Protein AF-A0A7W0ZJQ7-F1 (afdb_monomer)

Foldseek 3Di:
DVVVVVVCVVVCVVVVVVVVCVVVVVPPPPPPFDPQFPPDLPDFAAAQFAEAFADAFDDDVVLRVVRNVSHGPRDDPVVVVVNVLSVCVVVVRNCPPDDPDDDPCQQDCDVVNLQWNKDKDKDKDKHKAKDQQVVQCVRVNVVHRTYIYIYIWMAIQIQTQNCNVVNDPVVVPPDSGHHPVVRPPVVCVQFVKDWDWDAFPQQGIKIKIKGKGFPVVVVDPDDPDPDQWTWIWIWMKIHHPVDRWIKIKIKTKTKGACPDPFWGMKIWMWMWIFTWDDAAQKTKTKIKIKTWMKIWTADPDQAWGIKIKMKIKMWMWIWIAHNPRPDIDTWTKIKMKIKIKIWHADPNKIKIKMWIKMKIQTPPPFGIKIKIKIKIKIWDFPDPAFQWTKIKIKMKMKMAMDGRQDQVQFEAEEAAPDDCRFDDCPDPSNRPPPRYAYDHFFTPNNHAFADPVRDGTGFRMKIKMKMKIWGFDPVQWAAPQDQDPDPDDDRPLVVLLVCLVVVLVVVLLVVLLVPDDPVLNVLCVDDLVNLVPPPVDDPVRSVVSVVSPVVSVVSSVVSSVVCNVVSVVSSVLVNVLSCCSSGHFTQKTKIKMKMKMWMFGHHPPDDDPPLRGDIKIKIKIWIWMDHRFKTWTWIKIATPRGRVPGDRIDIDTDIGGDSSD

Nearest PDB structures (foldseek):
  5fp2-assembly2_B  TM=4.505E-01  e=9.041E-04  Pseudomonas aeruginosa PAO1
  3rgn-assembly1_A  TM=3.815E-01  e=1.163E-04  Escherichia coli K-12
  6ehd-assembly1_A  TM=3.969E-01  e=5.463E-02  Vibrio cholerae O395
  6ehf-assembly1_A  TM=3.218E-01  e=3.781E-02  Vibrio cholerae O395
  5oyk-assembly1_A  TM=4.226E-01  e=1.336E-01  Vibrio cholerae

Structure (mmCIF, N/CA/C/O backbone):
data_AF-A0A7W0ZJQ7-F1
#
_entry.id   AF-A0A7W0ZJQ7-F1
#
loop_
_atom_site.group_PDB
_atom_site.id
_atom_site.type_symbol
_atom_site.label_atom_id
_atom_site.label_alt_id
_atom_site.label_comp_id
_atom_site.label_asym_id
_atom_site.label_entity_id
_atom_site.label_seq_id
_atom_site.pdbx_PDB_ins_code
_atom_site.Cartn_x
_atom_site.Cartn_y
_atom_site.Cartn_z
_atom_site.occupancy
_atom_site.B_iso_or_equiv
_atom_site.auth_seq_id
_atom_site.auth_comp_id
_atom_site.auth_asym_id
_atom_site.auth_atom_id
_atom_site.pdbx_PDB_model_num
ATOM 1 N N . MET A 1 1 ? 26.200 -29.375 -12.774 1.00 41.59 1 MET A N 1
ATOM 2 C CA . MET A 1 1 ? 25.135 -29.880 -11.873 1.00 41.59 1 MET A CA 1
ATOM 3 C C . MET A 1 1 ? 25.585 -29.987 -10.413 1.00 41.59 1 MET A C 1
ATOM 5 O O . MET A 1 1 ? 24.810 -29.586 -9.556 1.00 41.59 1 MET A O 1
ATOM 9 N N . ALA A 1 2 ? 26.819 -30.418 -10.106 1.00 32.12 2 ALA A N 1
ATOM 10 C CA . ALA A 1 2 ? 27.332 -30.488 -8.725 1.00 32.12 2 ALA A CA 1
ATOM 11 C C . ALA A 1 2 ? 27.343 -29.132 -7.978 1.00 32.12 2 ALA A C 1
ATOM 13 O O . ALA A 1 2 ? 26.859 -29.054 -6.855 1.00 32.12 2 ALA A O 1
ATOM 14 N N . ALA A 1 3 ? 27.750 -28.036 -8.631 1.00 34.66 3 ALA A N 1
ATOM 15 C CA . ALA A 1 3 ? 27.723 -26.694 -8.028 1.00 34.66 3 ALA A CA 1
ATOM 16 C C . ALA A 1 3 ? 26.300 -26.174 -7.716 1.00 34.66 3 ALA A C 1
ATOM 18 O O . ALA A 1 3 ? 26.103 -25.422 -6.769 1.00 34.66 3 ALA A O 1
ATOM 19 N N . CYS A 1 4 ? 25.286 -26.618 -8.470 1.00 31.28 4 CYS A N 1
ATOM 20 C CA . CYS A 1 4 ? 23.889 -26.239 -8.235 1.00 31.28 4 CYS A CA 1
ATOM 21 C C . CYS A 1 4 ? 23.280 -27.017 -7.053 1.00 31.28 4 CYS A C 1
ATOM 23 O O . CYS A 1 4 ? 22.475 -26.466 -6.310 1.00 31.28 4 CYS A O 1
ATOM 25 N N . ARG A 1 5 ? 23.733 -28.261 -6.816 1.00 36.06 5 ARG A N 1
ATOM 26 C CA . ARG A 1 5 ? 23.388 -29.031 -5.606 1.00 36.06 5 ARG A CA 1
ATOM 27 C C . ARG A 1 5 ? 24.014 -28.436 -4.344 1.00 36.06 5 ARG A C 1
ATOM 29 O O . ARG A 1 5 ? 23.330 -28.355 -3.332 1.00 36.06 5 ARG A O 1
ATOM 36 N N . ILE A 1 6 ? 25.265 -27.973 -4.418 1.00 45.53 6 ILE A N 1
ATOM 37 C CA . ILE A 1 6 ? 25.941 -27.323 -3.283 1.00 45.53 6 ILE A CA 1
ATOM 38 C C . ILE A 1 6 ? 25.235 -26.008 -2.922 1.00 45.53 6 ILE A C 1
ATOM 40 O O . ILE A 1 6 ? 24.971 -25.777 -1.750 1.00 45.53 6 ILE A O 1
ATOM 44 N N . PHE A 1 7 ? 24.827 -25.210 -3.917 1.00 39.47 7 PHE A N 1
ATOM 45 C CA . PHE A 1 7 ? 24.111 -23.948 -3.687 1.00 39.47 7 PHE A CA 1
ATOM 46 C C . PHE A 1 7 ? 22.699 -24.142 -3.103 1.00 39.47 7 PHE A C 1
ATOM 48 O O . PHE A 1 7 ? 22.273 -23.379 -2.241 1.00 39.47 7 PHE A O 1
ATOM 55 N N . PHE A 1 8 ? 21.974 -25.189 -3.523 1.00 39.12 8 PHE A N 1
ATOM 56 C CA . PHE A 1 8 ? 20.671 -25.521 -2.932 1.00 39.12 8 PHE A CA 1
ATOM 57 C C . PHE A 1 8 ? 20.796 -25.999 -1.479 1.00 39.12 8 PHE A C 1
ATOM 59 O O . PHE A 1 8 ? 19.959 -25.637 -0.659 1.00 39.12 8 PHE A O 1
ATOM 66 N N . LEU A 1 9 ? 21.847 -26.752 -1.134 1.00 39.78 9 LEU A N 1
ATOM 67 C CA . LEU A 1 9 ? 22.111 -27.186 0.245 1.00 39.78 9 LEU A CA 1
ATOM 68 C C . LEU A 1 9 ? 22.561 -26.029 1.152 1.00 39.78 9 LEU A C 1
ATOM 70 O O . LEU A 1 9 ? 22.128 -25.965 2.301 1.00 39.78 9 LEU A O 1
ATOM 74 N N . THR A 1 10 ? 23.353 -25.077 0.646 1.00 45.59 10 THR A N 1
ATOM 75 C CA . THR A 1 10 ? 23.828 -23.927 1.436 1.00 45.59 10 THR A CA 1
ATOM 76 C C . THR A 1 10 ? 22.804 -22.805 1.602 1.00 45.59 10 THR A C 1
ATOM 78 O O . THR A 1 10 ? 22.942 -22.038 2.547 1.00 45.59 10 THR A O 1
ATOM 81 N N . LEU A 1 11 ? 21.767 -22.711 0.758 1.00 39.78 11 LEU A N 1
ATOM 82 C CA . LEU A 1 11 ? 20.621 -21.802 0.957 1.00 39.78 11 LEU A CA 1
ATOM 83 C C . LEU A 1 11 ? 19.451 -22.465 1.690 1.00 39.78 11 LEU A C 1
ATOM 85 O O . LEU A 1 11 ? 18.776 -21.805 2.481 1.00 39.78 11 LEU A O 1
ATOM 89 N N . ALA A 1 12 ? 19.226 -23.767 1.485 1.00 42.47 12 ALA A N 1
ATOM 90 C CA . ALA A 1 12 ? 18.217 -24.498 2.242 1.00 42.47 12 ALA A CA 1
ATOM 91 C C . ALA A 1 12 ? 18.603 -24.609 3.720 1.00 42.47 12 ALA A C 1
ATOM 93 O O . ALA A 1 12 ? 17.723 -24.483 4.555 1.00 42.47 12 ALA A O 1
ATOM 94 N N . ALA A 1 13 ? 19.886 -24.770 4.065 1.00 44.47 13 ALA A N 1
ATOM 95 C CA . ALA A 1 13 ? 20.328 -24.846 5.458 1.00 44.47 13 ALA A CA 1
ATOM 96 C C . ALA A 1 13 ? 19.999 -23.588 6.293 1.00 44.47 13 ALA A C 1
ATOM 98 O O . ALA A 1 13 ? 19.365 -23.753 7.324 1.00 44.47 13 ALA A O 1
ATOM 99 N N . PRO A 1 14 ? 20.322 -22.341 5.896 1.00 42.97 14 PRO A N 1
ATOM 100 C CA . PRO A 1 14 ? 19.961 -21.153 6.666 1.00 42.97 14 PRO A CA 1
ATOM 101 C C . PRO A 1 14 ? 18.462 -20.864 6.631 1.00 42.97 14 PRO A C 1
ATOM 103 O O . PRO A 1 14 ? 17.953 -20.371 7.623 1.00 42.97 14 PRO A O 1
ATOM 106 N N . VAL A 1 15 ? 17.729 -21.198 5.561 1.00 42.91 15 VAL A N 1
ATOM 107 C CA . VAL A 1 15 ? 16.260 -21.049 5.529 1.00 42.91 15 VAL A CA 1
ATOM 108 C C . VAL A 1 15 ? 15.576 -22.102 6.400 1.00 42.91 15 VAL A C 1
ATOM 110 O O . VAL A 1 15 ? 14.618 -21.780 7.091 1.00 42.91 15 VAL A O 1
ATOM 113 N N . LEU A 1 16 ? 16.083 -23.336 6.425 1.00 44.38 16 LEU A N 1
ATOM 114 C CA . LEU A 1 16 ? 15.618 -24.407 7.302 1.00 44.38 16 LEU A CA 1
ATOM 115 C C . LEU A 1 16 ? 16.034 -24.143 8.750 1.00 44.38 16 LEU A C 1
ATOM 117 O O . LEU A 1 16 ? 15.224 -24.397 9.616 1.00 44.38 16 LEU A O 1
ATOM 121 N N . ILE A 1 17 ? 17.219 -23.580 9.017 1.00 50.44 17 ILE A N 1
ATOM 122 C CA . ILE A 1 17 ? 17.649 -23.110 10.345 1.00 50.44 17 ILE A CA 1
ATOM 123 C C . ILE A 1 17 ? 16.812 -21.906 10.766 1.00 50.44 17 ILE A C 1
ATOM 125 O O . ILE A 1 17 ? 16.394 -21.849 11.910 1.00 50.44 17 ILE A O 1
ATOM 129 N N . LEU A 1 18 ? 16.485 -20.975 9.865 1.00 38.69 18 LEU A N 1
ATOM 130 C CA . LEU A 1 18 ? 15.571 -19.869 10.153 1.00 38.69 18 LEU A CA 1
ATOM 131 C C . LEU A 1 18 ? 14.163 -20.409 10.430 1.00 38.69 18 LEU A C 1
ATOM 133 O O . LEU A 1 18 ? 13.535 -19.966 11.372 1.00 38.69 18 LEU A O 1
ATOM 137 N N . LEU A 1 19 ? 13.676 -21.403 9.680 1.00 38.50 19 LEU A N 1
ATOM 138 C CA . LEU A 1 19 ? 12.373 -22.044 9.892 1.00 38.50 19 LEU A CA 1
ATOM 139 C C . LEU A 1 19 ? 12.345 -22.914 11.156 1.00 38.50 19 LEU A C 1
ATOM 141 O O . LEU A 1 19 ? 11.358 -22.868 11.879 1.00 38.50 19 LEU A O 1
ATOM 145 N N . THR A 1 20 ? 13.409 -23.657 11.471 1.00 43.03 20 THR A N 1
ATOM 146 C CA . THR A 1 20 ? 13.495 -24.478 12.686 1.00 43.03 20 THR A CA 1
ATOM 147 C C . THR A 1 20 ? 13.706 -23.612 13.916 1.00 43.03 20 THR A C 1
ATOM 149 O O . THR A 1 20 ? 13.034 -23.838 14.917 1.00 43.03 20 THR A O 1
ATOM 152 N N . THR A 1 21 ? 14.519 -22.554 13.828 1.00 43.16 21 THR A N 1
ATOM 153 C CA . THR A 1 21 ? 14.587 -21.501 14.854 1.00 43.16 21 THR A CA 1
ATOM 154 C C . THR A 1 21 ? 13.303 -20.685 14.914 1.00 43.16 21 THR A C 1
ATOM 156 O O . THR A 1 21 ? 12.972 -20.247 15.996 1.00 43.16 21 THR A O 1
ATOM 159 N N . LEU A 1 22 ? 12.506 -20.548 13.851 1.00 34.06 22 LEU A N 1
ATOM 160 C CA . LEU A 1 22 ? 11.156 -19.963 13.913 1.00 34.06 22 LEU A CA 1
ATOM 161 C C . LEU A 1 22 ? 10.134 -20.915 14.543 1.00 34.06 22 LEU A C 1
ATOM 163 O O . LEU A 1 22 ? 9.198 -20.446 15.178 1.00 34.06 22 LEU A O 1
ATOM 167 N N . THR A 1 23 ? 10.304 -22.234 14.419 1.00 38.88 23 THR A N 1
ATOM 168 C CA . THR A 1 23 ? 9.473 -23.218 15.135 1.00 38.88 23 THR A CA 1
ATOM 169 C C . THR A 1 23 ? 9.918 -23.436 16.583 1.00 38.88 23 THR A C 1
ATOM 171 O O . THR A 1 23 ? 9.083 -23.768 17.413 1.00 38.88 23 THR A O 1
ATOM 174 N N . TRP A 1 24 ? 11.196 -23.209 16.909 1.00 34.88 24 TRP A N 1
ATOM 175 C CA . TRP A 1 24 ? 11.737 -23.259 18.278 1.00 34.88 24 TRP A CA 1
ATOM 176 C C . TRP A 1 24 ? 11.630 -21.911 19.009 1.00 34.88 24 TRP A C 1
ATOM 178 O O . TRP A 1 24 ? 11.441 -21.879 20.218 1.00 34.88 24 TRP A O 1
ATOM 188 N N . ALA A 1 25 ? 11.697 -20.796 18.279 1.00 28.97 25 ALA A N 1
ATOM 189 C CA . ALA A 1 25 ? 11.405 -19.438 18.745 1.00 28.97 25 ALA A CA 1
ATOM 190 C C . ALA A 1 25 ? 9.963 -19.013 18.439 1.00 28.97 25 ALA A C 1
ATOM 192 O O . ALA A 1 25 ? 9.587 -17.872 18.719 1.00 28.97 25 ALA A O 1
ATOM 193 N N . ALA A 1 26 ? 9.103 -19.955 18.032 1.00 32.69 26 ALA A N 1
ATOM 194 C CA . ALA A 1 26 ? 7.749 -19.998 18.561 1.00 32.69 26 ALA A CA 1
ATOM 195 C C . ALA A 1 26 ? 7.874 -20.308 20.059 1.00 32.69 26 ALA A C 1
ATOM 197 O O . ALA A 1 26 ? 7.516 -21.380 20.541 1.00 32.69 26 ALA A O 1
ATOM 198 N N . VAL A 1 27 ? 8.448 -19.339 20.780 1.00 31.58 27 VAL A N 1
ATOM 199 C CA . VAL A 1 27 ? 8.333 -19.186 22.215 1.00 31.58 27 VAL A CA 1
ATOM 200 C C . VAL A 1 27 ? 6.864 -19.468 22.480 1.00 31.58 27 VAL A C 1
ATOM 202 O O . VAL A 1 27 ? 6.026 -18.805 21.850 1.00 31.58 27 VAL A O 1
ATOM 205 N N . PRO A 1 28 ? 6.504 -20.463 23.310 1.00 36.59 28 PRO A N 1
ATOM 206 C CA . PRO A 1 28 ? 5.128 -20.541 23.743 1.00 36.59 28 PRO A CA 1
ATOM 207 C C . PRO A 1 28 ? 4.802 -19.137 24.236 1.00 36.59 28 PRO A C 1
ATOM 209 O O . PRO A 1 28 ? 5.475 -18.624 25.128 1.00 36.59 28 PRO A O 1
ATOM 212 N N . GLY A 1 29 ? 3.799 -18.490 23.639 1.00 35.75 29 GLY A N 1
ATOM 213 C CA . GLY A 1 29 ? 3.250 -17.204 24.080 1.00 35.75 29 GLY A CA 1
ATOM 214 C C . GLY A 1 29 ? 2.647 -17.270 25.489 1.00 35.75 29 GLY A C 1
ATOM 215 O O . GLY A 1 29 ? 1.733 -16.528 25.809 1.00 35.75 29 GLY A O 1
ATOM 216 N N . ARG A 1 30 ? 3.153 -18.181 26.319 1.00 36.44 30 ARG A N 1
ATOM 217 C CA . ARG A 1 30 ? 3.094 -18.269 27.759 1.00 36.44 30 ARG A CA 1
ATOM 218 C C . ARG A 1 30 ? 4.437 -17.782 28.314 1.00 36.44 30 ARG A C 1
ATOM 220 O O . ARG A 1 30 ? 5.170 -18.524 28.948 1.00 36.44 30 ARG A O 1
ATOM 227 N N . ALA A 1 31 ? 4.700 -16.489 28.168 1.00 38.34 31 ALA A N 1
ATOM 228 C CA . ALA A 1 31 ? 5.127 -15.747 29.350 1.00 38.34 31 ALA A CA 1
ATOM 229 C C . ALA A 1 31 ? 3.856 -15.380 30.140 1.00 38.34 31 ALA A C 1
ATOM 231 O O . ALA A 1 31 ? 3.618 -14.209 30.440 1.00 38.34 31 ALA A O 1
ATOM 232 N N . GLN A 1 32 ? 3.017 -16.398 30.410 1.00 49.84 32 GLN A N 1
ATOM 233 C CA . GLN A 1 32 ? 2.148 -16.409 31.576 1.00 49.84 32 GLN A CA 1
ATOM 234 C C . GLN A 1 32 ? 3.078 -16.042 32.721 1.00 49.84 32 GLN A C 1
ATOM 236 O O . GLN A 1 32 ? 4.222 -16.508 32.760 1.00 49.84 32 GLN A O 1
ATOM 241 N N . CYS A 1 33 ? 2.644 -15.092 33.534 1.00 60.84 33 CYS A N 1
ATOM 242 C CA . CYS A 1 33 ? 3.327 -14.695 34.747 1.00 60.84 33 CYS A CA 1
ATOM 243 C C . CYS A 1 33 ? 3.973 -15.931 35.400 1.00 60.84 33 CYS A C 1
ATOM 245 O O . CYS A 1 33 ? 3.370 -17.006 35.381 1.00 60.84 33 CYS A O 1
ATOM 247 N N . SER A 1 34 ? 5.243 -15.805 35.821 1.00 54.38 34 SER A N 1
ATOM 248 C CA . SER A 1 34 ? 5.996 -16.874 36.507 1.00 54.38 34 SER A CA 1
ATOM 249 C C . SER A 1 34 ? 5.037 -17.651 37.400 1.00 54.38 34 SER A C 1
ATOM 251 O O . SER A 1 34 ? 4.253 -16.992 38.073 1.00 54.38 34 SER A O 1
ATOM 253 N N . GLY A 1 35 ? 5.051 -18.989 37.368 1.00 56.38 35 GLY A N 1
ATOM 254 C CA . GLY A 1 35 ? 4.031 -19.882 37.955 1.00 56.38 35 GLY A CA 1
ATOM 255 C C . GLY A 1 35 ? 3.752 -19.747 39.464 1.00 56.38 35 GLY A C 1
ATOM 256 O O . GLY A 1 35 ? 3.097 -20.612 40.030 1.00 56.38 35 GLY A O 1
ATOM 257 N N . ASP A 1 36 ? 4.220 -18.669 40.082 1.00 61.78 36 ASP A N 1
ATOM 258 C CA . ASP A 1 36 ? 3.991 -18.204 41.445 1.00 61.78 36 ASP A CA 1
ATOM 259 C C . ASP A 1 36 ? 2.866 -17.148 41.534 1.00 61.78 36 ASP A C 1
ATOM 261 O O . ASP A 1 36 ? 2.721 -16.486 42.563 1.00 61.78 36 ASP A O 1
ATOM 265 N N . ASP A 1 37 ? 2.090 -16.943 40.463 1.00 67.62 37 ASP A N 1
ATOM 266 C CA . ASP A 1 37 ? 0.968 -15.999 40.448 1.00 67.62 37 ASP A CA 1
ATOM 267 C C . ASP A 1 37 ? -0.107 -16.439 41.458 1.00 67.62 37 ASP A C 1
ATOM 269 O O . ASP A 1 37 ? -0.726 -17.502 41.347 1.00 67.62 37 ASP A O 1
ATOM 273 N N . ILE A 1 38 ? -0.347 -15.602 42.469 1.00 74.25 38 ILE A N 1
ATOM 274 C CA . ILE A 1 38 ? -1.395 -15.846 43.460 1.00 74.25 38 ILE A CA 1
ATOM 275 C C . ILE A 1 38 ? -2.752 -15.546 42.819 1.00 74.25 38 ILE A C 1
ATOM 277 O O . ILE A 1 38 ? -3.173 -14.391 42.727 1.00 74.25 38 ILE A O 1
ATOM 281 N N . HIS A 1 39 ? -3.466 -16.597 42.419 1.00 64.88 39 HIS A N 1
ATOM 282 C CA . HIS A 1 39 ? -4.849 -16.487 41.947 1.00 64.88 39 HIS A CA 1
ATOM 283 C C . HIS A 1 39 ? -5.889 -16.441 43.083 1.00 64.88 39 HIS A C 1
ATOM 285 O O . HIS A 1 39 ? -7.027 -16.051 42.828 1.00 64.88 39 HIS A O 1
ATOM 291 N N . ASP A 1 40 ? -5.521 -16.791 44.326 1.00 67.25 40 ASP A N 1
ATOM 292 C CA . ASP A 1 40 ? -6.443 -16.792 45.473 1.00 67.25 40 ASP A CA 1
ATOM 293 C C . ASP A 1 40 ? -6.113 -15.669 46.491 1.00 67.25 40 ASP A C 1
ATOM 295 O O . ASP A 1 40 ? -5.141 -15.774 47.243 1.00 67.25 40 ASP A O 1
ATOM 299 N N . PRO A 1 41 ? -6.898 -14.574 46.544 1.00 59.47 41 PRO A N 1
ATOM 300 C CA . PRO A 1 41 ? -6.625 -13.379 47.355 1.00 59.47 41 PRO A CA 1
ATOM 301 C C . PRO A 1 41 ? -6.788 -13.553 48.880 1.00 59.47 41 PRO A C 1
ATOM 303 O O . PRO A 1 41 ? -6.712 -12.580 49.625 1.00 59.47 41 PRO A O 1
ATOM 306 N N . LYS A 1 42 ? -6.996 -14.768 49.398 1.00 59.03 42 LYS A N 1
ATOM 307 C CA . LYS A 1 42 ? -7.334 -15.000 50.819 1.00 59.03 42 LYS A CA 1
ATOM 308 C C . LYS A 1 42 ? -6.174 -14.870 51.821 1.00 59.03 42 LYS A C 1
ATOM 310 O O . LYS A 1 42 ? -6.355 -15.168 52.998 1.00 59.03 42 LYS A O 1
ATOM 315 N N . ALA A 1 43 ? -4.985 -14.439 51.402 1.00 67.94 43 ALA A N 1
ATOM 316 C CA . ALA A 1 43 ? -3.750 -14.689 52.152 1.00 67.94 43 ALA A CA 1
ATOM 317 C C . ALA A 1 43 ? -3.067 -13.460 52.793 1.00 67.94 43 ALA A C 1
ATOM 319 O O . ALA A 1 43 ? -1.857 -13.495 53.021 1.00 67.94 43 ALA A O 1
ATOM 320 N N . GLY A 1 44 ? -3.816 -12.404 53.139 1.00 89.94 44 GLY A N 1
ATOM 321 C CA . GLY A 1 44 ? -3.302 -11.288 53.955 1.00 89.94 44 GLY A CA 1
ATOM 322 C C . GLY A 1 44 ? -2.119 -10.533 53.335 1.00 89.94 44 GLY A C 1
ATOM 323 O O . GLY A 1 44 ? -1.314 -9.954 54.059 1.00 89.94 44 GLY A O 1
ATOM 324 N N . TYR A 1 45 ? -1.982 -10.584 52.008 1.00 94.62 45 TYR A N 1
ATOM 325 C CA . TYR A 1 45 ? -0.962 -9.842 51.278 1.00 94.62 45 TYR A CA 1
ATOM 326 C C . TYR A 1 45 ? -1.358 -8.372 51.166 1.00 94.62 45 TYR A C 1
ATOM 328 O O . TYR A 1 45 ? -2.528 -8.053 50.965 1.00 94.62 45 TYR A O 1
ATOM 336 N N . VAL A 1 46 ? -0.370 -7.485 51.217 1.00 95.50 46 VAL A N 1
ATOM 337 C CA . VAL A 1 46 ? -0.524 -6.070 50.852 1.00 95.50 46 VAL A CA 1
ATOM 338 C C . VAL A 1 46 ? 0.271 -5.742 49.592 1.00 95.50 46 VAL A C 1
ATOM 340 O O . VAL A 1 46 ? 1.311 -6.346 49.316 1.00 95.50 46 VAL A O 1
ATOM 343 N N . ALA A 1 47 ? -0.210 -4.790 48.801 1.00 95.94 47 ALA A N 1
ATOM 344 C CA . ALA A 1 47 ? 0.485 -4.340 47.604 1.00 95.94 47 ALA A CA 1
ATOM 345 C C . ALA A 1 47 ? 1.719 -3.508 47.990 1.00 95.94 47 ALA A C 1
ATOM 347 O O . ALA A 1 47 ? 1.606 -2.457 48.617 1.00 95.94 47 ALA A O 1
ATOM 348 N N . ARG A 1 48 ? 2.918 -3.957 47.609 1.00 96.44 48 ARG A N 1
ATOM 349 C CA . ARG A 1 48 ? 4.159 -3.189 47.792 1.00 96.44 48 ARG A CA 1
ATOM 350 C C . ARG A 1 48 ? 4.342 -2.176 46.671 1.00 96.44 48 ARG A C 1
ATOM 352 O O . ARG A 1 48 ? 4.544 -0.993 46.934 1.00 96.44 48 ARG A O 1
ATOM 359 N N . PHE A 1 49 ? 4.231 -2.636 45.427 1.00 96.31 49 PHE A N 1
ATOM 360 C CA . PHE A 1 49 ? 4.298 -1.789 44.241 1.00 96.31 49 PHE A CA 1
ATOM 361 C C . PHE A 1 49 ? 3.221 -2.180 43.234 1.00 96.31 49 PHE A C 1
ATOM 363 O O . PHE A 1 49 ? 3.078 -3.355 42.905 1.00 96.31 49 PHE A O 1
ATOM 370 N N . VAL A 1 50 ? 2.523 -1.185 42.683 1.00 96.19 50 VAL A N 1
ATOM 371 C CA . VAL A 1 50 ? 1.666 -1.344 41.503 1.00 96.19 50 VAL A CA 1
ATOM 372 C C . VAL A 1 50 ? 2.318 -0.579 40.358 1.00 96.19 50 VAL A C 1
ATOM 374 O O . VAL A 1 50 ? 2.505 0.633 40.422 1.00 96.19 50 VAL A O 1
ATOM 377 N N . THR A 1 51 ? 2.736 -1.290 39.315 1.00 95.31 51 THR A N 1
ATOM 378 C CA . THR A 1 51 ? 3.486 -0.702 38.198 1.00 95.31 51 THR A CA 1
ATOM 379 C C . THR A 1 51 ? 2.889 -1.107 36.861 1.00 95.31 51 THR A C 1
ATOM 381 O O . THR A 1 51 ? 2.392 -2.217 36.697 1.00 95.31 51 THR A O 1
ATOM 384 N N . VAL A 1 52 ? 2.960 -0.210 35.877 1.00 93.56 52 VAL A N 1
ATOM 385 C CA . VAL A 1 52 ? 2.559 -0.497 34.494 1.00 93.56 52 VAL A CA 1
ATOM 386 C C . VAL A 1 52 ? 3.798 -0.775 33.666 1.00 93.56 52 VAL A C 1
ATOM 388 O O . VAL A 1 52 ? 4.753 0.001 33.664 1.00 93.56 52 VAL A O 1
ATOM 391 N N . GLN A 1 53 ? 3.790 -1.875 32.921 1.00 90.06 53 GLN A N 1
ATOM 392 C CA . GLN A 1 53 ? 4.904 -2.194 32.046 1.00 90.06 53 GLN A CA 1
ATOM 393 C C . GLN A 1 53 ? 4.776 -1.446 30.712 1.00 90.06 53 GLN A C 1
ATOM 395 O O . GLN A 1 53 ? 3.877 -1.714 29.912 1.00 90.06 53 GLN A O 1
ATOM 400 N N . ALA A 1 54 ? 5.714 -0.531 30.458 1.00 81.62 54 ALA A N 1
ATOM 401 C CA . ALA A 1 54 ? 5.851 0.165 29.182 1.00 81.62 54 ALA A CA 1
ATOM 402 C C . ALA A 1 54 ? 6.899 -0.508 28.279 1.00 81.62 54 ALA A C 1
ATOM 404 O O . ALA A 1 54 ? 7.878 -1.082 28.760 1.00 81.62 54 ALA A O 1
ATOM 405 N N . ARG A 1 55 ? 6.704 -0.439 26.958 1.00 70.81 55 ARG A N 1
ATOM 406 C CA . ARG A 1 55 ? 7.705 -0.832 25.952 1.00 70.81 55 ARG A CA 1
ATOM 407 C C . ARG A 1 55 ? 8.714 0.282 25.717 1.00 70.81 55 ARG A C 1
ATOM 409 O O . ARG A 1 55 ? 9.916 0.051 25.698 1.00 70.81 55 ARG A O 1
ATOM 416 N N . LEU A 1 56 ? 8.175 1.455 25.412 1.00 65.62 56 LEU A N 1
ATOM 417 C CA . LEU A 1 56 ? 8.880 2.642 24.961 1.00 65.62 56 LEU A CA 1
ATOM 418 C C . LEU A 1 56 ? 8.261 3.837 25.676 1.00 65.62 56 LEU A C 1
ATOM 420 O O . LEU A 1 56 ? 7.033 3.934 25.785 1.00 65.62 56 LEU A O 1
ATOM 424 N N . GLY A 1 57 ? 9.132 4.733 26.130 1.00 65.69 57 GLY A N 1
ATOM 425 C CA . GLY A 1 57 ? 8.754 5.840 26.995 1.00 65.69 57 GLY A CA 1
ATOM 426 C C . GLY A 1 57 ? 8.697 5.444 28.470 1.00 65.69 57 GLY A C 1
ATOM 427 O O . GLY A 1 57 ? 8.451 4.287 28.814 1.00 65.69 57 GLY A O 1
ATOM 428 N N . GLN A 1 58 ? 8.934 6.415 29.348 1.00 81.62 58 GLN A N 1
ATOM 429 C CA . GLN A 1 58 ? 8.705 6.242 30.781 1.00 81.62 58 GLN A CA 1
ATOM 430 C C . GLN A 1 58 ? 7.197 6.250 31.057 1.00 81.62 58 GLN A C 1
ATOM 432 O O . GLN A 1 58 ? 6.449 6.978 30.405 1.00 81.62 58 GLN A O 1
ATOM 437 N N . VAL A 1 59 ? 6.732 5.447 32.019 1.00 87.50 59 VAL A N 1
ATOM 438 C CA . VAL A 1 59 ? 5.350 5.580 32.505 1.00 87.50 59 VAL A CA 1
ATOM 439 C C . VAL A 1 59 ? 5.191 7.015 33.022 1.00 87.50 59 VAL A C 1
ATOM 441 O O . VAL A 1 59 ? 6.047 7.455 33.791 1.00 87.50 59 VAL A O 1
ATOM 444 N N . PRO A 1 60 ? 4.163 7.769 32.598 1.00 89.44 60 PRO A N 1
ATOM 445 C CA . PRO A 1 60 ? 3.979 9.141 33.049 1.00 89.44 60 PRO A CA 1
ATOM 446 C C . PRO A 1 60 ? 3.974 9.232 34.575 1.00 89.44 60 PRO A C 1
ATOM 448 O O . PRO A 1 60 ? 3.351 8.397 35.234 1.00 89.44 60 PRO A O 1
ATOM 451 N N . LYS A 1 61 ? 4.645 10.250 35.128 1.00 92.19 61 LYS A N 1
ATOM 452 C CA . LYS A 1 61 ? 4.759 10.439 36.583 1.00 92.19 61 LYS A CA 1
ATOM 453 C C . LYS A 1 61 ? 3.393 10.490 37.260 1.00 92.19 61 LYS A C 1
ATOM 455 O O . LYS A 1 61 ? 3.245 9.923 38.329 1.00 92.19 61 LYS A O 1
ATOM 460 N N . ASP A 1 62 ? 2.386 11.072 36.615 1.00 92.38 62 ASP A N 1
ATOM 461 C CA . ASP A 1 62 ? 1.026 11.130 37.160 1.00 92.38 62 ASP A CA 1
ATOM 462 C C . ASP A 1 62 ? 0.424 9.733 37.341 1.00 92.38 62 ASP A C 1
ATOM 464 O O . ASP A 1 62 ? -0.105 9.431 38.403 1.00 92.38 62 ASP A O 1
ATOM 468 N N . LEU A 1 63 ? 0.576 8.849 36.346 1.00 93.31 63 LEU A N 1
ATOM 469 C CA . LEU A 1 63 ? 0.121 7.461 36.450 1.00 93.31 63 LEU A CA 1
ATOM 470 C C . LEU A 1 63 ? 0.947 6.680 37.478 1.00 93.31 63 LEU A C 1
ATOM 472 O O . LEU A 1 63 ? 0.385 5.905 38.243 1.00 93.31 63 LEU A O 1
ATOM 476 N N . GLN A 1 64 ? 2.264 6.903 37.536 1.00 94.44 64 GLN A N 1
ATOM 477 C CA . GLN A 1 64 ? 3.110 6.307 38.576 1.00 94.44 64 GLN A CA 1
ATOM 478 C C . GLN A 1 64 ? 2.665 6.744 39.975 1.00 94.44 64 GLN A C 1
ATOM 480 O O . GLN A 1 64 ? 2.545 5.906 40.858 1.00 94.44 64 GLN A O 1
ATOM 485 N N . ASN A 1 65 ? 2.378 8.032 40.163 1.00 95.44 65 ASN A N 1
ATOM 486 C CA . ASN A 1 65 ? 1.938 8.598 41.432 1.00 95.44 65 ASN A CA 1
ATOM 487 C C . ASN A 1 65 ? 0.550 8.089 41.824 1.00 95.44 65 ASN A C 1
ATOM 489 O O . ASN A 1 65 ? 0.336 7.802 42.995 1.00 95.44 65 ASN A O 1
ATOM 493 N N . THR A 1 66 ? -0.376 7.961 40.868 1.00 95.75 66 THR A N 1
ATOM 494 C CA . THR A 1 66 ? -1.696 7.357 41.097 1.00 95.75 66 THR A CA 1
ATOM 495 C C . THR A 1 66 ? -1.545 5.919 41.583 1.00 95.75 66 THR A C 1
ATOM 497 O O . THR A 1 66 ? -2.030 5.595 42.660 1.00 95.75 66 THR A O 1
ATOM 500 N N . LEU A 1 67 ? -0.767 5.095 40.876 1.00 96.06 67 LEU A N 1
ATOM 501 C CA . LEU A 1 67 ? -0.568 3.692 41.248 1.00 96.06 67 LEU A CA 1
ATOM 502 C C . LEU A 1 67 ? 0.249 3.515 42.537 1.00 96.06 67 LEU A C 1
ATOM 504 O O . LEU A 1 67 ? 0.041 2.555 43.274 1.00 96.06 67 LEU A O 1
ATOM 508 N N . ALA A 1 68 ? 1.151 4.449 42.846 1.00 95.62 68 ALA A N 1
ATOM 509 C CA . ALA A 1 68 ? 1.928 4.439 44.083 1.00 95.62 68 ALA A CA 1
ATOM 510 C C . ALA A 1 68 ? 1.070 4.673 45.337 1.00 95.62 68 ALA A C 1
ATOM 512 O O . ALA A 1 68 ? 1.499 4.293 46.426 1.00 95.62 68 ALA A O 1
ATOM 513 N N . ARG A 1 69 ? -0.136 5.253 45.210 1.00 96.88 69 ARG A N 1
ATOM 514 C CA . ARG A 1 69 ? -1.068 5.432 46.341 1.00 96.88 69 ARG A CA 1
ATOM 515 C C . ARG A 1 69 ? -1.593 4.109 46.890 1.00 96.88 69 ARG A C 1
ATOM 517 O O . ARG A 1 69 ? -1.948 4.066 48.057 1.00 96.88 69 ARG A O 1
ATOM 524 N N . HIS A 1 70 ? -1.565 3.044 46.089 1.00 96.56 70 HIS A N 1
ATOM 525 C CA . HIS A 1 70 ? -1.976 1.705 46.516 1.00 96.56 70 HIS A CA 1
ATOM 526 C C . HIS A 1 70 ? -0.915 0.969 47.347 1.00 96.56 70 HIS A C 1
ATOM 528 O O . HIS A 1 70 ? -1.122 -0.172 47.758 1.00 96.56 70 HIS A O 1
ATOM 534 N N . ARG A 1 71 ? 0.248 1.588 47.596 1.00 96.50 71 ARG A N 1
ATOM 535 C CA . ARG A 1 71 ? 1.294 1.005 48.439 1.00 96.50 71 ARG A CA 1
ATOM 536 C C . ARG A 1 71 ? 0.779 0.824 49.871 1.00 96.50 71 ARG A C 1
ATOM 538 O O . ARG A 1 71 ? 0.440 1.794 50.539 1.00 96.50 71 ARG A O 1
ATOM 545 N N . GLY A 1 72 ? 0.794 -0.417 50.347 1.00 95.56 72 GLY A N 1
ATOM 546 C CA . GLY A 1 72 ? 0.326 -0.819 51.674 1.00 95.56 72 GLY A CA 1
ATOM 547 C C . GLY A 1 72 ? -1.152 -1.218 51.735 1.00 95.56 72 GLY A C 1
ATOM 548 O O . GLY A 1 72 ? -1.592 -1.691 52.780 1.00 95.56 72 GLY A O 1
ATOM 549 N N . GLU A 1 73 ? -1.915 -1.081 50.645 1.00 96.19 73 GLU A N 1
ATOM 550 C CA . GLU A 1 73 ? -3.314 -1.517 50.614 1.00 96.19 73 GLU A CA 1
ATOM 551 C C . GLU A 1 73 ? -3.424 -3.055 50.583 1.00 96.19 73 GLU A C 1
ATOM 553 O O . GLU A 1 73 ? -2.570 -3.722 49.986 1.00 96.19 73 GLU A O 1
ATOM 558 N N . PRO A 1 74 ? -4.466 -3.650 51.197 1.00 94.56 74 PRO A N 1
ATOM 559 C CA . PRO A 1 74 ? -4.726 -5.083 51.100 1.00 94.56 74 PRO A CA 1
ATOM 560 C C . PRO A 1 74 ? -4.904 -5.515 49.643 1.00 94.56 74 PRO A C 1
ATOM 562 O O . PRO A 1 74 ? -5.738 -4.978 48.919 1.00 94.56 74 PRO A O 1
ATOM 565 N N . TYR A 1 75 ? -4.149 -6.520 49.211 1.00 92.75 75 TYR A N 1
ATOM 566 C CA . TYR A 1 75 ? -4.259 -7.049 47.859 1.00 92.75 75 TYR A CA 1
ATOM 567 C C . TYR A 1 75 ? -5.475 -7.981 47.738 1.00 92.75 75 TYR A C 1
ATOM 569 O O . TYR A 1 75 ? -5.606 -8.953 48.485 1.00 92.75 75 TYR A O 1
ATOM 577 N N . SER A 1 76 ? -6.356 -7.711 46.770 1.00 91.00 76 SER A N 1
ATOM 578 C CA . SER A 1 76 ? -7.506 -8.560 46.437 1.00 91.00 76 SER A CA 1
ATOM 579 C C . SER A 1 76 ? -7.845 -8.507 44.942 1.00 91.00 76 SER A C 1
ATOM 581 O O . SER A 1 76 ? -7.388 -7.619 44.223 1.00 91.00 76 SER A O 1
ATOM 583 N N . SER A 1 77 ? -8.684 -9.427 44.454 1.00 86.12 77 SER A N 1
ATOM 584 C CA . SER A 1 77 ? -9.174 -9.396 43.064 1.00 86.12 77 SER A CA 1
ATOM 585 C C . SER A 1 77 ? -10.047 -8.166 42.760 1.00 86.12 77 SER A C 1
ATOM 587 O O . SER A 1 77 ? -10.043 -7.663 41.633 1.00 86.12 77 SER A O 1
ATOM 589 N N . ALA A 1 78 ? -10.760 -7.646 43.765 1.00 87.88 78 ALA A N 1
ATOM 590 C CA . ALA A 1 78 ? -11.517 -6.402 43.656 1.00 87.88 78 ALA A CA 1
ATOM 591 C C . ALA A 1 78 ? -10.579 -5.196 43.484 1.00 87.88 78 ALA A C 1
ATOM 593 O O . ALA A 1 78 ? -10.786 -4.383 42.583 1.00 87.88 78 ALA A O 1
ATOM 594 N N . GLU A 1 79 ? -9.499 -5.134 44.268 1.00 92.44 79 GLU A N 1
ATOM 595 C CA . GLU A 1 79 ? -8.475 -4.091 44.120 1.00 92.44 79 GLU A CA 1
ATOM 596 C C . GLU A 1 79 ? -7.729 -4.207 42.790 1.00 92.44 79 GLU A C 1
ATOM 598 O O . GLU A 1 79 ? -7.497 -3.206 42.123 1.00 92.44 79 GLU A O 1
ATOM 603 N N . LEU A 1 80 ? -7.456 -5.422 42.308 1.00 90.00 80 LEU A N 1
ATOM 604 C CA . LEU A 1 80 ? -6.867 -5.602 40.981 1.00 90.00 80 LEU A CA 1
ATOM 605 C C . LEU A 1 80 ? -7.753 -5.011 39.871 1.00 90.00 80 LEU A C 1
ATOM 607 O O . LEU A 1 80 ? -7.262 -4.338 38.962 1.00 90.00 80 LEU A O 1
ATOM 611 N N . THR A 1 81 ? -9.070 -5.211 39.977 1.00 88.50 81 THR A N 1
ATOM 612 C CA . THR A 1 81 ? -10.057 -4.617 39.062 1.00 88.50 81 THR A CA 1
ATOM 613 C C . THR A 1 81 ? -10.043 -3.091 39.148 1.00 88.50 81 THR A C 1
ATOM 615 O O . THR A 1 81 ? -10.133 -2.413 38.122 1.00 88.50 81 THR A O 1
ATOM 618 N N . ARG A 1 82 ? -9.863 -2.534 40.351 1.00 93.25 82 ARG A N 1
ATOM 619 C CA . ARG A 1 82 ? -9.694 -1.094 40.558 1.00 93.25 82 ARG A CA 1
ATOM 620 C C . ARG A 1 82 ? -8.413 -0.577 39.907 1.00 93.25 82 ARG A C 1
ATOM 622 O O . ARG A 1 82 ? -8.480 0.403 39.169 1.00 93.25 82 ARG A O 1
ATOM 629 N N . TYR A 1 83 ? -7.283 -1.263 40.071 1.00 94.19 83 TYR A N 1
ATOM 630 C CA . TYR A 1 83 ? -6.027 -0.870 39.429 1.00 94.19 83 TYR A CA 1
ATOM 631 C C . TYR A 1 83 ? -6.163 -0.877 37.901 1.00 94.19 83 TYR A C 1
ATOM 633 O O . TYR A 1 83 ? -5.718 0.052 37.224 1.00 94.19 83 TYR A O 1
ATOM 641 N N . PHE A 1 84 ? -6.841 -1.884 37.337 1.00 90.75 84 PHE A N 1
ATOM 642 C CA . PHE A 1 84 ? -7.176 -1.902 35.912 1.00 90.75 84 PHE A CA 1
ATOM 643 C C . PHE A 1 84 ? -8.070 -0.737 35.509 1.00 90.75 84 PHE A C 1
ATOM 645 O O . PHE A 1 84 ? -7.849 -0.150 34.447 1.00 90.75 84 PHE A O 1
ATOM 652 N N . ALA A 1 85 ? -9.051 -0.379 36.336 1.00 89.50 85 ALA A N 1
ATOM 653 C CA . ALA A 1 85 ? -9.929 0.743 36.061 1.00 89.50 85 ALA A CA 1
ATOM 654 C C . ALA A 1 85 ? -9.187 2.082 36.074 1.00 89.50 85 ALA A C 1
ATOM 656 O O . ALA A 1 85 ? -9.452 2.914 35.211 1.00 89.50 85 ALA A O 1
ATOM 657 N N . GLU A 1 86 ? -8.222 2.268 36.972 1.00 92.94 86 GLU A N 1
ATOM 658 C CA . GLU A 1 86 ? -7.396 3.474 37.039 1.00 92.94 86 GLU A CA 1
ATOM 659 C C . GLU A 1 86 ? -6.426 3.579 35.859 1.00 92.94 86 GLU A C 1
ATOM 661 O O . GLU A 1 86 ? -6.344 4.633 35.224 1.00 92.94 86 GLU A O 1
ATOM 666 N N . VAL A 1 87 ? -5.762 2.479 35.484 1.00 90.12 87 VAL A N 1
ATOM 667 C CA . VAL A 1 87 ? -4.925 2.435 34.273 1.00 90.12 87 VAL A CA 1
ATOM 668 C C . VAL A 1 87 ? -5.769 2.707 33.029 1.00 90.12 87 VAL A C 1
ATOM 670 O O . VAL A 1 87 ? -5.375 3.505 32.180 1.00 90.12 87 VAL A O 1
ATOM 673 N N . SER A 1 88 ? -6.947 2.093 32.924 1.00 85.44 88 SER A N 1
ATOM 674 C CA . SER A 1 88 ? -7.856 2.299 31.790 1.00 85.44 88 SER A CA 1
ATOM 675 C C . SER A 1 88 ? -8.404 3.726 31.769 1.00 85.44 88 SER A C 1
ATOM 677 O O . SER A 1 88 ? -8.436 4.344 30.713 1.00 85.44 88 SER A O 1
ATOM 679 N N . SER A 1 89 ? -8.771 4.295 32.919 1.00 85.81 89 SER A N 1
ATOM 680 C CA . SER A 1 89 ? -9.215 5.688 33.056 1.00 85.81 89 SER A CA 1
ATOM 681 C C . SER A 1 89 ? -8.123 6.672 32.633 1.00 85.81 89 SER A C 1
ATOM 683 O O . SER A 1 89 ? -8.378 7.552 31.813 1.00 85.81 89 SER A O 1
ATOM 685 N N . TYR A 1 90 ? -6.882 6.469 33.091 1.00 85.75 90 TYR A N 1
ATOM 686 C CA . TYR A 1 90 ? -5.739 7.296 32.695 1.00 85.75 90 TYR A CA 1
ATOM 687 C C . TYR A 1 90 ? -5.479 7.239 31.185 1.00 85.75 90 TYR A C 1
ATOM 689 O O . TYR A 1 90 ? -5.108 8.233 30.563 1.00 85.75 90 TYR A O 1
ATOM 697 N N . LEU A 1 91 ? -5.691 6.068 30.583 1.00 80.94 91 LEU A N 1
ATOM 698 C CA . LEU A 1 91 ? -5.573 5.859 29.141 1.00 80.94 91 LEU A CA 1
ATOM 699 C C . LEU A 1 91 ? -6.820 6.320 28.360 1.00 80.94 91 LEU A C 1
ATOM 701 O O . LEU A 1 91 ? -6.796 6.293 27.132 1.00 80.94 91 LEU A O 1
ATOM 705 N N . GLY A 1 92 ? -7.872 6.781 29.047 1.00 72.75 92 GLY A N 1
ATOM 706 C CA . GLY A 1 92 ? -9.100 7.320 28.457 1.00 72.75 92 GLY A CA 1
ATOM 707 C C . GLY A 1 92 ? -10.175 6.285 28.097 1.00 72.75 92 GLY A C 1
ATOM 708 O O . GLY A 1 92 ? -11.083 6.606 27.339 1.00 72.75 92 GLY A O 1
ATOM 709 N N . GLU A 1 93 ? -10.098 5.055 28.612 1.00 63.94 93 GLU A N 1
ATOM 710 C CA . GLU A 1 93 ? -10.967 3.923 28.241 1.00 63.94 93 GLU A CA 1
ATOM 711 C C . GLU A 1 93 ? -12.190 3.711 29.135 1.00 63.94 93 GLU A C 1
ATOM 713 O O . GLU A 1 93 ? -13.235 3.311 28.633 1.00 63.94 93 GLU A O 1
ATOM 718 N N . ASN A 1 94 ? -12.102 4.016 30.432 1.00 42.81 94 ASN A N 1
ATOM 719 C CA . ASN A 1 94 ? -13.172 3.732 31.401 1.00 42.81 94 ASN A CA 1
ATOM 720 C C . ASN A 1 94 ? -14.069 4.934 31.733 1.00 42.81 94 ASN A C 1
ATOM 722 O O . ASN A 1 94 ? -14.681 4.975 32.799 1.00 42.81 94 ASN A O 1
ATOM 726 N N . SER A 1 95 ? -14.219 5.901 30.823 1.00 38.53 95 SER A N 1
ATOM 727 C CA . SER A 1 95 ? -15.239 6.951 30.988 1.00 38.53 95 SER A CA 1
ATOM 728 C C . SER A 1 95 ? -16.648 6.419 30.667 1.00 38.53 95 SER A C 1
ATOM 730 O O . SER A 1 95 ? -17.323 6.856 29.742 1.00 38.53 95 SER A O 1
ATOM 732 N N . GLY A 1 96 ? -17.120 5.473 31.487 1.00 39.31 96 GLY A N 1
ATOM 733 C CA . GLY A 1 96 ? -18.526 5.054 31.566 1.00 39.31 96 GLY A CA 1
ATOM 734 C C . GLY A 1 96 ? -19.470 6.171 32.037 1.00 39.31 96 GLY A C 1
ATOM 735 O O . GLY A 1 96 ? -20.682 5.998 32.046 1.00 39.31 96 GLY A O 1
ATOM 736 N N . SER A 1 97 ? -18.932 7.345 32.367 1.00 33.94 97 SER A N 1
ATOM 737 C CA . SER A 1 97 ? -19.661 8.596 32.540 1.00 33.94 97 SER A CA 1
ATOM 738 C C . SER A 1 97 ? -19.150 9.615 31.515 1.00 33.94 97 SER A C 1
ATOM 740 O O . SER A 1 97 ? -18.212 10.353 31.794 1.00 33.94 97 SER A O 1
ATOM 742 N N . ALA A 1 98 ? -19.760 9.586 30.324 1.00 40.81 98 ALA A N 1
ATOM 743 C CA . ALA A 1 98 ? -19.700 10.570 29.233 1.00 40.81 98 ALA A CA 1
ATOM 744 C C . ALA A 1 98 ? -18.316 11.176 28.886 1.00 40.81 98 ALA A C 1
ATOM 746 O O . ALA A 1 98 ? -17.839 12.067 29.593 1.00 40.81 98 ALA A O 1
ATOM 747 N N . PRO A 1 99 ? -17.706 10.850 27.730 1.00 35.88 99 PRO A N 1
ATOM 748 C CA . PRO A 1 99 ? -16.558 11.608 27.273 1.00 35.88 99 PRO A CA 1
ATOM 749 C C . PRO A 1 99 ? -17.012 12.890 26.568 1.00 35.88 99 PRO A C 1
ATOM 751 O O . PRO A 1 99 ? -17.842 12.887 25.659 1.00 35.88 99 PRO A O 1
ATOM 754 N N . ARG A 1 100 ? -16.381 14.002 26.955 1.00 34.38 100 ARG A N 1
ATOM 755 C CA . ARG A 1 100 ? -16.052 15.078 26.020 1.00 34.38 100 ARG A CA 1
ATOM 756 C C . ARG A 1 100 ? -15.383 14.439 24.799 1.00 34.38 100 ARG A C 1
ATOM 758 O O . ARG A 1 100 ? -14.258 13.949 24.876 1.00 34.38 100 ARG A O 1
ATOM 765 N N . ASN A 1 101 ? -16.127 14.421 23.703 1.00 31.92 101 ASN A N 1
ATOM 766 C CA . ASN A 1 101 ? -15.672 14.068 22.370 1.00 31.92 101 ASN A CA 1
ATOM 767 C C . ASN A 1 101 ? -14.562 15.031 21.950 1.00 31.92 101 ASN A C 1
ATOM 769 O O . ASN A 1 101 ? -14.855 16.203 21.756 1.00 31.92 101 ASN A O 1
ATOM 773 N N . GLU A 1 102 ? -13.330 14.542 21.795 1.00 34.78 102 GLU A N 1
ATOM 774 C CA . GLU A 1 102 ? -12.441 15.064 20.743 1.00 34.78 102 GLU A CA 1
ATOM 775 C C . GLU A 1 102 ? -11.207 14.197 20.459 1.00 34.78 102 GLU A C 1
ATOM 777 O O . GLU A 1 102 ? -10.712 14.242 19.344 1.00 34.78 102 GLU A O 1
ATOM 782 N N . VAL A 1 103 ? -10.732 13.343 21.380 1.00 34.38 103 VAL A N 1
ATOM 783 C CA . VAL A 1 103 ? -9.433 12.655 21.151 1.00 34.38 103 VAL A CA 1
ATOM 784 C C . VAL A 1 103 ? -9.521 11.122 21.028 1.00 34.38 103 VAL A C 1
ATOM 786 O O . VAL A 1 103 ? -8.616 10.507 20.471 1.00 34.38 103 VAL A O 1
ATOM 789 N N . ALA A 1 104 ? -10.614 10.478 21.460 1.00 34.81 104 ALA A N 1
ATOM 790 C CA . ALA A 1 104 ? -10.724 9.006 21.446 1.00 34.81 104 ALA A CA 1
ATOM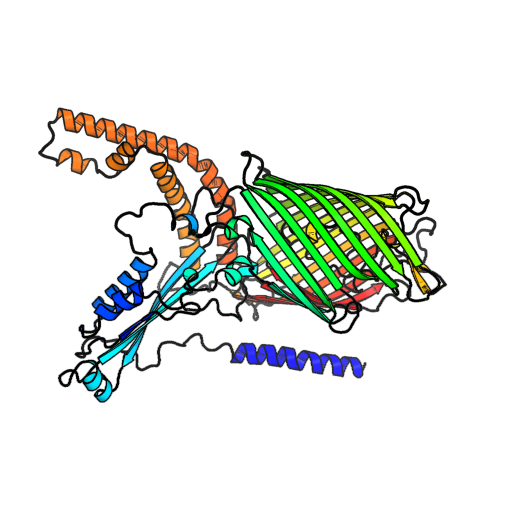 791 C C . ALA A 1 104 ? -11.710 8.423 20.407 1.00 34.81 104 ALA A C 1
ATOM 793 O O . ALA A 1 104 ? -11.465 7.329 19.895 1.00 34.81 104 ALA A O 1
ATOM 794 N N . GLU A 1 105 ? -12.770 9.143 20.007 1.00 35.47 105 GLU A N 1
ATOM 795 C CA . GLU A 1 105 ? -13.675 8.676 18.930 1.00 35.47 105 GLU A CA 1
ATOM 796 C C . GLU A 1 105 ? -13.009 8.686 17.541 1.00 35.47 105 GLU A C 1
ATOM 798 O O . GLU A 1 105 ? -13.428 7.967 16.630 1.00 35.47 105 GLU A O 1
ATOM 803 N N . ASP A 1 106 ? -11.889 9.396 17.410 1.00 34.00 106 ASP A N 1
ATOM 804 C CA . ASP A 1 106 ? -11.050 9.402 16.215 1.00 34.00 106 ASP A CA 1
ATOM 805 C C . ASP A 1 106 ? -10.285 8.093 15.971 1.00 34.00 106 ASP A C 1
ATOM 807 O O . ASP A 1 106 ? -9.709 7.920 14.895 1.00 34.00 106 ASP A O 1
ATOM 811 N N . MET A 1 107 ? -10.276 7.155 16.927 1.00 33.91 107 MET A N 1
ATOM 812 C CA . MET A 1 107 ? -9.578 5.876 16.762 1.00 33.91 107 MET A CA 1
ATOM 813 C C . MET A 1 107 ? -10.469 4.682 16.422 1.00 33.91 107 MET A C 1
ATOM 815 O O . MET A 1 107 ? -9.914 3.677 15.975 1.00 33.91 107 MET A O 1
ATOM 819 N N . ILE A 1 108 ? -11.797 4.759 16.596 1.00 36.72 108 ILE A N 1
ATOM 820 C CA . ILE A 1 108 ? -12.654 3.572 16.422 1.00 36.72 108 ILE A CA 1
ATOM 821 C C . ILE A 1 108 ? -13.736 3.755 15.340 1.00 36.72 108 ILE A C 1
ATOM 823 O O . ILE A 1 108 ? -13.828 2.871 14.497 1.00 36.72 108 ILE A O 1
ATOM 827 N N . PHE A 1 109 ? -14.464 4.880 15.238 1.00 34.00 109 PHE A N 1
ATOM 828 C CA . PHE A 1 109 ? -15.426 5.113 14.131 1.00 34.00 109 PHE A CA 1
ATOM 829 C C . PHE A 1 109 ? -15.709 6.604 13.845 1.00 34.00 109 PHE A C 1
ATOM 831 O O . PHE A 1 109 ? -16.859 7.002 13.656 1.00 34.00 109 PHE A O 1
ATOM 838 N N . GLY A 1 110 ? -14.681 7.455 13.777 1.00 30.84 110 GLY A N 1
ATOM 839 C CA . GLY A 1 110 ? -14.858 8.840 13.332 1.00 30.84 110 GLY A CA 1
ATOM 840 C C . GLY A 1 110 ? -15.500 8.887 11.938 1.00 30.84 110 GLY A C 1
ATOM 841 O O . GLY A 1 110 ? -14.920 8.426 10.957 1.00 30.84 110 GLY A O 1
ATOM 842 N N . VAL A 1 111 ? -16.700 9.460 11.825 1.00 34.69 111 VAL A N 1
ATOM 843 C CA . VAL A 1 111 ? -17.491 9.538 10.575 1.00 34.69 111 VAL A CA 1
ATOM 844 C C . VAL A 1 111 ? -16.789 10.402 9.510 1.00 34.69 111 VAL A C 1
ATOM 846 O O . VAL A 1 111 ? -17.010 10.253 8.310 1.00 34.69 111 VAL A O 1
ATOM 849 N N . ASN A 1 112 ? -15.825 11.231 9.928 1.00 34.78 112 ASN A N 1
ATOM 850 C CA . ASN A 1 112 ? -14.917 11.948 9.034 1.00 34.78 112 ASN A CA 1
ATOM 851 C C . ASN A 1 112 ? -13.650 11.149 8.661 1.00 34.78 112 ASN A C 1
ATOM 853 O O . ASN A 1 112 ? -12.903 11.578 7.784 1.00 34.78 112 ASN A O 1
ATOM 857 N N . LYS A 1 113 ? -13.441 9.949 9.208 1.00 41.59 113 LYS A N 1
ATOM 858 C CA . LYS A 1 113 ? -12.206 9.149 9.130 1.00 41.59 113 LYS A CA 1
ATOM 859 C C . LYS A 1 113 ? -12.380 7.763 8.508 1.00 41.59 113 LYS A C 1
ATOM 861 O O . LYS A 1 113 ? -11.653 6.832 8.828 1.00 41.59 113 LYS A O 1
ATOM 866 N N . LEU A 1 114 ? -13.264 7.627 7.522 1.00 42.12 114 LEU A N 1
ATOM 867 C CA . LEU A 1 114 ? -13.429 6.391 6.733 1.00 42.12 114 LEU A CA 1
ATOM 868 C C . LEU A 1 114 ? -12.229 6.028 5.824 1.00 42.12 114 LEU A C 1
ATOM 870 O O . LEU A 1 114 ? -12.418 5.359 4.814 1.00 42.12 114 LEU A O 1
ATOM 874 N N . LYS A 1 115 ? -11.011 6.493 6.125 1.00 39.41 115 LYS A N 1
ATOM 875 C CA . LYS A 1 115 ? -9.798 5.963 5.489 1.00 39.41 115 LYS A CA 1
ATOM 876 C C . LYS A 1 115 ? -9.203 4.857 6.374 1.00 39.41 115 LYS A C 1
ATOM 878 O O . LYS A 1 115 ? -9.211 3.706 5.961 1.00 39.41 115 LYS A O 1
ATOM 883 N N . ALA A 1 116 ? -8.939 5.102 7.658 1.00 45.00 116 ALA A N 1
ATOM 884 C CA . ALA A 1 116 ? -8.388 4.075 8.546 1.00 45.00 116 ALA A CA 1
ATOM 885 C C . ALA A 1 116 ? -9.431 3.543 9.546 1.00 45.00 116 ALA A C 1
ATOM 887 O O . ALA A 1 116 ? -9.581 4.096 10.634 1.00 45.00 116 ALA A O 1
ATOM 888 N N . VAL A 1 117 ? -10.107 2.428 9.249 1.00 47.72 117 VAL A N 1
ATOM 889 C CA . VAL A 1 117 ? -10.867 1.685 10.275 1.00 47.72 117 VAL A CA 1
ATOM 890 C C . VAL A 1 117 ? -9.870 0.926 11.144 1.00 47.72 117 VAL A C 1
ATOM 892 O O . VAL A 1 117 ? -9.616 -0.251 10.922 1.00 47.72 117 VAL A O 1
ATOM 895 N N . SER A 1 118 ? -9.239 1.579 12.122 1.00 47.34 118 SER A N 1
ATOM 896 C CA . SER A 1 118 ? -8.300 0.861 12.983 1.00 47.34 118 SER A CA 1
ATOM 897 C C . SER A 1 118 ? -9.042 0.035 14.031 1.00 47.34 118 SER A C 1
ATOM 899 O O . SER A 1 118 ? -9.549 0.582 15.001 1.00 47.34 118 SER A O 1
ATOM 901 N N . ILE A 1 119 ? -9.101 -1.285 13.857 1.00 54.38 119 ILE A N 1
ATOM 902 C CA . ILE A 1 119 ? -9.675 -2.176 14.874 1.00 54.38 119 ILE A CA 1
ATOM 903 C C . ILE A 1 119 ? -8.609 -2.389 15.948 1.00 54.38 119 ILE A C 1
ATOM 905 O O . ILE A 1 119 ? -7.539 -2.921 15.651 1.00 54.38 119 ILE A O 1
ATOM 909 N N . SER A 1 120 ? -8.866 -1.960 17.181 1.00 54.00 120 SER A N 1
ATOM 910 C CA . SER A 1 120 ? -8.013 -2.251 18.334 1.00 54.00 120 SER A CA 1
ATOM 911 C C . SER A 1 120 ? -8.722 -3.198 19.294 1.00 54.00 120 SER A C 1
ATOM 913 O O . SER A 1 120 ? -9.794 -2.903 19.810 1.00 54.00 120 SER A O 1
ATOM 915 N N . VAL A 1 121 ? -8.106 -4.348 19.552 1.00 60.59 121 VAL A N 1
ATOM 916 C CA . VAL A 1 121 ? -8.471 -5.212 20.674 1.00 60.59 121 VAL A CA 1
ATOM 917 C C . VAL A 1 121 ? -7.485 -4.917 21.794 1.00 60.59 121 VAL A C 1
ATOM 919 O O . VAL A 1 121 ? -6.273 -5.074 21.620 1.00 60.59 121 VAL A O 1
ATOM 922 N N . ASN A 1 122 ? -8.006 -4.443 22.921 1.00 66.25 122 ASN A N 1
ATOM 923 C CA . ASN A 1 122 ? -7.238 -4.199 24.132 1.00 66.25 122 ASN A CA 1
ATOM 924 C C . ASN A 1 122 ? -7.548 -5.306 25.134 1.00 66.25 122 ASN A C 1
ATOM 926 O O . ASN A 1 122 ? -8.710 -5.579 25.419 1.00 66.25 122 ASN A O 1
ATOM 930 N N . HIS A 1 123 ? -6.508 -5.925 25.669 1.00 77.62 123 HIS A N 1
ATOM 931 C CA . HIS A 1 123 ? -6.599 -6.846 26.786 1.00 77.62 123 HIS A CA 1
ATOM 932 C C . HIS A 1 123 ? -5.610 -6.390 27.853 1.00 77.62 123 HIS A C 1
ATOM 934 O O . HIS A 1 123 ? -4.423 -6.217 27.572 1.00 77.62 123 HIS A O 1
ATOM 940 N N . THR A 1 124 ? -6.105 -6.153 29.059 1.00 79.81 124 THR A N 1
ATOM 941 C CA . THR A 1 124 ? -5.283 -5.772 30.208 1.00 79.81 124 THR A CA 1
ATOM 942 C C . THR A 1 124 ? -5.149 -6.988 31.107 1.00 79.81 124 THR A C 1
ATOM 944 O O . THR A 1 124 ? -6.137 -7.655 31.393 1.00 79.81 124 THR A O 1
ATOM 947 N N . ASP A 1 125 ? -3.920 -7.264 31.514 1.00 86.88 125 ASP A N 1
ATOM 948 C CA . ASP A 1 125 ? -3.531 -8.404 32.332 1.00 86.88 125 ASP A CA 1
ATOM 949 C C . ASP A 1 125 ? -2.634 -7.912 33.480 1.00 86.88 125 ASP A C 1
ATOM 951 O O . ASP A 1 125 ? -2.067 -6.815 33.412 1.00 86.88 125 ASP A O 1
ATOM 955 N N . ALA A 1 126 ? -2.476 -8.694 34.541 1.00 88.81 126 ALA A N 1
ATOM 956 C CA . ALA A 1 126 ? -1.563 -8.383 35.635 1.00 88.81 126 ALA A CA 1
ATOM 957 C C . ALA A 1 126 ? -0.783 -9.615 36.064 1.00 88.81 126 ALA A C 1
ATOM 959 O O . ALA A 1 126 ? -1.355 -10.675 36.259 1.00 88.81 126 ALA A O 1
ATOM 960 N N . CYS A 1 127 ? 0.513 -9.419 36.295 1.00 90.44 127 CYS A N 1
ATOM 961 C CA . CYS A 1 127 ? 1.348 -10.398 36.977 1.00 90.44 127 CYS A CA 1
ATOM 962 C C . CYS A 1 127 ? 1.577 -9.971 38.420 1.00 90.44 127 CYS A C 1
ATOM 964 O O . CYS A 1 127 ? 1.934 -8.815 38.663 1.00 90.44 127 CYS A O 1
ATOM 966 N N . VAL A 1 128 ? 1.425 -10.899 39.354 1.00 91.50 128 VAL A N 1
ATOM 967 C CA . VAL A 1 128 ? 1.465 -10.647 40.794 1.00 91.50 128 VAL A CA 1
ATOM 968 C C . VAL A 1 128 ? 2.591 -11.486 41.381 1.00 91.50 128 VAL A C 1
ATOM 970 O O . VAL A 1 128 ? 2.453 -12.681 41.615 1.00 91.50 128 VAL A O 1
ATOM 973 N N . GLY A 1 129 ? 3.740 -10.850 41.601 1.00 92.00 129 GLY A N 1
ATOM 974 C CA . GLY A 1 129 ? 4.909 -11.518 42.166 1.00 92.00 129 GLY A CA 1
ATOM 975 C C . GLY A 1 129 ? 4.910 -11.445 43.687 1.00 92.00 129 GLY A C 1
ATOM 976 O O . GLY A 1 129 ? 4.831 -10.350 44.244 1.00 92.00 129 GLY A O 1
ATOM 977 N N . VAL A 1 130 ? 5.050 -12.587 44.358 1.00 92.75 130 VAL A N 1
ATOM 978 C CA . VAL A 1 130 ? 5.274 -12.631 45.809 1.00 92.75 130 VAL A CA 1
ATOM 979 C C . VAL A 1 130 ? 6.656 -12.086 46.137 1.00 92.75 130 VAL A C 1
ATOM 981 O O . VAL A 1 130 ? 7.647 -12.441 45.501 1.00 92.75 130 VAL A O 1
ATOM 984 N N . VAL A 1 131 ? 6.718 -11.222 47.143 1.00 93.56 131 VAL A N 1
ATOM 985 C CA . VAL A 1 131 ? 7.958 -10.597 47.593 1.00 93.56 131 VAL A CA 1
ATOM 986 C C . VAL A 1 131 ? 8.445 -11.299 48.868 1.00 93.56 131 VAL A C 1
ATOM 988 O O . VAL A 1 131 ? 7.620 -11.617 49.730 1.00 93.56 131 VAL A O 1
ATOM 991 N N . PRO A 1 132 ? 9.761 -11.547 49.024 1.00 95.69 132 PRO A N 1
ATOM 992 C CA . PRO A 1 132 ? 10.313 -12.098 50.259 1.00 95.69 132 PRO A CA 1
ATOM 993 C C . PRO A 1 132 ? 9.937 -11.253 51.495 1.00 95.69 132 PRO A C 1
ATOM 995 O O . PRO A 1 132 ? 10.009 -10.024 51.421 1.00 95.69 132 PRO A O 1
ATOM 998 N N . PRO A 1 133 ? 9.601 -11.868 52.649 1.00 95.94 133 PRO A N 1
ATOM 999 C CA . PRO A 1 133 ? 9.178 -11.143 53.854 1.00 95.94 133 PRO A CA 1
ATOM 1000 C C . PRO A 1 133 ? 10.155 -10.053 54.307 1.00 95.94 133 PRO A C 1
ATOM 1002 O O . PRO A 1 133 ? 9.731 -8.959 54.657 1.00 95.94 133 PRO A O 1
ATOM 1005 N N . THR A 1 134 ? 11.464 -10.303 54.201 1.00 96.50 134 THR A N 1
ATOM 1006 C CA . THR A 1 134 ? 12.516 -9.335 54.557 1.00 96.50 134 THR A CA 1
ATOM 1007 C C . THR A 1 134 ? 12.415 -8.032 53.765 1.00 96.50 134 THR A C 1
ATOM 1009 O O . THR A 1 134 ? 12.671 -6.954 54.297 1.00 96.50 134 THR A O 1
ATOM 1012 N N . ASP A 1 135 ? 12.020 -8.115 52.493 1.00 96.44 135 ASP A N 1
ATOM 1013 C CA . ASP A 1 135 ? 11.864 -6.943 51.635 1.00 96.44 135 ASP A CA 1
ATOM 1014 C C . ASP A 1 135 ? 10.519 -6.246 51.873 1.00 96.44 135 ASP A C 1
ATOM 1016 O O . ASP A 1 135 ? 10.415 -5.031 51.703 1.00 96.44 135 ASP A O 1
ATOM 1020 N N . CYS A 1 136 ? 9.491 -7.002 52.269 1.00 95.69 136 CYS A N 1
ATOM 1021 C CA . CYS A 1 136 ? 8.211 -6.448 52.700 1.00 95.69 136 CYS A CA 1
ATOM 1022 C C . CYS A 1 136 ? 8.371 -5.637 53.987 1.00 95.69 136 CYS A C 1
ATOM 1024 O O . CYS A 1 136 ? 7.955 -4.481 54.027 1.00 95.69 136 CYS A O 1
ATOM 1026 N N . GLU A 1 137 ? 9.041 -6.201 54.993 1.00 96.56 137 GLU A N 1
ATOM 1027 C CA . GLU A 1 137 ? 9.280 -5.553 56.283 1.00 96.56 137 GLU A CA 1
ATOM 1028 C C . GLU A 1 137 ? 10.125 -4.285 56.135 1.00 96.56 137 GLU A C 1
ATOM 1030 O O . GLU A 1 137 ? 9.835 -3.255 56.746 1.00 96.56 137 GLU A O 1
ATOM 1035 N N . LYS A 1 138 ? 11.143 -4.332 55.267 1.00 96.62 138 LYS A N 1
ATOM 1036 C CA . LYS A 1 138 ? 12.014 -3.187 54.986 1.00 96.62 138 LYS A CA 1
ATOM 1037 C C . LYS A 1 138 ? 11.269 -2.016 54.339 1.00 96.62 138 LYS A C 1
ATOM 1039 O O . LYS A 1 138 ? 11.548 -0.867 54.664 1.00 96.62 138 LYS A O 1
ATOM 1044 N N . GLU A 1 139 ? 10.360 -2.292 53.406 1.00 96.19 139 GLU A N 1
ATOM 1045 C CA . GLU A 1 139 ? 9.686 -1.258 52.610 1.00 96.19 139 GLU A CA 1
ATOM 1046 C C . GLU A 1 139 ? 8.341 -0.808 53.206 1.00 96.19 139 GLU A C 1
ATOM 1048 O O . GLU A 1 139 ? 7.951 0.346 53.028 1.00 96.19 139 GLU A O 1
ATOM 1053 N N . LEU A 1 140 ? 7.598 -1.690 53.873 1.00 96.50 140 LEU A N 1
ATOM 1054 C CA . LEU A 1 140 ? 6.247 -1.412 54.387 1.00 96.50 140 LEU A CA 1
ATOM 1055 C C . LEU A 1 140 ? 6.176 -1.378 55.922 1.00 96.50 140 LEU A C 1
ATOM 1057 O O . LEU A 1 140 ? 5.143 -1.000 56.470 1.00 96.50 140 LEU A O 1
ATOM 1061 N N . GLY A 1 141 ? 7.271 -1.714 56.608 1.00 96.38 141 GLY A N 1
ATOM 1062 C CA . GLY A 1 141 ? 7.377 -1.732 58.064 1.00 96.38 141 GLY A CA 1
ATOM 1063 C C . GLY A 1 141 ? 7.317 -3.148 58.656 1.00 96.38 141 GLY A C 1
ATOM 1064 O O . GLY A 1 141 ? 6.805 -4.074 58.027 1.00 96.38 141 GLY A O 1
ATOM 1065 N N . PRO A 1 142 ? 7.804 -3.330 59.898 1.00 94.69 142 PRO A N 1
ATOM 1066 C CA . PRO A 1 142 ? 8.016 -4.647 60.513 1.00 94.69 142 PRO A CA 1
ATOM 1067 C C . PRO A 1 142 ? 6.729 -5.448 60.779 1.00 94.69 142 PRO A C 1
ATOM 1069 O O . PRO A 1 142 ? 6.794 -6.630 61.091 1.00 94.69 142 PRO A O 1
ATOM 1072 N N . SER A 1 143 ? 5.550 -4.829 60.670 1.00 93.06 143 SER A N 1
ATOM 1073 C CA . SER A 1 143 ? 4.250 -5.495 60.824 1.00 93.06 143 SER A CA 1
ATOM 1074 C C . SER A 1 143 ? 3.756 -6.194 59.549 1.00 93.06 143 SER A C 1
ATOM 1076 O O . SER A 1 143 ? 2.726 -6.868 59.586 1.00 93.06 143 SER A O 1
ATOM 1078 N N . VAL A 1 144 ? 4.463 -6.052 58.422 1.00 94.38 144 VAL A N 1
ATOM 1079 C CA . VAL A 1 144 ? 4.033 -6.544 57.108 1.00 94.38 144 VAL A CA 1
ATOM 1080 C C . VAL A 1 144 ? 4.904 -7.717 56.645 1.00 94.38 144 VAL A C 1
ATOM 1082 O O . VAL A 1 144 ? 5.872 -7.548 55.910 1.00 94.38 144 VAL A O 1
ATOM 1085 N N . ALA A 1 145 ? 4.515 -8.935 57.030 1.00 92.31 145 ALA A N 1
ATOM 1086 C CA . ALA A 1 145 ? 5.248 -10.160 56.683 1.00 92.31 145 ALA A CA 1
ATOM 1087 C C . ALA A 1 145 ? 4.964 -10.692 55.260 1.00 92.31 145 ALA A C 1
ATOM 1089 O O . ALA A 1 145 ? 5.684 -11.557 54.762 1.00 92.31 145 ALA A O 1
ATOM 1090 N N . LYS A 1 146 ? 3.890 -10.226 54.606 1.00 95.12 146 LYS A N 1
ATOM 1091 C CA . LYS A 1 146 ? 3.439 -10.714 53.293 1.00 95.12 146 LYS A CA 1
ATOM 1092 C C . LYS A 1 146 ? 3.065 -9.555 52.382 1.00 95.12 146 LYS A C 1
ATOM 1094 O O . LYS A 1 146 ? 2.109 -8.832 52.651 1.00 95.12 146 LYS A O 1
ATOM 1099 N N . CYS A 1 147 ? 3.770 -9.409 51.268 1.00 94.94 147 CYS A N 1
ATOM 1100 C CA . CYS A 1 147 ? 3.455 -8.398 50.268 1.00 94.94 147 CYS A CA 1
ATOM 1101 C C . CYS A 1 147 ? 3.672 -8.906 48.838 1.00 94.94 147 CYS A C 1
ATOM 1103 O O . CYS A 1 147 ? 4.334 -9.924 48.614 1.00 94.94 147 CYS A O 1
ATOM 1105 N N . VAL A 1 148 ? 3.063 -8.212 47.877 1.00 94.88 148 VAL A N 1
ATOM 1106 C CA . VAL A 1 148 ? 3.132 -8.540 46.448 1.00 94.88 148 VAL A CA 1
ATOM 1107 C C . VAL A 1 148 ? 3.503 -7.327 45.604 1.00 94.88 148 VAL A C 1
ATOM 1109 O O . VAL A 1 148 ? 3.133 -6.195 45.917 1.00 94.88 148 VAL A O 1
ATOM 1112 N N . ASP A 1 149 ? 4.184 -7.579 44.491 1.00 95.38 149 ASP A N 1
ATOM 1113 C CA . ASP A 1 149 ? 4.383 -6.608 43.421 1.00 95.38 149 ASP A CA 1
ATOM 1114 C C . ASP A 1 149 ? 3.413 -6.898 42.276 1.00 95.38 149 ASP A C 1
ATOM 1116 O O . ASP A 1 149 ? 3.489 -7.947 41.630 1.00 95.38 149 ASP A O 1
ATOM 1120 N N . VAL A 1 150 ? 2.541 -5.940 41.974 1.00 94.44 150 VAL A N 1
ATOM 1121 C CA . VAL A 1 150 ? 1.583 -6.018 40.872 1.00 94.44 150 VAL A CA 1
ATOM 1122 C C . VAL A 1 150 ? 2.164 -5.315 39.647 1.00 94.44 150 VAL A C 1
ATOM 1124 O O . VAL A 1 150 ? 2.464 -4.118 39.656 1.00 94.44 150 VAL A O 1
ATOM 1127 N N . LYS A 1 151 ? 2.327 -6.060 38.556 1.00 94.19 151 LYS A N 1
ATOM 1128 C CA . LYS A 1 151 ? 2.805 -5.566 37.261 1.00 94.19 151 LYS A CA 1
ATOM 1129 C C . LYS A 1 151 ? 1.685 -5.664 36.238 1.00 94.19 151 LYS A C 1
ATOM 1131 O O . LYS A 1 151 ? 1.450 -6.727 35.670 1.00 94.19 151 LYS A O 1
ATOM 1136 N N . ILE A 1 152 ? 1.033 -4.539 35.970 1.00 92.31 152 ILE A N 1
ATOM 1137 C CA . ILE A 1 152 ? -0.034 -4.422 34.979 1.00 92.31 152 ILE A CA 1
ATOM 1138 C C . ILE A 1 152 ? 0.586 -4.373 33.584 1.00 92.31 152 ILE A C 1
ATOM 1140 O O . ILE A 1 152 ? 1.462 -3.553 33.280 1.00 92.31 152 ILE A O 1
ATOM 1144 N N . ARG A 1 153 ? 0.119 -5.261 32.715 1.00 88.00 153 ARG A N 1
ATOM 1145 C CA . ARG A 1 153 ? 0.483 -5.348 31.306 1.00 88.00 153 ARG A CA 1
ATOM 1146 C C . ARG A 1 153 ? -0.750 -5.074 30.472 1.00 88.00 153 ARG A C 1
ATOM 1148 O O . ARG A 1 153 ? -1.861 -5.449 30.824 1.00 88.00 153 ARG A O 1
ATOM 1155 N N . ARG A 1 154 ? -0.550 -4.444 29.324 1.00 80.56 154 ARG A N 1
ATOM 1156 C CA . ARG A 1 154 ? -1.635 -4.237 28.378 1.00 80.56 154 ARG A CA 1
ATOM 1157 C C . ARG A 1 154 ? -1.213 -4.694 27.000 1.00 80.56 154 ARG A C 1
ATOM 1159 O O . ARG A 1 154 ? -0.260 -4.182 26.412 1.00 80.56 154 ARG A O 1
ATOM 1166 N N . LEU A 1 155 ? -1.964 -5.661 26.505 1.00 72.25 155 LEU A N 1
ATOM 1167 C CA . LEU A 1 155 ? -1.885 -6.199 25.167 1.00 72.25 155 LEU A CA 1
ATOM 1168 C C . LEU A 1 155 ? -2.809 -5.366 24.287 1.00 72.25 155 LEU A C 1
ATOM 1170 O O . LEU A 1 155 ? -4.026 -5.399 24.441 1.00 72.25 155 LEU A O 1
ATOM 1174 N N . THR A 1 156 ? -2.236 -4.617 23.353 1.00 60.34 156 THR A N 1
ATOM 1175 C CA . THR A 1 156 ? -3.024 -3.926 22.332 1.00 60.34 156 THR A CA 1
ATOM 1176 C C . THR A 1 156 ? -2.700 -4.519 20.975 1.00 60.34 156 THR A C 1
ATOM 1178 O O . THR A 1 156 ? -1.592 -4.369 20.457 1.00 60.34 156 THR A O 1
ATOM 1181 N N . VAL A 1 157 ? -3.694 -5.161 20.370 1.00 58.56 157 VAL A N 1
ATOM 1182 C CA . VAL A 1 157 ? -3.646 -5.595 18.977 1.00 58.56 157 VAL A CA 1
ATOM 1183 C C . VAL A 1 157 ? -4.406 -4.566 18.160 1.00 58.56 157 VAL A C 1
ATOM 1185 O O . VAL A 1 157 ? -5.630 -4.552 18.152 1.00 58.56 157 VAL A O 1
ATOM 1188 N N . ARG A 1 158 ? -3.678 -3.674 17.484 1.00 55.81 158 ARG A N 1
ATOM 1189 C CA . ARG A 1 158 ? -4.266 -2.753 16.500 1.00 55.81 158 ARG A CA 1
ATOM 1190 C C . ARG A 1 158 ? -4.253 -3.407 15.119 1.00 55.81 158 ARG A C 1
ATOM 1192 O O . ARG A 1 158 ? -3.335 -4.147 14.802 1.00 55.81 158 ARG A O 1
ATOM 1199 N N . VAL A 1 159 ? -5.193 -3.111 14.246 1.00 53.34 159 VAL A N 1
ATOM 1200 C CA . VAL A 1 159 ? -5.120 -3.477 12.828 1.00 53.34 159 VAL A CA 1
ATOM 1201 C C . VAL A 1 159 ? -5.339 -2.193 12.054 1.00 53.34 159 VAL A C 1
ATOM 1203 O O . VAL A 1 159 ? -6.431 -1.649 12.074 1.00 53.34 159 VAL A O 1
ATOM 1206 N N . ASN A 1 160 ? -4.281 -1.654 11.447 1.00 50.25 160 ASN A N 1
ATOM 1207 C CA . ASN A 1 160 ? -4.363 -0.474 10.594 1.00 50.25 160 ASN A CA 1
ATOM 1208 C C . ASN A 1 160 ? -4.721 -0.908 9.170 1.00 50.25 160 ASN A C 1
ATOM 1210 O O . ASN A 1 160 ? -3.962 -1.625 8.523 1.00 50.25 160 ASN A O 1
ATOM 1214 N N . THR A 1 161 ? -5.878 -0.490 8.691 1.00 51.38 161 THR A N 1
ATOM 1215 C CA . THR A 1 161 ? -6.438 -0.936 7.414 1.00 51.38 161 THR A CA 1
ATOM 1216 C C . THR A 1 161 ? -5.847 -0.192 6.222 1.00 51.38 161 THR A C 1
ATOM 1218 O O . THR A 1 161 ? -5.707 -0.776 5.155 1.00 51.38 161 THR A O 1
ATOM 1221 N N . ASP A 1 162 ? -5.408 1.051 6.427 1.00 47.09 162 ASP A N 1
ATOM 1222 C CA . ASP A 1 162 ? -4.810 1.901 5.390 1.00 47.09 162 ASP A CA 1
ATOM 1223 C C . ASP A 1 162 ? -3.355 1.552 5.097 1.00 47.09 162 ASP A C 1
ATOM 1225 O O . ASP A 1 162 ? -2.874 1.687 3.973 1.00 47.09 162 ASP A O 1
ATOM 1229 N N . ASN A 1 163 ? -2.632 1.109 6.123 1.00 51.12 163 ASN A N 1
ATOM 1230 C CA . ASN A 1 163 ? -1.237 0.733 6.000 1.00 51.12 163 ASN A CA 1
ATOM 1231 C C . ASN A 1 163 ? -1.030 -0.674 6.554 1.00 51.12 163 ASN A C 1
ATOM 1233 O O . ASN A 1 163 ? -0.516 -0.867 7.657 1.00 51.12 163 ASN A O 1
ATOM 1237 N N . VAL A 1 164 ? -1.422 -1.670 5.757 1.00 46.44 164 VAL A N 1
ATOM 1238 C CA . VAL A 1 164 ? -1.290 -3.087 6.114 1.00 46.44 164 VAL A CA 1
ATOM 1239 C C . VAL A 1 164 ? 0.160 -3.451 6.452 1.00 46.44 164 VAL A C 1
ATOM 1241 O O . VAL A 1 164 ? 0.385 -4.251 7.356 1.00 46.44 164 VAL A O 1
ATOM 1244 N N . SER A 1 165 ? 1.150 -2.809 5.820 1.00 43.34 165 SER A N 1
ATOM 1245 C CA . SER A 1 165 ? 2.571 -3.025 6.136 1.00 43.34 165 SER A CA 1
ATOM 1246 C C . SER A 1 165 ? 2.931 -2.636 7.576 1.00 43.34 165 SER A C 1
ATOM 1248 O O . SER A 1 165 ? 3.735 -3.313 8.217 1.00 43.34 165 SER A O 1
ATOM 1250 N N . ALA A 1 166 ? 2.251 -1.635 8.149 1.00 47.38 166 ALA A N 1
ATOM 1251 C CA . ALA A 1 166 ? 2.415 -1.267 9.552 1.00 47.38 166 ALA A CA 1
ATOM 1252 C C . ALA A 1 166 ? 1.930 -2.369 10.512 1.00 47.38 166 ALA A C 1
ATOM 1254 O O . ALA A 1 166 ? 2.293 -2.347 11.691 1.00 47.38 166 ALA A O 1
ATOM 1255 N N . ASN A 1 167 ? 1.114 -3.327 10.048 1.00 46.88 167 ASN A N 1
ATOM 1256 C CA . ASN A 1 167 ? 0.608 -4.449 10.849 1.00 46.88 167 ASN A CA 1
ATOM 1257 C C . ASN A 1 167 ? 1.574 -5.621 10.980 1.00 46.88 167 ASN A C 1
ATOM 1259 O O . ASN A 1 167 ? 1.315 -6.497 11.801 1.00 46.88 167 ASN A O 1
ATOM 1263 N N . ILE A 1 168 ? 2.663 -5.653 10.207 1.00 44.38 168 ILE A N 1
ATOM 1264 C CA . ILE A 1 168 ? 3.420 -6.890 9.983 1.00 44.38 168 ILE A CA 1
ATOM 1265 C C . ILE A 1 168 ? 4.925 -6.697 10.132 1.00 44.38 168 ILE A C 1
ATOM 1267 O O . ILE A 1 168 ? 5.722 -7.197 9.346 1.00 44.38 168 ILE A O 1
ATOM 1271 N N . LEU A 1 169 ? 5.347 -6.048 11.207 1.00 43.91 169 LEU A N 1
ATOM 1272 C CA . LEU A 1 169 ? 6.612 -6.449 11.812 1.00 43.91 169 LEU A CA 1
ATOM 1273 C C . LEU A 1 169 ? 6.257 -7.342 13.007 1.00 43.91 169 LEU A C 1
ATOM 1275 O O . LEU A 1 169 ? 6.038 -6.817 14.094 1.00 43.91 169 LEU A O 1
ATOM 1279 N N . PRO A 1 170 ? 6.156 -8.678 12.829 1.00 38.47 170 PRO A N 1
ATOM 1280 C CA . PRO A 1 170 ? 5.948 -9.604 13.938 1.00 38.47 170 PRO A CA 1
ATOM 1281 C C . PRO A 1 170 ? 7.219 -9.754 14.792 1.00 38.47 170 PRO A C 1
ATOM 1283 O O . PRO A 1 170 ? 7.130 -10.165 15.941 1.00 38.47 170 PRO A O 1
ATOM 1286 N N . PHE A 1 171 ? 8.395 -9.392 14.254 1.00 33.16 171 PHE A N 1
ATOM 1287 C CA . PHE A 1 171 ? 9.702 -9.541 14.919 1.00 33.16 171 PHE A CA 1
ATOM 1288 C C . PHE A 1 171 ? 10.174 -8.311 15.692 1.00 33.16 171 PHE A C 1
ATOM 1290 O O . PHE A 1 171 ? 11.042 -8.416 16.552 1.00 33.16 171 PHE A O 1
ATOM 1297 N N . LEU A 1 172 ? 9.577 -7.147 15.445 1.00 37.25 172 LEU A N 1
ATOM 1298 C CA . LEU A 1 172 ? 9.535 -6.102 16.455 1.00 37.25 172 LEU A CA 1
ATOM 1299 C C . LEU A 1 172 ? 8.174 -6.272 17.099 1.00 37.25 172 LEU A C 1
ATOM 1301 O O . LEU A 1 172 ? 7.235 -5.686 16.560 1.00 37.25 172 LEU A O 1
ATOM 1305 N N . PRO A 1 173 ? 8.031 -7.071 18.176 1.00 34.78 173 PRO A N 1
ATOM 1306 C CA . PRO A 1 173 ? 6.733 -7.283 18.795 1.00 34.78 173 PRO A CA 1
ATOM 1307 C C . PRO A 1 173 ? 6.083 -5.914 18.910 1.00 34.78 173 PRO A C 1
ATOM 1309 O O . PRO A 1 173 ? 6.687 -5.006 19.487 1.00 34.78 173 PRO A O 1
ATOM 1312 N N . ARG A 1 174 ? 4.909 -5.703 18.296 1.00 47.62 174 ARG A N 1
ATOM 1313 C CA . ARG A 1 174 ? 4.004 -4.669 18.795 1.00 47.62 174 ARG A CA 1
ATOM 1314 C C . ARG A 1 174 ? 3.809 -5.082 20.228 1.00 47.62 174 ARG A C 1
ATOM 1316 O O . ARG A 1 174 ? 3.174 -6.097 20.489 1.00 47.62 174 ARG A O 1
ATOM 1323 N N . SER A 1 175 ? 4.606 -4.460 21.084 1.00 46.69 175 SER A N 1
ATOM 1324 C CA . SER A 1 175 ? 4.878 -5.035 22.378 1.00 46.69 175 SER A CA 1
ATOM 1325 C C . SER A 1 175 ? 3.544 -5.265 23.047 1.00 46.69 175 SER A C 1
ATOM 1327 O O . SER A 1 175 ? 2.665 -4.411 23.002 1.00 46.69 175 SER A O 1
ATOM 1329 N N . ASN A 1 176 ? 3.439 -6.394 23.720 1.00 53.00 176 ASN A N 1
ATOM 1330 C CA . ASN A 1 176 ? 2.478 -6.657 24.782 1.00 53.00 176 ASN A CA 1
ATOM 1331 C C . ASN A 1 176 ? 2.537 -5.633 25.944 1.00 53.00 176 ASN A C 1
ATOM 1333 O O . ASN A 1 176 ? 2.132 -5.929 27.063 1.00 53.00 176 ASN A O 1
ATOM 1337 N N . LYS A 1 177 ? 3.141 -4.466 25.719 1.00 61.56 177 LYS A N 1
ATOM 1338 C CA . LYS A 1 177 ? 3.420 -3.424 26.691 1.00 61.56 177 LYS A CA 1
ATOM 1339 C C . LYS A 1 177 ? 3.026 -2.099 26.063 1.00 61.56 177 LYS A C 1
ATOM 1341 O O . LYS A 1 177 ? 3.251 -1.871 24.872 1.00 61.56 177 LYS A O 1
ATOM 1346 N N . LEU A 1 178 ? 2.490 -1.222 26.895 1.00 68.44 178 LEU A N 1
ATOM 1347 C CA . LEU A 1 178 ? 2.066 0.116 26.511 1.00 68.44 178 LEU A CA 1
ATOM 1348 C C . LEU A 1 178 ? 3.230 0.920 25.929 1.00 68.44 178 LEU A C 1
ATOM 1350 O O . LEU A 1 178 ? 4.327 0.938 26.485 1.00 68.44 178 LEU A O 1
ATOM 1354 N N . THR A 1 179 ? 2.993 1.607 24.816 1.00 64.50 179 THR A N 1
ATOM 1355 C CA . THR A 1 179 ? 3.915 2.626 24.310 1.00 64.50 179 THR A CA 1
ATOM 1356 C C . THR A 1 179 ? 3.347 3.986 24.672 1.00 64.50 179 THR A C 1
ATOM 1358 O O . THR A 1 179 ? 2.299 4.378 24.158 1.00 64.50 179 THR A O 1
ATOM 1361 N N . PHE A 1 180 ? 4.041 4.726 25.530 1.00 71.44 180 PHE A N 1
ATOM 1362 C CA . PHE A 1 180 ? 3.675 6.103 25.831 1.00 71.44 180 PHE A CA 1
ATOM 1363 C C . PHE A 1 180 ? 4.291 7.001 24.761 1.00 71.44 180 PHE A C 1
ATOM 1365 O O . PHE A 1 180 ? 5.388 7.522 24.934 1.00 71.44 180 PHE A O 1
ATOM 1372 N N . PHE A 1 181 ? 3.600 7.169 23.627 1.00 64.12 181 PHE A N 1
ATOM 1373 C CA . PHE A 1 181 ? 4.112 7.948 22.488 1.00 64.12 181 PHE A CA 1
ATOM 1374 C C . PHE A 1 181 ? 4.537 9.370 22.879 1.00 64.12 181 PHE A C 1
ATOM 1376 O O . PHE A 1 181 ? 5.522 9.867 22.352 1.00 64.12 181 PHE A O 1
ATOM 1383 N N . ARG A 1 182 ? 3.887 9.981 23.879 1.00 67.50 182 ARG A N 1
ATOM 1384 C CA . ARG A 1 182 ? 4.270 11.298 24.426 1.00 67.50 182 ARG A CA 1
ATOM 1385 C C . ARG A 1 182 ? 5.706 11.366 24.970 1.00 67.50 182 ARG A C 1
ATOM 1387 O O . ARG A 1 182 ? 6.231 12.456 25.133 1.00 67.50 182 ARG A O 1
ATOM 1394 N N . GLN A 1 183 ? 6.315 10.221 25.268 1.00 71.19 183 GLN A N 1
ATOM 1395 C CA . GLN A 1 183 ? 7.645 10.096 25.867 1.00 71.19 183 GLN A CA 1
ATOM 1396 C C . GLN A 1 183 ? 8.709 9.646 24.854 1.00 71.19 183 GLN A C 1
ATOM 1398 O O . GLN A 1 183 ? 9.886 9.550 25.196 1.00 71.19 183 GLN A O 1
ATOM 1403 N N . ILE A 1 184 ? 8.318 9.331 23.614 1.00 68.00 184 ILE A N 1
ATOM 1404 C CA . ILE A 1 184 ? 9.279 9.095 22.534 1.00 68.00 184 ILE A CA 1
ATOM 1405 C C . ILE A 1 184 ? 9.782 10.469 22.079 1.00 68.00 184 ILE A C 1
ATOM 1407 O O . ILE A 1 184 ? 8.953 11.354 21.858 1.00 68.00 184 ILE A O 1
ATOM 1411 N N . PRO A 1 185 ? 11.105 10.669 21.910 1.00 73.88 185 PRO A N 1
ATOM 1412 C CA . PRO A 1 185 ? 11.628 11.919 21.378 1.00 73.88 185 PRO A CA 1
ATOM 1413 C C . PRO A 1 185 ? 10.886 12.299 20.095 1.00 73.88 185 PRO A C 1
ATOM 1415 O O . PRO A 1 185 ? 10.896 11.534 19.128 1.00 73.88 185 PRO A O 1
ATOM 1418 N N . ARG A 1 186 ? 10.245 13.477 20.088 1.00 72.56 186 ARG A N 1
ATOM 1419 C CA . ARG A 1 186 ? 9.430 13.961 18.961 1.00 72.56 186 ARG A CA 1
ATOM 1420 C C . ARG A 1 186 ? 10.105 13.809 17.597 1.00 72.56 186 ARG A C 1
ATOM 1422 O O . ARG A 1 186 ? 9.415 13.352 16.688 1.00 72.56 186 ARG A O 1
ATOM 1429 N N . PRO A 1 187 ? 11.423 14.062 17.434 1.00 73.19 187 PRO A N 1
ATOM 1430 C CA . PRO A 1 187 ? 12.087 13.829 16.157 1.00 73.19 187 PRO A CA 1
ATOM 1431 C C . PRO A 1 187 ? 11.851 12.413 15.614 1.00 73.19 187 PRO A C 1
ATOM 1433 O O . PRO A 1 187 ? 11.494 12.258 14.455 1.00 73.19 187 PRO A O 1
ATOM 1436 N N . LEU A 1 188 ? 11.942 11.368 16.440 1.00 70.94 188 LEU A N 1
ATOM 1437 C CA . LEU A 1 188 ? 11.762 9.988 15.971 1.00 70.94 188 LEU A CA 1
ATOM 1438 C C . LEU A 1 188 ? 10.330 9.690 15.508 1.00 70.94 188 LEU A C 1
ATOM 1440 O O . LEU A 1 188 ? 10.150 8.919 14.567 1.00 70.94 188 LEU A O 1
ATOM 1444 N N . LEU A 1 189 ? 9.324 10.300 16.143 1.00 69.50 189 LEU A N 1
ATOM 1445 C CA . LEU A 1 189 ? 7.925 10.166 15.721 1.00 69.50 189 LEU A CA 1
ATOM 1446 C C . LEU A 1 189 ? 7.665 10.893 14.405 1.00 69.50 189 LEU A C 1
ATOM 1448 O O . LEU A 1 189 ? 6.980 10.365 13.535 1.00 69.50 189 LEU A O 1
ATOM 1452 N N . VAL A 1 190 ? 8.243 12.082 14.270 1.00 76.38 190 VAL A N 1
ATOM 1453 C CA . VAL A 1 190 ? 8.067 12.950 13.111 1.00 76.38 190 VAL A CA 1
ATOM 1454 C C . VAL A 1 190 ? 8.794 12.401 11.882 1.00 76.38 190 VAL A C 1
ATOM 1456 O O . VAL A 1 190 ? 8.234 12.409 10.791 1.00 76.38 190 VAL A O 1
ATOM 1459 N N . PHE A 1 191 ? 10.018 11.887 12.046 1.00 74.12 191 PHE A N 1
ATOM 1460 C CA . PHE A 1 191 ? 10.813 11.348 10.941 1.00 74.12 191 PHE A CA 1
ATOM 1461 C C . PHE A 1 191 ? 10.258 10.027 10.391 1.00 74.12 191 PHE A C 1
ATOM 1463 O O . PHE A 1 191 ? 10.479 9.736 9.218 1.00 74.12 191 PHE A O 1
ATOM 1470 N N . ASN A 1 192 ? 9.565 9.216 11.199 1.00 77.56 192 ASN A N 1
ATOM 1471 C CA . ASN A 1 192 ? 9.003 7.919 10.795 1.00 77.56 192 ASN A CA 1
ATOM 1472 C C . ASN A 1 192 ? 9.911 7.127 9.814 1.00 77.56 192 ASN A C 1
ATOM 1474 O O . ASN A 1 192 ? 9.521 6.856 8.669 1.00 77.56 192 ASN A O 1
ATOM 1478 N N . PRO A 1 193 ? 11.172 6.843 10.199 1.00 80.75 193 PRO A N 1
ATOM 1479 C CA . PRO A 1 193 ? 12.129 6.257 9.281 1.00 80.75 193 PRO A CA 1
ATOM 1480 C C . PRO A 1 193 ? 11.748 4.813 8.937 1.00 80.75 193 PRO A C 1
ATOM 1482 O O . PRO A 1 193 ? 11.330 4.021 9.780 1.00 80.75 193 PRO A O 1
ATOM 1485 N N . THR A 1 194 ? 11.957 4.458 7.679 1.00 78.12 194 THR A N 1
ATOM 1486 C CA . THR A 1 194 ? 11.802 3.119 7.121 1.00 78.12 194 THR A CA 1
ATOM 1487 C C . THR A 1 194 ? 13.165 2.629 6.664 1.00 78.12 194 THR A C 1
ATOM 1489 O O . THR A 1 194 ? 13.941 3.379 6.074 1.00 78.12 194 THR A O 1
ATOM 1492 N N . PHE A 1 195 ? 13.454 1.360 6.927 1.00 77.44 195 PHE A N 1
ATOM 1493 C CA . PHE A 1 195 ? 14.698 0.714 6.527 1.00 77.44 195 PHE A CA 1
ATOM 1494 C C . PHE A 1 195 ? 14.376 -0.538 5.713 1.00 77.44 195 PHE A C 1
ATOM 1496 O O . PHE A 1 195 ? 13.309 -1.136 5.864 1.00 77.44 195 PHE A O 1
ATOM 1503 N N . GLY A 1 196 ? 15.278 -0.932 4.825 1.00 79.12 196 GLY A N 1
ATOM 1504 C CA . GLY A 1 196 ? 15.141 -2.153 4.043 1.00 79.12 196 GLY A CA 1
ATOM 1505 C C . GLY A 1 196 ? 16.466 -2.601 3.451 1.00 79.12 196 GLY A C 1
ATOM 1506 O O . GLY A 1 196 ? 17.435 -1.842 3.426 1.00 79.12 196 GLY A O 1
ATOM 1507 N N . VAL A 1 197 ? 16.490 -3.837 2.970 1.00 79.44 197 VAL A N 1
ATOM 1508 C CA . VAL A 1 197 ? 17.602 -4.391 2.202 1.00 79.44 197 VAL A CA 1
ATOM 1509 C C . VAL A 1 197 ? 17.018 -5.006 0.941 1.00 79.44 197 VAL A C 1
ATOM 1511 O O . VAL A 1 197 ? 16.093 -5.812 1.023 1.00 79.44 197 VAL A O 1
ATOM 1514 N N . ASP A 1 198 ? 17.570 -4.625 -0.204 1.00 83.25 198 ASP A N 1
ATOM 1515 C CA . ASP A 1 198 ? 17.203 -5.161 -1.509 1.00 83.25 198 ASP A CA 1
ATOM 1516 C C . ASP A 1 198 ? 18.417 -5.898 -2.093 1.00 83.25 198 ASP A C 1
ATOM 1518 O O . ASP A 1 198 ? 19.562 -5.587 -1.762 1.00 83.25 198 ASP A O 1
ATOM 1522 N N . HIS A 1 199 ? 18.191 -6.847 -2.995 1.00 85.56 199 HIS A N 1
ATOM 1523 C CA . HIS A 1 199 ? 19.255 -7.429 -3.806 1.00 85.56 199 HIS A CA 1
ATOM 1524 C C . HIS A 1 199 ? 18.784 -7.515 -5.254 1.00 85.56 199 HIS A C 1
ATOM 1526 O O . HIS A 1 199 ? 17.742 -8.102 -5.543 1.00 85.56 199 HIS A O 1
ATOM 1532 N N . ASP A 1 200 ? 19.557 -6.925 -6.156 1.00 86.31 200 ASP A N 1
ATOM 1533 C CA . ASP A 1 200 ? 19.443 -7.135 -7.596 1.00 86.31 200 ASP A CA 1
ATOM 1534 C C . ASP A 1 200 ? 20.818 -7.549 -8.119 1.00 86.31 200 ASP A C 1
ATOM 1536 O O . ASP A 1 200 ? 21.845 -7.165 -7.563 1.00 86.31 200 ASP A O 1
ATOM 1540 N N . ARG A 1 201 ? 20.847 -8.373 -9.165 1.00 84.81 201 ARG A N 1
ATOM 1541 C CA . ARG A 1 201 ? 22.090 -8.976 -9.646 1.00 84.81 201 ARG A CA 1
ATOM 1542 C C . ARG A 1 201 ? 23.115 -7.938 -10.110 1.00 84.81 201 ARG A C 1
ATOM 1544 O O . ARG A 1 201 ? 24.298 -8.126 -9.852 1.00 84.81 201 ARG A O 1
ATOM 1551 N N . GLU A 1 202 ? 22.674 -6.882 -10.791 1.00 88.44 202 GLU A N 1
ATOM 1552 C CA . GLU A 1 202 ? 23.572 -5.834 -11.293 1.00 88.44 202 GLU A CA 1
ATOM 1553 C C . GLU A 1 202 ? 23.683 -4.675 -10.318 1.00 88.44 202 GLU A C 1
ATOM 1555 O O . GLU A 1 202 ? 24.740 -4.070 -10.187 1.00 88.44 202 GLU A O 1
ATOM 1560 N N . PHE A 1 203 ? 22.590 -4.336 -9.629 1.00 90.75 203 PHE A N 1
ATOM 1561 C CA . PHE A 1 203 ? 22.646 -3.282 -8.625 1.00 90.75 203 PHE A CA 1
ATOM 1562 C C . PHE A 1 203 ? 23.475 -3.727 -7.413 1.00 90.75 203 PHE A C 1
ATOM 1564 O O . PHE A 1 203 ? 24.064 -2.886 -6.741 1.00 90.75 203 PHE A O 1
ATOM 1571 N N . GLY A 1 204 ? 23.528 -5.028 -7.131 1.00 92.19 204 GLY A N 1
ATOM 1572 C CA . GLY A 1 204 ? 24.109 -5.617 -5.933 1.00 92.19 204 GLY A CA 1
ATOM 1573 C C . GLY A 1 204 ? 23.147 -5.625 -4.744 1.00 92.19 204 GLY A C 1
ATOM 1574 O O . GLY A 1 204 ? 21.966 -5.275 -4.842 1.00 92.19 204 GLY A O 1
ATOM 1575 N N . THR A 1 205 ? 23.670 -6.016 -3.583 1.00 91.44 205 THR A N 1
ATOM 1576 C CA . THR A 1 205 ? 22.958 -5.870 -2.306 1.00 91.44 205 THR A CA 1
ATOM 1577 C C . THR A 1 205 ? 22.913 -4.399 -1.926 1.00 91.44 205 THR A C 1
ATOM 1579 O O . THR A 1 205 ? 23.938 -3.726 -1.959 1.00 91.44 205 THR A O 1
ATOM 1582 N N . ALA A 1 206 ? 21.748 -3.888 -1.548 1.00 91.12 206 ALA A N 1
ATOM 1583 C CA . ALA A 1 206 ? 21.534 -2.474 -1.300 1.00 91.12 206 ALA A CA 1
ATOM 1584 C C . ALA A 1 206 ? 20.817 -2.220 0.017 1.00 91.12 206 ALA A C 1
ATOM 1586 O O . ALA A 1 206 ? 19.805 -2.851 0.309 1.00 91.12 206 ALA A O 1
ATOM 1587 N N . ALA A 1 207 ? 21.298 -1.235 0.771 1.00 89.31 207 ALA A N 1
ATOM 1588 C CA . ALA A 1 207 ? 20.569 -0.699 1.909 1.00 89.31 207 ALA A CA 1
ATOM 1589 C C . ALA A 1 207 ? 19.586 0.374 1.428 1.00 89.31 207 ALA A C 1
ATOM 1591 O O . ALA A 1 207 ? 19.930 1.225 0.600 1.00 89.31 207 ALA A O 1
ATOM 1592 N N . ARG A 1 208 ? 18.364 0.336 1.958 1.00 88.25 208 ARG A N 1
ATOM 1593 C CA . ARG A 1 208 ? 17.294 1.296 1.696 1.00 88.25 208 ARG A CA 1
ATOM 1594 C C . ARG A 1 208 ? 16.942 2.032 2.980 1.00 88.25 208 ARG A C 1
ATOM 1596 O O . ARG A 1 208 ? 16.738 1.408 4.017 1.00 88.25 208 ARG A O 1
ATOM 1603 N N . ILE A 1 209 ? 16.809 3.345 2.878 1.00 87.88 209 ILE A N 1
ATOM 1604 C CA . ILE A 1 209 ? 16.290 4.222 3.922 1.00 87.88 209 ILE A CA 1
ATOM 1605 C C . ILE A 1 209 ? 15.199 5.111 3.325 1.00 87.88 209 ILE A C 1
ATOM 1607 O O . ILE A 1 209 ? 15.293 5.533 2.173 1.00 87.88 209 ILE A O 1
ATOM 1611 N N . GLY A 1 210 ? 14.152 5.391 4.086 1.00 87.19 210 GLY A N 1
ATOM 1612 C CA . GLY A 1 210 ? 13.107 6.328 3.697 1.00 87.19 210 GLY A CA 1
ATOM 1613 C C . GLY A 1 210 ? 12.508 7.026 4.905 1.00 87.19 210 GLY A C 1
ATOM 1614 O O . GLY A 1 210 ? 12.550 6.495 6.003 1.00 87.19 210 GLY A O 1
ATOM 1615 N N . THR A 1 211 ? 11.944 8.204 4.715 1.00 88.94 211 THR A N 1
ATOM 1616 C CA . THR A 1 211 ? 11.274 9.002 5.744 1.00 88.94 211 THR A CA 1
ATOM 1617 C C . THR A 1 211 ? 10.105 9.732 5.096 1.00 88.94 211 THR A C 1
ATOM 1619 O O . THR A 1 211 ? 10.157 10.072 3.909 1.00 88.94 211 THR A O 1
ATOM 1622 N N . SER A 1 212 ? 9.036 9.924 5.862 1.00 89.12 212 SER A N 1
ATOM 1623 C CA . SER A 1 212 ? 7.863 10.694 5.464 1.00 89.12 212 SER A CA 1
ATOM 1624 C C . SER A 1 212 ? 7.434 11.539 6.652 1.00 89.12 212 SER A C 1
ATOM 1626 O O . SER A 1 212 ? 7.107 10.997 7.707 1.00 89.12 212 SER A O 1
ATOM 1628 N N . ILE A 1 213 ? 7.492 12.855 6.475 1.00 91.19 213 ILE A N 1
ATOM 1629 C CA . ILE A 1 213 ? 7.319 13.847 7.531 1.00 91.19 213 ILE A CA 1
ATOM 1630 C C . ILE A 1 213 ? 6.229 14.814 7.116 1.00 91.19 213 ILE A C 1
ATOM 1632 O O . ILE A 1 213 ? 6.315 15.381 6.033 1.00 91.19 213 ILE A O 1
ATOM 1636 N N . ASN A 1 214 ? 5.258 15.089 7.978 1.00 92.06 214 ASN A N 1
ATOM 1637 C CA . ASN A 1 214 ? 4.390 16.245 7.791 1.00 92.06 214 ASN A CA 1
ATOM 1638 C C . ASN A 1 214 ? 5.039 17.476 8.438 1.00 92.06 214 ASN A C 1
ATOM 1640 O O . ASN A 1 214 ? 5.121 17.581 9.657 1.00 92.06 214 ASN A O 1
ATOM 1644 N N . LEU A 1 215 ? 5.513 18.415 7.623 1.00 92.94 215 LEU A N 1
ATOM 1645 C CA . LEU A 1 215 ? 6.202 19.621 8.081 1.00 92.94 215 LEU A CA 1
ATOM 1646 C C . LEU A 1 215 ? 5.298 20.558 8.890 1.00 92.94 215 LEU A C 1
ATOM 1648 O O . LEU A 1 215 ? 5.806 21.356 9.669 1.00 92.94 215 LEU A O 1
ATOM 1652 N N . PHE A 1 216 ? 3.974 20.467 8.745 1.00 91.25 216 PHE A N 1
ATOM 1653 C CA . PHE A 1 216 ? 3.058 21.230 9.597 1.00 91.25 216 PHE A CA 1
ATOM 1654 C C . PHE A 1 216 ? 2.977 20.692 11.023 1.00 91.25 216 PHE A C 1
ATOM 1656 O O . PHE A 1 216 ? 2.709 21.466 11.934 1.00 91.25 216 PHE A O 1
ATOM 1663 N N . ASP A 1 217 ? 3.279 19.411 11.220 1.00 85.75 217 ASP A N 1
ATOM 1664 C CA . ASP A 1 217 ? 3.283 18.785 12.540 1.00 85.75 217 ASP A CA 1
ATOM 1665 C C . ASP A 1 217 ? 4.576 19.089 13.318 1.00 85.75 217 ASP A C 1
ATOM 1667 O O . ASP A 1 217 ? 4.661 18.824 14.511 1.00 85.75 217 ASP A O 1
ATOM 1671 N N . LEU A 1 218 ? 5.596 19.645 12.652 1.00 86.25 218 LEU A N 1
ATOM 1672 C CA . LEU A 1 218 ? 6.833 20.108 13.292 1.00 86.25 218 LEU A CA 1
ATOM 1673 C C . LEU A 1 218 ? 6.673 21.453 14.008 1.00 86.25 218 LEU A C 1
ATOM 1675 O O . LEU A 1 218 ? 7.470 21.751 14.894 1.00 86.25 218 LEU A O 1
ATOM 1679 N N . ALA A 1 219 ? 5.713 22.277 13.580 1.00 84.12 219 ALA A N 1
ATOM 1680 C CA . ALA A 1 219 ? 5.543 23.641 14.078 1.00 84.12 219 ALA A CA 1
ATOM 1681 C C . ALA A 1 219 ? 4.652 23.722 15.328 1.00 84.12 219 ALA A C 1
ATOM 1683 O O . ALA A 1 219 ? 4.782 24.672 16.096 1.00 84.12 219 ALA A O 1
ATOM 1684 N N . ASP A 1 220 ? 3.769 22.742 15.531 1.00 80.12 220 ASP A N 1
ATOM 1685 C CA . ASP A 1 220 ? 2.845 22.710 16.662 1.00 80.12 220 ASP A CA 1
ATOM 1686 C C . ASP A 1 220 ? 3.390 21.827 17.792 1.00 80.12 220 ASP A C 1
ATOM 1688 O O . ASP A 1 220 ? 3.769 20.674 17.587 1.00 80.12 220 ASP A O 1
ATOM 1692 N N . ASP A 1 221 ? 3.348 22.344 19.021 1.00 72.69 221 ASP A N 1
ATOM 1693 C CA . ASP A 1 221 ? 3.633 21.565 20.231 1.00 72.69 221 ASP A CA 1
ATOM 1694 C C . ASP A 1 221 ? 2.456 20.671 20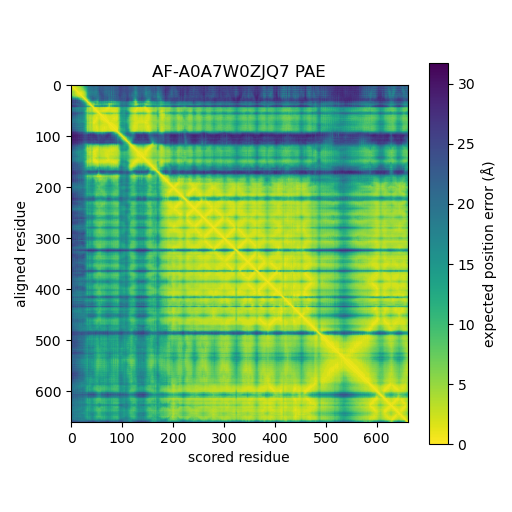.667 1.00 72.69 221 ASP A C 1
ATOM 1696 O O . ASP A 1 221 ? 2.593 19.879 21.607 1.00 72.69 221 ASP A O 1
ATOM 1700 N N . GLU A 1 222 ? 1.303 20.783 20.009 1.00 71.56 222 GLU A N 1
ATOM 1701 C CA . GLU A 1 222 ? 0.096 20.034 20.344 1.00 71.56 222 GLU A CA 1
ATOM 1702 C C . GLU A 1 222 ? 0.058 18.634 19.715 1.00 71.56 222 GLU A C 1
ATOM 1704 O O . GLU A 1 222 ? 0.864 18.252 18.866 1.00 71.56 222 GLU A O 1
ATOM 1709 N N . VAL A 1 223 ? -0.875 17.812 20.203 1.00 63.00 223 VAL A N 1
ATOM 1710 C CA . VAL A 1 223 ? -1.123 16.462 19.686 1.00 63.00 223 VAL A CA 1
ATOM 1711 C C . VAL A 1 223 ? -1.379 16.547 18.180 1.00 63.00 223 VAL A C 1
ATOM 1713 O O . VAL A 1 223 ? -2.131 17.411 17.745 1.00 63.00 223 VAL A O 1
ATOM 1716 N N . LEU A 1 224 ? -0.757 15.644 17.409 1.00 61.28 224 LEU A N 1
ATOM 1717 C CA . LEU A 1 224 ? -0.882 15.522 15.952 1.00 61.28 224 LEU A CA 1
ATOM 1718 C C . LEU A 1 224 ? -2.359 15.501 15.524 1.00 61.28 224 LEU A C 1
ATOM 1720 O O . LEU A 1 224 ? -2.981 14.439 15.458 1.00 61.28 224 LEU A O 1
ATOM 1724 N N . ASN A 1 225 ? -2.924 16.674 15.250 1.00 62.50 225 ASN A N 1
ATOM 1725 C CA . ASN A 1 225 ? -4.269 16.804 14.721 1.00 62.50 225 ASN A CA 1
ATOM 1726 C C . ASN A 1 225 ? -4.189 16.617 13.210 1.00 62.50 225 ASN A C 1
ATOM 1728 O O . ASN A 1 225 ? -3.420 17.294 12.528 1.00 62.50 225 ASN A O 1
ATOM 1732 N N . GLU A 1 226 ? -4.990 15.696 12.669 1.00 65.75 226 GLU A N 1
ATOM 1733 C CA . GLU A 1 226 ? -5.079 15.485 11.225 1.00 65.75 226 GLU A CA 1
ATOM 1734 C C . GLU A 1 226 ? -5.671 16.730 10.562 1.00 65.75 226 GLU A C 1
ATOM 1736 O O . GLU A 1 226 ? -6.881 16.888 10.401 1.00 65.75 226 GLU A O 1
ATOM 1741 N N . ARG A 1 227 ? -4.790 17.646 10.167 1.00 80.44 227 ARG A N 1
ATOM 1742 C CA . ARG A 1 227 ? -5.160 18.804 9.369 1.00 80.44 227 ARG A CA 1
ATOM 1743 C C . ARG A 1 227 ? -5.630 18.312 8.003 1.00 80.44 227 ARG A C 1
ATOM 1745 O O . ARG A 1 227 ? -4.978 17.491 7.357 1.00 80.44 227 ARG A O 1
ATOM 1752 N N . ASN A 1 228 ? -6.728 18.889 7.513 1.00 90.75 228 ASN A N 1
ATOM 1753 C CA . ASN A 1 228 ? -7.179 18.669 6.134 1.00 90.75 228 ASN A CA 1
ATOM 1754 C C . ASN A 1 228 ? -6.107 19.065 5.108 1.00 90.75 228 ASN A C 1
ATOM 1756 O O . ASN A 1 228 ? -6.160 18.606 3.973 1.00 90.75 228 ASN A O 1
ATOM 1760 N N . THR A 1 229 ? -5.145 19.903 5.494 1.00 94.12 229 THR A N 1
ATOM 1761 C CA . THR A 1 229 ? -3.995 20.274 4.674 1.00 94.12 229 THR A CA 1
ATOM 1762 C C . THR A 1 229 ? -2.722 19.749 5.325 1.00 94.12 229 THR A C 1
ATOM 1764 O O . THR A 1 229 ? -2.470 20.043 6.490 1.00 94.12 229 THR A O 1
ATOM 1767 N N . GLN A 1 230 ? -1.907 19.015 4.572 1.00 94.19 230 GLN A N 1
ATOM 1768 C CA . GLN A 1 230 ? -0.617 18.496 5.031 1.00 94.19 230 GLN A CA 1
ATOM 1769 C C . GLN A 1 230 ? 0.484 18.943 4.072 1.00 94.19 230 GLN A C 1
ATOM 1771 O O . GLN A 1 230 ? 0.248 19.074 2.867 1.00 94.19 230 GLN A O 1
ATOM 1776 N N . LEU A 1 231 ? 1.684 19.157 4.605 1.00 95.62 231 LEU A N 1
ATOM 1777 C CA . LEU A 1 231 ? 2.878 19.450 3.821 1.00 95.62 231 LEU A CA 1
ATOM 1778 C C . LEU A 1 231 ? 3.884 18.329 4.052 1.00 95.62 231 LEU A C 1
ATOM 1780 O O . LEU A 1 231 ? 4.631 18.344 5.023 1.00 95.62 231 LEU A O 1
ATOM 1784 N N . LEU A 1 232 ? 3.870 17.330 3.180 1.00 94.00 232 LEU A N 1
ATOM 1785 C CA . LEU A 1 232 ? 4.648 16.113 3.349 1.00 94.00 232 LEU A CA 1
ATOM 1786 C C . LEU A 1 232 ? 6.028 16.262 2.707 1.00 94.00 232 LEU A C 1
ATOM 1788 O O . LEU A 1 232 ? 6.135 16.440 1.495 1.00 94.00 232 LEU A O 1
ATOM 1792 N N . LEU A 1 233 ? 7.085 16.134 3.499 1.00 95.56 233 LEU A N 1
ATOM 1793 C CA . LEU A 1 233 ? 8.440 15.894 3.027 1.00 95.56 233 LEU A CA 1
ATOM 1794 C C . LEU A 1 233 ? 8.689 14.386 3.022 1.00 95.56 233 LEU A C 1
ATOM 1796 O O . LEU A 1 233 ? 8.779 13.761 4.077 1.00 95.56 233 LEU A O 1
ATOM 1800 N N . ASN A 1 234 ? 8.837 13.806 1.835 1.00 94.25 234 ASN A N 1
ATOM 1801 C CA . ASN A 1 234 ? 9.301 12.432 1.691 1.00 94.25 234 ASN A CA 1
ATOM 1802 C C . ASN A 1 234 ? 10.734 12.436 1.183 1.00 94.25 234 ASN A C 1
ATOM 1804 O O . ASN A 1 234 ? 11.048 13.118 0.208 1.00 94.25 234 ASN A O 1
ATOM 1808 N N . ALA A 1 235 ? 11.590 11.629 1.791 1.00 95.00 235 ALA A N 1
ATOM 1809 C CA . ALA A 1 235 ? 12.924 11.366 1.278 1.00 95.00 235 ALA A CA 1
ATOM 1810 C C . ALA A 1 235 ? 13.186 9.866 1.314 1.00 95.00 235 ALA A C 1
ATOM 1812 O O . ALA A 1 235 ? 12.865 9.196 2.290 1.00 95.00 235 ALA A O 1
ATOM 1813 N N . ARG A 1 236 ? 13.761 9.324 0.245 1.00 94.06 236 ARG A N 1
ATOM 1814 C CA . ARG A 1 236 ? 14.193 7.932 0.168 1.00 94.06 236 ARG A CA 1
ATOM 1815 C C . ARG A 1 236 ? 15.542 7.831 -0.516 1.00 94.06 236 ARG A C 1
ATOM 1817 O O . ARG A 1 236 ? 15.850 8.589 -1.432 1.00 94.06 236 ARG A O 1
ATOM 1824 N N . GLY A 1 237 ? 16.326 6.863 -0.082 1.00 94.19 237 GLY A N 1
ATOM 1825 C CA . GLY A 1 237 ? 17.619 6.539 -0.651 1.00 94.19 237 GLY A CA 1
ATOM 1826 C C . GLY A 1 237 ? 17.819 5.037 -0.659 1.00 94.19 237 GLY A C 1
ATOM 1827 O O . GLY A 1 237 ? 17.506 4.347 0.309 1.00 94.19 237 GLY A O 1
ATOM 1828 N N . ARG A 1 238 ? 18.358 4.528 -1.757 1.00 94.50 238 ARG A N 1
ATOM 1829 C CA . ARG A 1 238 ? 18.872 3.173 -1.874 1.00 94.50 238 ARG A CA 1
ATOM 1830 C C . ARG A 1 238 ? 20.294 3.246 -2.394 1.00 94.50 238 ARG A C 1
ATOM 1832 O O . ARG A 1 238 ? 20.534 3.841 -3.441 1.00 94.50 238 ARG A O 1
ATOM 1839 N N . LYS A 1 239 ? 21.233 2.629 -1.683 1.00 96.94 239 LYS A N 1
ATOM 1840 C CA . LYS A 1 239 ? 22.650 2.607 -2.054 1.00 96.94 239 LYS A CA 1
ATOM 1841 C C . LYS A 1 239 ? 23.136 1.168 -2.097 1.00 96.94 239 LYS A C 1
ATOM 1843 O O . LYS A 1 239 ? 22.934 0.423 -1.140 1.00 96.94 239 LYS A O 1
ATOM 1848 N N . SER A 1 240 ? 23.756 0.789 -3.212 1.00 96.06 240 SER A N 1
ATOM 1849 C CA . SER A 1 240 ? 24.432 -0.502 -3.304 1.00 96.06 240 SER A CA 1
ATOM 1850 C C . SER A 1 240 ? 25.620 -0.545 -2.345 1.00 96.06 240 SER A C 1
ATOM 1852 O O . SER A 1 240 ? 26.371 0.427 -2.244 1.00 96.06 240 SER A O 1
ATOM 1854 N N . LEU A 1 241 ? 25.756 -1.665 -1.641 1.00 96.12 241 LEU A N 1
ATOM 1855 C CA . LEU A 1 241 ? 26.850 -1.973 -0.725 1.00 96.12 241 LEU A CA 1
ATOM 1856 C C . LEU A 1 241 ? 28.070 -2.535 -1.464 1.00 96.12 241 LEU A C 1
ATOM 1858 O O . LEU A 1 241 ? 29.174 -2.468 -0.937 1.00 96.12 241 LEU A O 1
ATOM 1862 N N . SER A 1 242 ? 27.871 -3.087 -2.665 1.00 96.00 242 SER A N 1
ATOM 1863 C CA . SER A 1 242 ? 28.933 -3.684 -3.484 1.00 96.00 242 SER A CA 1
ATOM 1864 C C . SER A 1 242 ? 29.308 -2.840 -4.702 1.00 96.00 242 SER A C 1
ATOM 1866 O O . SER A 1 242 ? 30.420 -2.959 -5.198 1.00 96.00 242 SER A O 1
ATOM 1868 N N . GLU A 1 243 ? 28.410 -1.968 -5.169 1.00 95.75 243 GLU A N 1
ATOM 1869 C CA . GLU A 1 243 ? 28.578 -1.205 -6.408 1.00 95.75 243 GLU A CA 1
ATOM 1870 C C . GLU A 1 243 ? 28.467 0.315 -6.196 1.00 95.75 243 GLU A C 1
ATOM 1872 O O . GLU A 1 243 ? 27.930 0.823 -5.204 1.00 95.75 243 GLU A O 1
ATOM 1877 N N . SER A 1 244 ? 28.899 1.106 -7.184 1.00 96.00 244 SER A N 1
ATOM 1878 C CA . SER A 1 244 ? 28.756 2.572 -7.141 1.00 96.00 244 SER A CA 1
ATOM 1879 C C . SER A 1 244 ? 27.330 3.079 -7.421 1.00 96.00 244 SER A C 1
ATOM 1881 O O . SER A 1 244 ? 27.083 4.285 -7.363 1.00 96.00 244 SER A O 1
ATOM 1883 N N . PHE A 1 245 ? 26.362 2.179 -7.601 1.00 96.38 245 PHE A N 1
ATOM 1884 C CA . PHE A 1 245 ? 24.965 2.505 -7.893 1.00 96.38 245 PHE A CA 1
ATOM 1885 C C . PHE A 1 245 ? 24.190 3.071 -6.700 1.00 96.38 245 PHE A C 1
ATOM 1887 O O . PHE A 1 245 ? 24.434 2.702 -5.546 1.00 96.38 245 PHE A O 1
ATOM 1894 N N . TYR A 1 246 ? 23.251 3.973 -6.989 1.00 96.94 246 TYR A N 1
ATOM 1895 C CA . TYR A 1 246 ? 22.329 4.569 -6.023 1.00 96.94 246 TYR A CA 1
ATOM 1896 C C . TYR A 1 246 ? 21.018 5.021 -6.689 1.00 96.94 246 TYR A C 1
ATOM 1898 O O . TYR A 1 246 ? 20.974 5.307 -7.883 1.00 96.94 246 TYR A O 1
ATOM 1906 N N . ASP A 1 247 ? 19.952 5.107 -5.900 1.00 94.75 247 ASP A N 1
ATOM 1907 C CA . ASP A 1 247 ? 18.663 5.713 -6.252 1.00 94.75 247 ASP A CA 1
ATOM 1908 C C . ASP A 1 247 ? 18.199 6.554 -5.064 1.00 94.75 247 ASP A C 1
ATOM 1910 O O . ASP A 1 247 ? 17.866 6.011 -4.011 1.00 94.75 247 ASP A O 1
ATOM 1914 N N . SER A 1 248 ? 18.223 7.874 -5.203 1.00 96.56 248 SER A N 1
ATOM 1915 C CA . SER A 1 248 ? 17.722 8.806 -4.203 1.00 96.56 248 SER A CA 1
ATOM 1916 C C . SER A 1 248 ? 16.593 9.651 -4.772 1.00 96.56 248 SER A C 1
ATOM 1918 O O . SER A 1 248 ? 16.610 10.080 -5.926 1.00 96.56 248 SER A O 1
ATOM 1920 N N . ALA A 1 249 ? 15.589 9.903 -3.943 1.00 95.50 249 ALA A N 1
ATOM 1921 C CA . ALA A 1 249 ? 14.487 10.783 -4.273 1.00 95.50 249 ALA A CA 1
ATOM 1922 C C . ALA A 1 249 ? 14.073 11.586 -3.043 1.00 95.50 249 ALA A C 1
ATOM 1924 O O . ALA A 1 249 ? 13.963 11.040 -1.947 1.00 95.50 249 ALA A O 1
ATOM 1925 N N . ALA A 1 250 ? 13.807 12.869 -3.241 1.00 96.56 250 ALA A N 1
ATOM 1926 C CA . ALA A 1 250 ? 13.197 13.745 -2.254 1.00 96.56 250 ALA A CA 1
ATOM 1927 C C . ALA A 1 250 ? 11.990 14.434 -2.892 1.00 96.56 250 ALA A C 1
ATOM 1929 O O . ALA A 1 250 ? 12.045 14.830 -4.054 1.00 96.56 250 ALA A O 1
ATOM 1930 N N . SER A 1 251 ? 10.891 14.565 -2.162 1.00 96.12 251 SER A N 1
ATOM 1931 C CA . SER A 1 251 ? 9.672 15.214 -2.638 1.00 96.12 251 SER A CA 1
ATOM 1932 C C . SER A 1 251 ? 9.026 16.026 -1.530 1.00 96.12 251 SER A C 1
ATOM 1934 O O . SER A 1 251 ? 8.906 15.537 -0.408 1.00 96.12 251 SER A O 1
ATOM 1936 N N . LEU A 1 252 ? 8.547 17.211 -1.876 1.00 97.56 252 LEU A N 1
ATOM 1937 C CA . LEU A 1 252 ? 7.699 18.053 -1.054 1.00 97.56 252 LEU A CA 1
ATOM 1938 C C . LEU A 1 252 ? 6.291 18.053 -1.657 1.00 97.56 252 LEU A C 1
ATOM 1940 O O . LEU A 1 252 ? 6.115 18.422 -2.819 1.00 97.56 252 LEU A O 1
ATOM 1944 N N . ILE A 1 253 ? 5.301 17.621 -0.881 1.00 96.56 253 ILE A N 1
ATOM 1945 C CA . ILE A 1 253 ? 3.922 17.433 -1.332 1.00 96.56 253 ILE A CA 1
ATOM 1946 C C . ILE A 1 253 ? 2.993 18.265 -0.458 1.00 96.56 253 ILE A C 1
ATOM 1948 O O . ILE A 1 253 ? 2.783 17.948 0.710 1.00 96.56 253 ILE A O 1
ATOM 1952 N N . LEU A 1 254 ? 2.387 19.299 -1.030 1.00 97.31 254 LEU A N 1
ATOM 1953 C CA . LEU A 1 254 ? 1.276 20.001 -0.400 1.00 97.31 254 LEU A CA 1
ATOM 1954 C C . LEU A 1 254 ? -0.016 19.292 -0.791 1.00 97.31 254 LEU A C 1
ATOM 1956 O O . LEU A 1 254 ? -0.390 19.289 -1.960 1.00 97.31 254 LEU A O 1
ATOM 1960 N N . THR A 1 255 ? -0.704 18.698 0.174 1.00 96.00 255 THR A N 1
ATOM 1961 C CA . THR A 1 255 ? -1.927 17.926 -0.055 1.00 96.00 255 THR A CA 1
ATOM 1962 C C . THR A 1 255 ? -3.092 18.511 0.727 1.00 96.00 255 THR A C 1
ATOM 1964 O O . THR A 1 255 ? -2.945 18.870 1.892 1.00 96.00 255 THR A O 1
ATOM 1967 N N . ARG A 1 256 ? -4.274 18.553 0.108 1.00 96.12 256 ARG A N 1
ATOM 1968 C CA . ARG A 1 256 ? -5.539 18.905 0.752 1.00 96.12 256 ARG A CA 1
ATOM 1969 C C . ARG A 1 256 ? -6.526 17.750 0.628 1.00 96.12 256 ARG A C 1
ATOM 1971 O O . ARG A 1 256 ? -6.952 17.398 -0.473 1.00 96.12 256 ARG A O 1
ATOM 1978 N N . ALA A 1 257 ? -6.894 17.164 1.759 1.00 93.00 257 ALA A N 1
ATOM 1979 C CA . ALA A 1 257 ? -7.920 16.142 1.866 1.00 93.00 257 ALA A CA 1
ATOM 1980 C C . ALA A 1 257 ? -9.315 16.756 1.687 1.00 93.00 257 ALA A C 1
ATOM 1982 O O . ALA A 1 257 ? -9.619 17.819 2.228 1.00 93.00 257 ALA A O 1
ATOM 1983 N N . ARG A 1 258 ? -10.161 16.061 0.921 1.00 89.62 258 ARG A N 1
ATOM 1984 C CA . ARG A 1 258 ? -11.587 16.364 0.711 1.00 89.62 258 ARG A CA 1
ATOM 1985 C C . ARG A 1 258 ? -11.908 17.841 0.439 1.00 89.62 258 ARG A C 1
ATOM 1987 O O . ARG A 1 258 ? -12.774 18.402 1.108 1.00 89.62 258 ARG A O 1
ATOM 1994 N N . PRO A 1 259 ? -11.272 18.488 -0.558 1.00 88.44 259 PRO A N 1
ATOM 1995 C CA . PRO A 1 259 ? -11.619 19.866 -0.898 1.00 88.44 259 PRO A CA 1
ATOM 1996 C C . PRO A 1 259 ? -13.078 19.991 -1.368 1.00 88.44 259 PRO A C 1
ATOM 1998 O O . PRO A 1 259 ? -13.682 21.043 -1.195 1.00 88.44 259 PRO A O 1
ATOM 2001 N N . LEU A 1 260 ? -13.646 18.919 -1.937 1.00 91.38 260 LEU A N 1
ATOM 2002 C CA . LEU A 1 260 ? -15.041 18.806 -2.371 1.00 91.38 260 LEU A CA 1
ATOM 2003 C C . LEU A 1 260 ? -15.518 17.352 -2.189 1.00 91.38 260 LEU A C 1
ATOM 2005 O O . LEU A 1 260 ? -14.699 16.441 -2.104 1.00 91.38 260 LEU A O 1
ATOM 2009 N N . LYS A 1 261 ? -16.837 17.103 -2.213 1.00 87.00 261 LYS A N 1
ATOM 2010 C CA . LYS A 1 261 ? -17.429 15.759 -1.995 1.00 87.00 261 LYS A CA 1
ATOM 2011 C C . LYS A 1 261 ? -16.898 14.661 -2.934 1.00 87.00 261 LYS A C 1
ATOM 2013 O O . LYS A 1 261 ? -16.854 13.502 -2.536 1.00 87.00 261 LYS A O 1
ATOM 2018 N N . LEU A 1 262 ? -16.537 15.017 -4.169 1.00 89.44 262 LEU A N 1
ATOM 2019 C CA . LEU A 1 262 ? -16.110 14.071 -5.209 1.00 89.44 262 LEU A CA 1
ATOM 2020 C C . LEU A 1 262 ? -14.593 13.796 -5.190 1.00 89.44 262 LEU A C 1
ATOM 2022 O O . LEU A 1 262 ? -14.135 12.753 -5.660 1.00 89.44 262 LEU A O 1
ATOM 2026 N N . PHE A 1 263 ? -13.814 14.723 -4.627 1.00 91.56 263 PHE A N 1
ATOM 2027 C CA . PHE A 1 263 ? -12.357 14.660 -4.587 1.00 91.56 263 PHE A CA 1
ATOM 2028 C C . PHE A 1 263 ? -11.910 14.199 -3.211 1.00 91.56 263 PHE A C 1
ATOM 2030 O O . PHE A 1 263 ? -12.171 14.856 -2.210 1.00 91.56 263 PHE A O 1
ATOM 2037 N N . GLU A 1 264 ? -11.187 13.092 -3.141 1.00 90.69 264 GLU A N 1
ATOM 2038 C CA . GLU A 1 264 ? -10.627 12.637 -1.877 1.00 90.69 264 GLU A CA 1
ATOM 2039 C C . GLU A 1 264 ? -9.403 13.447 -1.463 1.00 90.69 264 GLU A C 1
ATOM 2041 O O . GLU A 1 264 ? -9.163 13.641 -0.270 1.00 90.69 264 GLU A O 1
ATOM 2046 N N . ASN A 1 265 ? -8.600 13.856 -2.443 1.00 94.12 265 ASN A N 1
ATOM 2047 C CA . ASN A 1 265 ? -7.330 14.531 -2.235 1.00 94.12 265 ASN A CA 1
ATOM 2048 C C . ASN A 1 265 ? -6.952 15.311 -3.501 1.00 94.12 265 ASN A C 1
ATOM 2050 O O . ASN A 1 265 ? -7.098 14.786 -4.607 1.00 94.12 265 ASN A O 1
ATOM 2054 N N . VAL A 1 266 ? -6.458 16.533 -3.324 1.00 96.19 266 VAL A N 1
ATOM 2055 C CA . VAL A 1 266 ? -5.719 17.275 -4.348 1.00 96.19 266 VAL A CA 1
ATOM 2056 C C . VAL A 1 266 ? -4.336 17.590 -3.795 1.00 96.19 266 VAL A C 1
ATOM 2058 O O . VAL A 1 266 ? -4.223 18.101 -2.681 1.00 96.19 266 VAL A O 1
ATOM 2061 N N . ALA A 1 267 ? -3.298 17.307 -4.576 1.00 96.31 267 ALA A N 1
ATOM 2062 C CA . ALA A 1 267 ? -1.916 17.503 -4.174 1.00 96.31 267 ALA A CA 1
ATOM 2063 C C . ALA A 1 267 ? -1.110 18.249 -5.237 1.00 96.31 267 ALA A C 1
ATOM 2065 O O . ALA A 1 267 ? -1.286 18.023 -6.434 1.00 96.31 267 ALA A O 1
ATOM 2066 N N . MET A 1 268 ? -0.195 19.097 -4.781 1.00 97.69 268 MET A N 1
ATOM 2067 C CA . MET A 1 268 ? 0.889 19.686 -5.562 1.00 97.69 268 MET A CA 1
ATOM 2068 C C . MET A 1 268 ? 2.206 19.085 -5.079 1.00 97.69 268 MET A C 1
ATOM 2070 O O . MET A 1 268 ? 2.420 18.955 -3.876 1.00 97.69 268 MET A O 1
ATOM 2074 N N . GLU A 1 269 ? 3.077 18.707 -6.003 1.00 96.56 269 GLU A N 1
ATOM 2075 C CA . GLU A 1 269 ? 4.322 18.000 -5.719 1.00 96.56 269 GLU A CA 1
ATOM 2076 C C . GLU A 1 269 ? 5.495 18.683 -6.421 1.00 96.56 269 GLU A C 1
ATOM 2078 O O . GLU A 1 269 ? 5.472 18.893 -7.634 1.00 96.56 269 GLU A O 1
ATOM 2083 N N . ALA A 1 270 ? 6.550 18.956 -5.658 1.00 97.81 270 ALA A N 1
ATOM 2084 C CA . ALA A 1 270 ? 7.883 19.232 -6.172 1.00 97.81 270 ALA A CA 1
ATOM 2085 C C . ALA A 1 270 ? 8.800 18.075 -5.769 1.00 97.81 270 ALA A C 1
ATOM 2087 O O . ALA A 1 270 ? 8.846 17.713 -4.595 1.00 97.81 270 ALA A O 1
ATOM 2088 N N . SER A 1 271 ? 9.532 17.476 -6.704 1.00 96.81 271 SER A N 1
ATOM 2089 C CA . SER A 1 271 ? 10.452 16.383 -6.380 1.00 96.81 271 SER A CA 1
ATOM 2090 C C . SER A 1 271 ? 11.768 16.456 -7.133 1.00 96.81 271 SER A C 1
ATOM 2092 O O . SER A 1 271 ? 11.854 16.982 -8.240 1.00 96.81 271 SER A O 1
ATOM 2094 N N . PHE A 1 272 ? 12.806 15.908 -6.513 1.00 97.25 272 PHE A N 1
ATOM 2095 C CA . PHE A 1 272 ? 14.123 15.713 -7.088 1.00 97.25 272 PHE A CA 1
ATOM 2096 C C . PHE A 1 272 ? 14.489 14.232 -7.021 1.00 97.25 272 PHE A C 1
ATOM 2098 O O . PHE A 1 272 ? 14.271 13.576 -6.002 1.00 97.25 272 PHE A O 1
ATOM 2105 N N . VAL A 1 273 ? 15.046 13.703 -8.105 1.00 96.25 273 VAL A N 1
ATOM 2106 C CA . VAL A 1 273 ? 15.507 12.317 -8.213 1.00 96.25 273 VAL A CA 1
ATOM 2107 C C . VAL A 1 273 ? 16.946 12.314 -8.705 1.00 96.25 273 VAL A C 1
ATOM 2109 O O . VAL A 1 273 ? 17.231 12.858 -9.772 1.00 96.25 273 VAL A O 1
ATOM 2112 N N . GLY A 1 274 ? 17.832 11.677 -7.944 1.00 97.31 274 GLY A N 1
ATOM 2113 C CA . GLY A 1 274 ? 19.225 11.434 -8.294 1.00 97.31 274 GLY A CA 1
ATOM 2114 C C . GLY A 1 274 ? 19.472 9.934 -8.391 1.00 97.31 274 GLY A C 1
ATOM 2115 O O . GLY A 1 274 ? 19.372 9.209 -7.407 1.00 97.31 274 GLY A O 1
ATOM 2116 N N . THR A 1 275 ? 19.805 9.446 -9.576 1.00 96.62 275 THR A N 1
ATOM 2117 C CA . THR A 1 275 ? 19.968 8.010 -9.830 1.00 96.62 275 THR A CA 1
ATOM 2118 C C . THR A 1 275 ? 21.267 7.734 -10.563 1.00 96.62 275 THR A C 1
ATOM 2120 O O . THR A 1 275 ? 21.646 8.474 -11.466 1.00 96.62 275 THR A O 1
ATOM 2123 N N . ASN A 1 276 ? 21.928 6.650 -10.177 1.00 97.12 276 ASN A N 1
ATOM 2124 C CA . ASN A 1 276 ? 23.002 5.996 -10.906 1.00 97.12 276 ASN A CA 1
ATOM 2125 C C . ASN A 1 276 ? 22.680 4.501 -10.897 1.00 97.12 276 ASN A C 1
ATOM 2127 O O . ASN A 1 276 ? 22.887 3.833 -9.883 1.00 97.12 276 ASN A O 1
ATOM 2131 N N . LEU A 1 277 ? 22.101 4.003 -11.986 1.00 94.56 277 LEU A N 1
ATOM 2132 C CA . LEU A 1 277 ? 21.592 2.638 -12.097 1.00 94.56 277 LEU A CA 1
ATOM 2133 C C . LEU A 1 277 ? 22.407 1.839 -13.119 1.00 94.56 277 LEU A C 1
ATOM 2135 O O . LEU A 1 277 ? 22.863 2.412 -14.115 1.00 94.56 277 LEU A O 1
ATOM 2139 N N . PRO A 1 278 ? 22.550 0.516 -12.932 1.00 92.62 278 PRO A N 1
ATOM 2140 C CA . PRO A 1 278 ? 22.976 -0.346 -14.020 1.00 92.62 278 PRO A CA 1
ATOM 2141 C C . PRO A 1 278 ? 21.913 -0.299 -15.120 1.00 92.62 278 PRO A C 1
ATOM 2143 O O . PRO A 1 278 ? 20.708 -0.346 -14.855 1.00 92.62 278 PRO A O 1
ATOM 2146 N N . HIS A 1 279 ? 22.354 -0.172 -16.366 1.00 90.88 279 HIS A N 1
ATOM 2147 C CA . HIS A 1 279 ? 21.458 -0.086 -17.513 1.00 90.88 279 HIS A CA 1
ATOM 2148 C C . HIS A 1 279 ? 22.033 -0.902 -18.658 1.00 90.88 279 HIS A C 1
ATOM 2150 O O . HIS A 1 279 ? 22.970 -0.484 -19.343 1.00 90.88 279 HIS A O 1
ATOM 2156 N N . SER A 1 280 ? 21.507 -2.115 -18.833 1.00 86.75 280 SER A N 1
ATOM 2157 C CA . SER A 1 280 ? 22.192 -3.167 -19.581 1.00 86.75 280 SER A CA 1
ATOM 2158 C C . SER A 1 280 ? 23.640 -3.369 -19.083 1.00 86.75 280 SER A C 1
ATOM 2160 O O . SER A 1 280 ? 23.839 -3.617 -17.904 1.00 86.75 280 SER A O 1
ATOM 2162 N N . LYS A 1 281 ? 24.649 -3.277 -19.960 1.00 87.06 281 LYS A N 1
ATOM 2163 C CA . LYS A 1 281 ? 26.084 -3.329 -19.637 1.00 87.06 281 LYS A CA 1
ATOM 2164 C C . LYS A 1 281 ? 26.660 -1.959 -19.255 1.00 87.06 281 LYS A C 1
ATOM 2166 O O . LYS A 1 281 ? 27.862 -1.845 -19.051 1.00 87.06 281 LYS A O 1
ATOM 2171 N N . GLY A 1 282 ? 25.845 -0.908 -19.294 1.00 91.19 282 GLY A N 1
ATOM 2172 C CA . GLY A 1 282 ? 26.250 0.470 -19.057 1.00 91.19 282 GLY A CA 1
ATOM 2173 C C . GLY A 1 282 ? 25.803 1.003 -17.701 1.00 91.19 282 GLY A C 1
ATOM 2174 O O . GLY A 1 282 ? 25.228 0.294 -16.876 1.00 91.19 282 GLY A O 1
ATOM 2175 N N . LYS A 1 283 ? 26.052 2.295 -17.498 1.00 94.38 283 LYS A N 1
ATOM 2176 C CA . LYS A 1 283 ? 25.615 3.060 -16.329 1.00 94.38 283 LYS A CA 1
ATOM 2177 C C . LYS A 1 283 ? 24.695 4.175 -16.791 1.00 94.38 283 LYS A C 1
ATOM 2179 O O . LYS A 1 283 ? 25.025 4.899 -17.732 1.00 94.38 283 LYS A O 1
ATOM 2184 N N . PHE A 1 284 ? 23.556 4.304 -16.130 1.00 95.31 284 PHE A N 1
ATOM 2185 C CA . PHE A 1 284 ? 22.610 5.379 -16.362 1.00 95.31 284 PHE A CA 1
ATOM 2186 C C . PHE A 1 284 ? 22.598 6.318 -15.165 1.00 95.31 284 PHE A C 1
ATOM 2188 O O . PHE A 1 284 ? 22.115 5.964 -14.090 1.00 95.31 284 PHE A O 1
ATOM 2195 N N . LEU A 1 285 ? 23.129 7.518 -15.371 1.00 97.12 285 LEU A N 1
ATOM 2196 C CA . LEU A 1 285 ? 23.094 8.601 -14.409 1.00 97.12 285 LEU A CA 1
ATOM 2197 C C . LEU A 1 285 ? 22.004 9.593 -14.805 1.00 97.12 285 LEU A C 1
ATOM 2199 O O . LEU A 1 285 ? 21.976 10.087 -15.931 1.00 97.12 285 LEU A O 1
ATOM 2203 N N . ARG A 1 286 ? 21.112 9.904 -13.871 1.00 97.00 286 ARG A N 1
ATOM 2204 C CA . ARG A 1 286 ? 20.032 10.864 -14.082 1.00 97.00 286 ARG A CA 1
ATOM 2205 C C . ARG A 1 286 ? 19.825 11.720 -12.852 1.00 97.00 286 ARG A C 1
ATOM 2207 O O . ARG A 1 286 ? 19.629 11.194 -11.760 1.00 97.00 286 ARG A O 1
ATOM 2214 N N . ASN A 1 287 ? 19.783 13.026 -13.078 1.00 98.06 287 ASN A N 1
ATOM 2215 C CA . ASN A 1 287 ? 19.318 14.018 -12.118 1.00 98.06 287 ASN A CA 1
ATOM 2216 C C . ASN A 1 287 ? 18.065 14.664 -12.696 1.00 98.06 287 ASN A C 1
ATOM 2218 O O . ASN A 1 287 ? 18.112 15.195 -13.804 1.00 98.06 287 ASN A O 1
ATOM 2222 N N . ALA A 1 288 ? 16.945 14.593 -11.990 1.00 97.19 288 ALA A N 1
ATOM 2223 C CA . ALA A 1 288 ? 15.669 15.094 -12.478 1.00 97.19 288 ALA A CA 1
ATOM 2224 C C . ALA A 1 288 ? 14.965 15.923 -11.411 1.00 97.19 288 ALA A C 1
ATOM 2226 O O . ALA A 1 288 ? 14.838 15.477 -10.276 1.00 97.19 288 ALA A O 1
ATOM 2227 N N . ALA A 1 289 ? 14.464 17.089 -11.803 1.00 98.00 289 ALA A N 1
ATOM 2228 C CA . ALA A 1 289 ? 13.532 17.886 -11.023 1.00 98.00 289 ALA A CA 1
ATOM 2229 C C . ALA A 1 289 ? 12.141 17.773 -11.653 1.00 98.00 289 ALA A C 1
ATOM 2231 O O . ALA A 1 289 ? 11.994 17.789 -12.878 1.00 98.00 289 ALA A O 1
ATOM 2232 N N . ARG A 1 290 ? 11.112 17.642 -10.825 1.00 97.25 290 ARG A N 1
ATOM 2233 C CA . ARG A 1 290 ? 9.720 17.529 -11.251 1.00 97.25 290 ARG A CA 1
ATOM 2234 C C . ARG A 1 290 ? 8.864 18.499 -10.465 1.00 97.25 290 ARG A C 1
ATOM 2236 O O . ARG A 1 290 ? 9.067 18.679 -9.267 1.00 97.25 290 ARG A O 1
ATOM 2243 N N . PHE A 1 291 ? 7.882 19.066 -11.143 1.00 97.94 291 PHE A N 1
ATOM 2244 C CA . PHE A 1 291 ? 6.847 19.880 -10.532 1.00 97.94 291 PHE A CA 1
ATOM 2245 C C . PHE A 1 291 ? 5.505 19.509 -11.148 1.00 97.94 291 PHE A C 1
ATOM 2247 O O . PHE A 1 291 ? 5.360 19.510 -12.370 1.00 97.94 291 PHE A O 1
ATOM 2254 N N . GLY A 1 292 ? 4.528 19.153 -10.327 1.00 97.12 292 GLY A N 1
ATOM 2255 C CA . GLY A 1 292 ? 3.255 18.659 -10.823 1.00 97.12 292 GLY A CA 1
ATOM 2256 C C . GLY A 1 292 ? 2.148 18.674 -9.793 1.00 97.12 292 GLY A C 1
ATOM 2257 O O . GLY A 1 292 ? 2.301 19.155 -8.674 1.00 97.12 292 GLY A O 1
ATOM 2258 N N . GLY A 1 293 ? 1.011 18.124 -10.195 1.00 97.00 293 GLY A N 1
ATOM 2259 C CA . GLY A 1 293 ? -0.141 17.956 -9.332 1.00 97.00 293 GLY A CA 1
ATOM 2260 C C . GLY A 1 293 ? -0.830 16.626 -9.574 1.00 97.00 293 GLY A C 1
ATOM 2261 O O . GLY A 1 293 ? -0.719 16.021 -10.644 1.00 97.00 293 GLY A O 1
ATOM 2262 N N . SER A 1 294 ? -1.551 16.166 -8.560 1.00 96.75 294 SER A N 1
ATOM 2263 C CA . SER A 1 294 ? -2.394 14.983 -8.647 1.00 96.75 294 SER A CA 1
ATOM 2264 C C . SER A 1 294 ? -3.732 15.204 -7.956 1.00 96.75 294 SER A C 1
ATOM 2266 O O . SER A 1 294 ? -3.854 16.008 -7.035 1.00 96.75 294 SER A O 1
ATOM 2268 N N . MET A 1 295 ? -4.747 14.485 -8.416 1.00 97.06 295 MET A N 1
ATOM 2269 C CA . MET A 1 295 ? -6.076 14.471 -7.824 1.00 97.06 295 MET A CA 1
ATOM 2270 C C . MET A 1 295 ? -6.560 13.030 -7.697 1.00 97.06 295 MET A C 1
ATOM 2272 O O . MET A 1 295 ? -6.452 12.247 -8.638 1.00 97.06 295 MET A O 1
ATOM 2276 N N . ASN A 1 296 ? -7.094 12.687 -6.528 1.00 95.62 296 ASN A N 1
ATOM 2277 C CA . ASN A 1 296 ? -7.761 11.416 -6.269 1.00 95.62 296 ASN A CA 1
ATOM 2278 C C . ASN A 1 296 ? -9.268 11.647 -6.259 1.00 95.62 296 ASN A C 1
ATOM 2280 O O . ASN A 1 296 ? -9.778 12.420 -5.447 1.00 95.62 296 ASN A O 1
ATOM 2284 N N . ILE A 1 297 ? -9.974 10.963 -7.147 1.00 95.81 297 ILE A N 1
ATOM 2285 C CA . ILE A 1 297 ? -11.419 11.047 -7.324 1.00 95.81 297 ILE A CA 1
ATOM 2286 C C . ILE A 1 297 ? -12.032 9.740 -6.830 1.00 95.81 297 ILE A C 1
ATOM 2288 O O . ILE A 1 297 ? -11.592 8.662 -7.237 1.00 95.81 297 ILE A O 1
ATOM 2292 N N . ARG A 1 298 ? -13.057 9.826 -5.975 1.00 92.25 298 ARG A N 1
ATOM 2293 C CA . ARG A 1 298 ? -13.830 8.648 -5.567 1.00 92.25 298 ARG A CA 1
ATOM 2294 C C . ARG A 1 298 ? -14.920 8.393 -6.597 1.00 92.25 298 ARG A C 1
ATOM 2296 O O . ARG A 1 298 ? -15.768 9.250 -6.839 1.00 92.25 298 ARG A O 1
ATOM 2303 N N . LEU A 1 299 ? -14.907 7.209 -7.187 1.00 93.31 299 LEU A N 1
ATOM 2304 C CA . LEU A 1 299 ? -15.925 6.771 -8.129 1.00 93.31 299 LEU A CA 1
ATOM 2305 C C . LEU A 1 299 ? -17.012 6.013 -7.358 1.00 93.31 299 LEU A C 1
ATOM 2307 O O . LEU A 1 299 ? -16.719 5.147 -6.538 1.00 93.31 299 LEU A O 1
ATOM 2311 N N . ASN A 1 300 ? -18.283 6.332 -7.608 1.00 87.00 300 ASN A N 1
ATOM 2312 C CA . ASN A 1 300 ? -19.419 5.639 -6.986 1.00 87.00 300 ASN A CA 1
ATOM 2313 C C . ASN A 1 300 ? -19.856 4.415 -7.815 1.00 87.00 300 ASN A C 1
ATOM 2315 O O . ASN A 1 300 ? -21.044 4.208 -8.053 1.00 87.00 300 ASN A O 1
ATOM 2319 N N . ASN A 1 301 ? -18.891 3.650 -8.328 1.00 89.00 301 ASN A N 1
ATOM 2320 C CA . ASN A 1 301 ? -19.123 2.448 -9.125 1.00 89.00 301 ASN A CA 1
ATOM 2321 C C . ASN A 1 301 ? -18.542 1.236 -8.383 1.00 89.00 301 ASN A C 1
ATOM 2323 O O . ASN A 1 301 ? -17.502 1.326 -7.741 1.00 89.00 301 ASN A O 1
ATOM 2327 N N . ASN A 1 302 ? -19.202 0.085 -8.487 1.00 83.81 302 ASN A N 1
ATOM 2328 C CA . ASN A 1 302 ? -18.722 -1.162 -7.897 1.00 83.81 302 ASN A CA 1
ATOM 2329 C C . ASN A 1 302 ? -17.449 -1.688 -8.590 1.00 83.81 302 ASN A C 1
ATOM 2331 O O . ASN A 1 302 ? -16.657 -2.371 -7.949 1.00 83.81 302 ASN A O 1
ATOM 2335 N N . LEU A 1 303 ? -17.251 -1.383 -9.881 1.00 89.69 303 LEU A N 1
ATOM 2336 C CA . LEU A 1 303 ? -16.106 -1.884 -10.659 1.00 89.69 303 LEU A CA 1
ATOM 2337 C C . LEU A 1 303 ? -14.804 -1.131 -10.370 1.00 89.69 303 LEU A C 1
ATOM 2339 O O . LEU A 1 303 ? -13.746 -1.747 -10.267 1.00 89.69 303 LEU A O 1
ATOM 2343 N N . PHE A 1 304 ? -14.894 0.191 -10.231 1.00 91.88 304 PHE A N 1
ATOM 2344 C CA . PHE A 1 304 ? -13.770 1.092 -9.989 1.00 91.88 304 PHE A CA 1
ATOM 2345 C C . PHE A 1 304 ? -14.142 2.015 -8.840 1.00 91.88 304 PHE A C 1
ATOM 2347 O O . PHE A 1 304 ? -15.160 2.701 -8.922 1.00 91.88 304 PHE A O 1
ATOM 2354 N N . SER A 1 305 ? -13.336 2.021 -7.783 1.00 90.38 305 SER A N 1
ATOM 2355 C CA . SER A 1 305 ? -13.597 2.793 -6.568 1.00 90.38 305 SER A CA 1
ATOM 2356 C C . SER A 1 305 ? -12.846 4.122 -6.564 1.00 90.38 305 SER A C 1
ATOM 2358 O O . SER A 1 305 ? -13.345 5.105 -6.009 1.00 90.38 305 SER A O 1
ATOM 2360 N N . ARG A 1 306 ? -11.666 4.186 -7.194 1.00 93.56 306 ARG A N 1
ATOM 2361 C CA . ARG A 1 306 ? -10.824 5.391 -7.209 1.00 93.56 306 ARG A CA 1
ATOM 2362 C C . ARG A 1 306 ? -10.223 5.641 -8.583 1.00 93.56 306 ARG A C 1
ATOM 2364 O O . ARG A 1 306 ? -9.900 4.709 -9.315 1.00 93.56 306 ARG A O 1
ATOM 2371 N N . LEU A 1 307 ? -10.039 6.914 -8.910 1.00 95.94 307 LEU A N 1
ATOM 2372 C CA . LEU A 1 307 ? -9.317 7.390 -10.085 1.00 95.94 307 LEU A CA 1
ATOM 2373 C C . LEU A 1 307 ? -8.293 8.437 -9.638 1.00 95.94 307 LEU A C 1
ATOM 2375 O O . LEU A 1 307 ? -8.664 9.483 -9.114 1.00 95.94 307 LEU A O 1
ATOM 2379 N N . ASN A 1 308 ? -7.008 8.164 -9.842 1.00 96.38 308 ASN A N 1
ATOM 2380 C CA . ASN A 1 308 ? -5.938 9.142 -9.705 1.00 96.38 308 ASN A CA 1
ATOM 2381 C C . ASN A 1 308 ? -5.621 9.729 -11.076 1.00 96.38 308 ASN A C 1
ATOM 2383 O O . ASN A 1 308 ? -5.267 8.992 -11.996 1.00 96.38 308 ASN A O 1
ATOM 2387 N N . LEU A 1 309 ? -5.707 11.048 -11.194 1.00 97.19 309 LEU A N 1
ATOM 2388 C CA . LEU A 1 309 ? -5.200 11.783 -12.346 1.00 97.19 309 LEU A CA 1
ATOM 2389 C C . LEU A 1 309 ? -4.001 12.603 -11.899 1.00 97.19 309 LEU A C 1
ATOM 2391 O O . LEU A 1 309 ? -4.036 13.226 -10.837 1.00 97.19 309 LEU A O 1
ATOM 2395 N N . SER A 1 310 ? -2.949 12.643 -12.707 1.00 97.06 310 SER A N 1
ATOM 2396 C CA . SER A 1 310 ? -1.834 13.540 -12.441 1.00 97.06 310 SER A CA 1
ATOM 2397 C C . SER A 1 310 ? -1.171 14.045 -13.713 1.00 97.06 310 SER A C 1
ATOM 2399 O O . SER A 1 310 ? -1.185 13.387 -14.753 1.00 97.06 310 SER A O 1
ATOM 2401 N N . GLY A 1 311 ? -0.508 15.189 -13.568 1.00 97.44 311 GLY A N 1
ATOM 2402 C CA . GLY A 1 311 ? 0.373 15.769 -14.571 1.00 97.44 311 GLY A CA 1
ATOM 2403 C C . GLY A 1 311 ? 1.583 16.406 -13.901 1.00 97.44 311 GLY A C 1
ATOM 2404 O O . GLY A 1 311 ? 1.455 16.983 -12.821 1.00 97.44 311 GLY A O 1
ATOM 2405 N N . ALA A 1 312 ? 2.755 16.288 -14.513 1.00 97.75 312 ALA A N 1
ATOM 2406 C CA . ALA A 1 312 ? 3.978 16.895 -14.016 1.00 97.75 312 ALA A CA 1
ATOM 2407 C C . ALA A 1 312 ? 4.856 17.384 -15.164 1.00 97.75 312 ALA A C 1
ATOM 2409 O O . ALA A 1 312 ? 5.072 16.685 -16.152 1.00 97.75 312 ALA A O 1
ATOM 2410 N N . TYR A 1 313 ? 5.405 18.579 -14.997 1.00 98.12 313 TYR A N 1
ATOM 2411 C CA . TYR A 1 313 ? 6.557 19.033 -15.748 1.00 98.12 313 TYR A CA 1
ATOM 2412 C C . TYR A 1 313 ? 7.822 18.402 -15.168 1.00 98.12 313 TYR A C 1
ATOM 2414 O O . TYR A 1 313 ? 7.962 18.251 -13.950 1.00 98.12 313 TYR A O 1
ATOM 2422 N N . ARG A 1 314 ? 8.764 18.053 -16.039 1.00 97.50 314 ARG A N 1
ATOM 2423 C CA . ARG A 1 314 ? 10.039 17.456 -15.667 1.00 97.50 314 ARG A CA 1
ATOM 2424 C C . ARG A 1 314 ? 11.180 18.151 -16.388 1.00 97.50 314 ARG A C 1
ATOM 2426 O O . ARG A 1 314 ? 11.179 18.228 -17.608 1.00 97.50 314 ARG A O 1
ATOM 2433 N N . TRP A 1 315 ? 12.201 18.533 -15.639 1.00 98.31 315 TRP A N 1
ATOM 2434 C CA . TRP A 1 315 ? 13.531 18.801 -16.169 1.00 98.31 315 TRP A CA 1
ATOM 2435 C C . TRP A 1 315 ? 14.458 17.657 -15.766 1.00 98.31 315 TRP A C 1
ATOM 2437 O O . TRP A 1 315 ? 14.383 17.165 -14.638 1.00 98.31 315 TRP A O 1
ATOM 2447 N N . SER A 1 316 ? 15.342 17.209 -16.651 1.00 97.81 316 SER A N 1
ATOM 2448 C CA . SER A 1 316 ? 16.358 16.228 -16.269 1.00 97.81 316 SER A CA 1
ATOM 2449 C C . SER A 1 316 ? 17.632 16.312 -17.083 1.00 97.81 316 SER A C 1
ATOM 2451 O O . SER A 1 316 ? 17.593 16.554 -18.281 1.00 97.81 316 SER A O 1
ATOM 2453 N N . SER A 1 317 ? 18.749 16.015 -16.429 1.00 98.06 317 SER A N 1
ATOM 2454 C CA . SER A 1 317 ? 20.034 15.729 -17.050 1.00 98.06 317 SER A CA 1
ATOM 2455 C C . SER A 1 317 ? 20.267 14.224 -17.021 1.00 98.06 317 SER A C 1
ATOM 2457 O O . SER A 1 317 ? 20.310 13.621 -15.945 1.00 98.06 317 SER A O 1
ATOM 2459 N N . ASN A 1 318 ? 20.366 13.624 -18.202 1.00 97.44 318 ASN A N 1
ATOM 2460 C CA . ASN A 1 318 ? 20.524 12.193 -18.409 1.00 97.44 318 ASN A CA 1
ATOM 2461 C C . ASN A 1 318 ? 21.893 11.925 -19.034 1.00 97.44 318 ASN A C 1
ATOM 2463 O O . ASN A 1 318 ? 22.255 12.555 -20.026 1.00 97.44 318 ASN A O 1
ATOM 2467 N N . ARG A 1 319 ? 22.622 10.951 -18.494 1.00 96.56 319 ARG A N 1
ATOM 2468 C CA . ARG A 1 319 ? 23.874 10.445 -19.051 1.00 96.56 319 ARG A CA 1
ATOM 2469 C C . ARG A 1 319 ? 23.850 8.925 -19.045 1.00 96.56 319 ARG A C 1
ATOM 2471 O O . ARG A 1 319 ? 23.778 8.303 -17.990 1.00 96.56 319 ARG A O 1
ATOM 2478 N N . LEU A 1 320 ? 23.933 8.328 -20.223 1.00 94.62 320 LEU A N 1
ATOM 2479 C CA . LEU A 1 320 ? 24.053 6.892 -20.415 1.00 94.62 320 LEU A CA 1
ATOM 2480 C C . LEU A 1 320 ? 25.438 6.597 -20.984 1.00 94.62 320 LEU A C 1
ATOM 2482 O O . LEU A 1 320 ? 25.735 6.989 -22.108 1.00 94.62 320 LEU A O 1
ATOM 2486 N N . SER A 1 321 ? 26.278 5.901 -20.223 1.00 93.62 321 SER A N 1
ATOM 2487 C CA . SER A 1 321 ? 27.583 5.431 -20.695 1.00 93.62 321 SER A CA 1
ATOM 2488 C C . SER A 1 321 ? 27.561 3.915 -20.857 1.00 93.62 321 SER A C 1
ATOM 2490 O O . SER A 1 321 ? 27.232 3.195 -19.915 1.00 93.62 321 SER A O 1
ATOM 2492 N N . GLY A 1 322 ? 27.904 3.421 -22.043 1.00 84.81 322 GLY A N 1
ATOM 2493 C CA . GLY A 1 322 ? 28.058 1.997 -22.324 1.00 84.81 322 GLY A CA 1
ATOM 2494 C C . GLY A 1 322 ? 29.234 1.385 -21.559 1.00 84.81 322 GLY A C 1
ATOM 2495 O O . GLY A 1 322 ? 30.185 2.076 -21.210 1.00 84.81 322 GLY A O 1
ATOM 2496 N N . GLY A 1 323 ? 29.171 0.075 -21.302 1.00 73.62 323 GLY A N 1
ATOM 2497 C CA . GLY A 1 323 ? 30.268 -0.664 -20.656 1.00 73.62 323 GLY A CA 1
ATOM 2498 C C . GLY A 1 323 ? 31.525 -0.794 -21.522 1.00 73.62 323 GLY A C 1
ATOM 2499 O O . GLY A 1 323 ? 32.607 -1.034 -21.005 1.00 73.62 323 GLY A O 1
ATOM 2500 N N . THR A 1 324 ? 31.386 -0.612 -22.836 1.00 66.38 324 THR A N 1
ATOM 2501 C CA . THR A 1 324 ? 32.494 -0.372 -23.765 1.00 66.38 324 THR A CA 1
ATOM 2502 C C . THR A 1 324 ? 32.458 1.109 -24.124 1.00 66.38 324 THR A C 1
ATOM 2504 O O . THR A 1 324 ? 31.400 1.592 -24.532 1.00 66.38 324 THR A O 1
ATOM 2507 N N . GLU A 1 325 ? 33.576 1.821 -23.982 1.00 59.38 325 GLU A N 1
ATOM 2508 C CA . GLU A 1 325 ? 33.694 3.295 -24.040 1.00 59.38 325 GLU A CA 1
ATOM 2509 C C . GLU A 1 325 ? 33.151 3.967 -25.321 1.00 59.38 325 GLU A C 1
ATOM 2511 O O . GLU A 1 325 ? 33.041 5.186 -25.399 1.00 59.38 325 GLU A O 1
ATOM 2516 N N . THR A 1 326 ? 32.759 3.188 -26.327 1.00 74.75 326 THR A N 1
ATOM 2517 C CA . THR A 1 326 ? 32.322 3.651 -27.647 1.00 74.75 326 THR A CA 1
ATOM 2518 C C . THR A 1 326 ? 30.915 4.256 -27.699 1.00 74.75 326 THR A C 1
ATOM 2520 O O . THR A 1 326 ? 30.580 4.887 -28.699 1.00 74.75 326 THR A O 1
ATOM 2523 N N . PHE A 1 327 ? 30.074 4.101 -26.668 1.00 82.25 327 PHE A N 1
ATOM 2524 C CA . PHE A 1 327 ? 28.737 4.713 -26.631 1.00 82.25 327 PHE A CA 1
ATOM 2525 C C . PHE A 1 327 ? 28.542 5.537 -25.359 1.00 82.25 327 PHE A C 1
ATOM 2527 O O . PHE A 1 327 ? 28.440 4.988 -24.265 1.00 82.25 327 PHE A O 1
ATOM 2534 N N . SER A 1 328 ? 28.448 6.856 -25.506 1.00 89.56 328 SER A N 1
ATOM 2535 C CA . SER A 1 328 ? 28.050 7.766 -24.435 1.00 89.56 328 SER A CA 1
ATOM 2536 C C . SER A 1 328 ? 27.004 8.725 -24.979 1.00 89.56 328 SER A C 1
ATOM 2538 O O . SER A 1 328 ? 27.248 9.439 -25.946 1.00 89.56 328 SER A O 1
ATOM 2540 N N . GLU A 1 329 ? 25.843 8.755 -24.343 1.00 93.44 329 GLU A N 1
ATOM 2541 C CA . GLU A 1 329 ? 24.758 9.672 -24.658 1.00 93.44 329 GLU A CA 1
ATOM 2542 C C . GLU A 1 329 ? 24.529 10.580 -23.453 1.00 93.44 329 GLU A C 1
ATOM 2544 O O . GLU A 1 329 ? 24.387 10.101 -22.330 1.00 93.44 329 GLU A O 1
ATOM 2549 N N . SER A 1 330 ? 24.521 11.893 -23.671 1.00 95.38 330 SER A N 1
ATOM 2550 C CA . SER A 1 330 ? 24.275 12.883 -22.626 1.00 95.38 330 SER A CA 1
ATOM 2551 C C . SER A 1 330 ? 23.320 13.930 -23.162 1.00 95.38 330 SER A C 1
ATOM 2553 O O . SER A 1 330 ? 23.591 14.528 -24.199 1.00 95.38 330 SER A O 1
ATOM 2555 N N . ALA A 1 331 ? 22.223 14.162 -22.453 1.00 96.62 331 ALA A N 1
ATOM 2556 C CA . ALA A 1 331 ? 21.227 15.143 -22.846 1.00 96.62 331 ALA A CA 1
ATOM 2557 C C . ALA A 1 331 ? 20.563 15.754 -21.616 1.00 96.62 331 ALA A C 1
ATOM 2559 O O . ALA A 1 331 ? 20.216 15.056 -20.660 1.00 96.62 331 ALA A O 1
ATOM 2560 N N . THR A 1 332 ? 20.343 17.063 -21.667 1.00 97.44 332 THR A N 1
ATOM 2561 C CA . THR A 1 332 ? 19.353 17.717 -20.811 1.00 97.44 332 THR A CA 1
ATOM 2562 C C . THR A 1 332 ? 18.018 17.711 -21.540 1.00 97.44 332 THR A C 1
ATOM 2564 O O . THR A 1 332 ? 17.976 17.897 -22.751 1.00 97.44 332 THR A O 1
ATOM 2567 N N . GLU A 1 333 ? 16.919 17.465 -20.841 1.00 96.94 333 GLU A N 1
ATOM 2568 C CA . GLU A 1 333 ? 15.594 17.444 -21.453 1.00 96.94 333 GLU A CA 1
ATOM 2569 C C . GLU A 1 333 ? 14.559 18.118 -20.561 1.00 96.94 333 GLU A C 1
ATOM 2571 O O . GLU A 1 333 ? 14.603 18.014 -19.331 1.00 96.94 333 GLU A O 1
ATOM 2576 N N . ASN A 1 334 ? 13.609 18.775 -21.219 1.00 98.06 334 ASN A N 1
ATOM 2577 C CA . ASN A 1 334 ? 12.354 19.199 -20.620 1.00 98.06 334 ASN A CA 1
ATOM 2578 C C . ASN A 1 334 ? 11.263 18.246 -21.090 1.00 98.06 334 ASN A C 1
ATOM 2580 O O . ASN A 1 334 ? 11.247 17.839 -22.252 1.00 98.06 334 ASN A O 1
ATOM 2584 N N . GLY A 1 335 ? 10.355 17.886 -20.200 1.00 97.19 335 GLY A N 1
ATOM 2585 C CA . GLY A 1 335 ? 9.336 16.901 -20.484 1.00 97.19 335 GLY A CA 1
ATOM 2586 C C . GLY A 1 335 ? 8.066 17.097 -19.684 1.00 97.19 335 GLY A C 1
ATOM 2587 O O . GLY A 1 335 ? 7.985 17.905 -18.760 1.00 97.19 335 GLY A O 1
ATOM 2588 N N . PHE A 1 336 ? 7.066 16.324 -20.072 1.00 97.88 336 PHE A N 1
ATOM 2589 C CA . PHE A 1 336 ? 5.755 16.297 -19.457 1.00 97.88 336 PHE A CA 1
ATOM 2590 C C . PHE A 1 336 ? 5.344 14.847 -19.231 1.00 97.88 336 PHE A C 1
ATOM 2592 O O . PHE A 1 336 ? 5.375 14.035 -20.154 1.00 97.88 336 PHE A O 1
ATOM 2599 N N . GLU A 1 337 ? 4.961 14.538 -18.000 1.00 97.12 337 GLU A N 1
ATOM 2600 C CA . GLU A 1 337 ? 4.455 13.241 -17.572 1.00 97.12 337 GLU A CA 1
ATOM 2601 C C . GLU A 1 337 ? 2.964 13.396 -17.242 1.00 97.12 337 GLU A C 1
ATOM 2603 O O . GLU A 1 337 ? 2.584 14.303 -16.503 1.00 97.12 337 GLU A O 1
ATOM 2608 N N . ALA A 1 338 ? 2.116 12.508 -17.753 1.00 97.69 338 ALA A N 1
ATOM 2609 C CA . ALA A 1 338 ? 0.704 12.437 -17.388 1.00 97.69 338 ALA A CA 1
ATOM 2610 C C . ALA A 1 338 ? 0.304 11.001 -17.071 1.00 97.69 338 ALA A C 1
ATOM 2612 O O . ALA A 1 338 ? 0.776 10.052 -17.699 1.00 97.69 338 ALA A O 1
ATOM 2613 N N . ARG A 1 339 ? -0.584 10.833 -16.094 1.00 96.31 339 ARG A N 1
ATOM 2614 C CA . ARG A 1 339 ? -1.066 9.515 -15.684 1.00 96.31 339 ARG A CA 1
ATOM 2615 C C . ARG A 1 339 ? -2.535 9.538 -15.306 1.00 96.31 339 ARG A C 1
ATOM 2617 O O . ARG A 1 339 ? -3.029 10.501 -14.722 1.00 96.31 339 ARG A O 1
ATOM 2624 N N . ALA A 1 340 ? -3.191 8.429 -15.609 1.00 97.44 340 ALA A N 1
ATOM 2625 C CA . ALA A 1 340 ? -4.502 8.077 -15.104 1.00 97.44 340 ALA A CA 1
ATOM 2626 C C . ALA A 1 340 ? -4.419 6.656 -14.550 1.00 97.44 340 ALA A C 1
ATOM 2628 O O . ALA A 1 340 ? -4.130 5.718 -15.292 1.00 97.44 340 ALA A O 1
ATOM 2629 N N . ILE A 1 341 ? -4.631 6.497 -13.250 1.00 96.44 341 ILE A N 1
ATOM 2630 C CA . ILE A 1 341 ? -4.623 5.195 -12.583 1.00 96.44 341 ILE A CA 1
ATOM 2631 C C . ILE A 1 341 ? -5.990 4.998 -11.946 1.00 96.44 341 ILE A C 1
ATOM 2633 O O . ILE A 1 341 ? -6.566 5.938 -11.411 1.00 96.44 341 ILE A O 1
ATOM 2637 N N . THR A 1 342 ? -6.529 3.792 -11.990 1.00 96.44 342 THR A N 1
ATOM 2638 C CA . THR A 1 342 ? -7.761 3.438 -11.293 1.00 96.44 342 THR A CA 1
ATOM 2639 C C . THR A 1 342 ? -7.622 2.066 -10.664 1.00 96.44 342 THR A C 1
ATOM 2641 O O . THR A 1 342 ? -6.979 1.181 -11.230 1.00 96.44 342 THR A O 1
ATOM 2644 N N . ASP A 1 343 ? -8.198 1.898 -9.482 1.00 95.56 343 ASP A N 1
ATOM 2645 C CA . ASP A 1 343 ? -8.332 0.612 -8.818 1.00 95.56 343 ASP A CA 1
ATOM 2646 C C . ASP A 1 343 ? -9.791 0.344 -8.433 1.00 95.56 343 ASP A C 1
ATOM 2648 O O . ASP A 1 343 ? -10.652 1.231 -8.442 1.00 95.56 343 ASP A O 1
ATOM 2652 N N . GLY A 1 344 ? -10.096 -0.925 -8.187 1.00 93.50 344 GLY A N 1
ATOM 2653 C CA . GLY A 1 344 ? -11.440 -1.365 -7.852 1.00 93.50 344 GLY A CA 1
ATOM 2654 C C . GLY A 1 344 ? -11.549 -2.873 -7.694 1.00 93.50 344 GLY A C 1
ATOM 2655 O O . GLY A 1 344 ? -10.544 -3.578 -7.562 1.00 93.50 344 GLY A O 1
ATOM 2656 N N . ARG A 1 345 ? -12.787 -3.376 -7.684 1.00 91.06 345 ARG A N 1
ATOM 2657 C CA . ARG A 1 345 ? -13.074 -4.801 -7.504 1.00 91.06 345 ARG A CA 1
ATOM 2658 C C . ARG A 1 345 ? -13.895 -5.344 -8.670 1.00 91.06 345 ARG A C 1
ATOM 2660 O O . ARG A 1 345 ? -14.965 -4.840 -8.984 1.00 91.06 345 ARG A O 1
ATOM 2667 N N . ILE A 1 346 ? -13.418 -6.426 -9.282 1.00 92.75 346 ILE A N 1
ATOM 2668 C CA . ILE A 1 346 ? -14.100 -7.128 -10.377 1.00 92.75 346 ILE A CA 1
ATOM 2669 C C . ILE A 1 346 ? -14.258 -8.596 -9.983 1.00 92.75 346 ILE A C 1
ATOM 2671 O O . ILE A 1 346 ? -13.276 -9.291 -9.712 1.00 92.75 346 ILE A O 1
ATOM 2675 N N . ALA A 1 347 ? -15.503 -9.078 -9.918 1.00 92.88 347 ALA A N 1
ATOM 2676 C CA . ALA A 1 347 ? -15.832 -10.441 -9.487 1.00 92.88 347 ALA A CA 1
ATOM 2677 C C . ALA A 1 347 ? -15.155 -10.837 -8.152 1.00 92.88 347 ALA A C 1
ATOM 2679 O O . ALA A 1 347 ? -14.593 -11.929 -8.037 1.00 92.88 347 ALA A O 1
ATOM 2680 N N . ASN A 1 348 ? -15.177 -9.936 -7.161 1.00 88.50 348 ASN A N 1
ATOM 2681 C CA . ASN A 1 348 ? -14.515 -10.060 -5.848 1.00 88.50 348 ASN A CA 1
ATOM 2682 C C . ASN A 1 348 ? -12.975 -10.149 -5.874 1.00 88.50 348 ASN A C 1
ATOM 2684 O O . ASN A 1 348 ? -12.370 -10.385 -4.833 1.00 88.50 348 ASN A O 1
ATOM 2688 N N . GLY A 1 349 ? -12.334 -9.967 -7.030 1.00 91.31 349 GLY A N 1
ATOM 2689 C CA . GLY A 1 349 ? -10.887 -9.774 -7.136 1.00 91.31 349 GLY A CA 1
ATOM 2690 C C . GLY A 1 349 ? -10.529 -8.292 -7.184 1.00 91.31 349 GLY A C 1
ATOM 2691 O O . GLY A 1 349 ? -11.345 -7.476 -7.607 1.00 91.31 349 GLY A O 1
ATOM 2692 N N . PHE A 1 350 ? -9.318 -7.948 -6.765 1.00 92.62 350 PHE A N 1
ATOM 2693 C CA . PHE A 1 350 ? -8.765 -6.605 -6.879 1.00 92.62 350 PHE A CA 1
ATOM 2694 C C . PHE A 1 350 ? -8.243 -6.372 -8.300 1.00 92.62 350 PHE A C 1
ATOM 2696 O O . PHE A 1 350 ? -7.513 -7.202 -8.845 1.00 92.62 350 PHE A O 1
ATOM 2703 N N . ALA A 1 351 ? -8.612 -5.248 -8.904 1.00 96.00 351 ALA A N 1
ATOM 2704 C CA . ALA A 1 351 ? -8.174 -4.852 -10.235 1.00 96.00 351 ALA A CA 1
ATOM 2705 C C . ALA A 1 351 ? -7.531 -3.466 -10.190 1.00 96.00 351 ALA A C 1
ATOM 2707 O O . ALA A 1 351 ? -7.993 -2.585 -9.465 1.00 96.00 351 ALA A O 1
ATOM 2708 N N . LYS A 1 352 ? -6.491 -3.261 -11.000 1.00 95.31 352 LYS A N 1
ATOM 2709 C CA . LYS A 1 352 ? -5.858 -1.954 -11.197 1.00 95.31 352 LYS A CA 1
ATOM 2710 C C . LYS A 1 352 ? -5.532 -1.736 -12.662 1.00 95.31 352 LYS A C 1
ATOM 2712 O O . LYS A 1 352 ? -5.030 -2.639 -13.323 1.00 95.31 352 LYS A O 1
ATOM 2717 N N . LEU A 1 353 ? -5.785 -0.535 -13.157 1.00 96.94 353 LEU A N 1
ATOM 2718 C CA . LEU A 1 353 ? -5.469 -0.114 -14.514 1.00 96.94 353 LEU A CA 1
ATOM 2719 C C . LEU A 1 353 ? -4.713 1.211 -14.461 1.00 96.94 353 LEU A C 1
ATOM 2721 O O . LEU A 1 353 ? -5.107 2.120 -13.739 1.00 96.94 353 LEU A O 1
ATOM 2725 N N . ALA A 1 354 ? -3.645 1.329 -15.238 1.00 96.44 354 ALA A N 1
ATOM 2726 C CA . ALA A 1 354 ? -2.858 2.543 -15.379 1.00 96.44 354 ALA A CA 1
ATOM 2727 C C . ALA A 1 354 ? -2.636 2.868 -16.855 1.00 96.44 354 ALA A C 1
ATOM 2729 O O . ALA A 1 354 ? -2.273 1.996 -17.644 1.00 96.44 354 ALA A O 1
ATOM 2730 N N . VAL A 1 355 ? -2.806 4.139 -17.200 1.00 97.12 355 VAL A N 1
ATOM 2731 C CA . VAL A 1 355 ? -2.409 4.741 -18.471 1.00 97.12 355 VAL A CA 1
ATOM 2732 C C . VAL A 1 355 ? -1.366 5.804 -18.158 1.00 97.12 355 VAL A C 1
ATOM 2734 O O . VAL A 1 355 ? -1.619 6.711 -17.367 1.00 97.12 355 VAL A O 1
ATOM 2737 N N . LEU A 1 356 ? -0.188 5.673 -18.755 1.00 96.50 356 LEU A N 1
ATOM 2738 C CA . LEU A 1 356 ? 0.986 6.490 -18.473 1.00 96.50 356 LEU A CA 1
ATOM 2739 C C . LEU A 1 356 ? 1.484 7.112 -19.771 1.00 96.50 356 LEU A C 1
ATOM 2741 O O . LEU A 1 356 ? 1.727 6.405 -20.747 1.00 96.50 356 LEU A O 1
ATOM 2745 N N . MET A 1 357 ? 1.676 8.421 -19.769 1.00 97.50 357 MET A N 1
ATOM 2746 C CA . MET A 1 357 ? 2.215 9.188 -20.880 1.00 97.50 357 MET A CA 1
ATOM 2747 C C . MET A 1 357 ? 3.446 9.962 -20.412 1.00 97.50 357 MET A C 1
ATOM 2749 O O . MET A 1 357 ? 3.465 10.512 -19.315 1.00 97.50 357 MET A O 1
ATOM 2753 N N . ASP A 1 358 ? 4.468 10.013 -21.255 1.00 97.50 358 ASP A N 1
ATOM 2754 C CA . ASP A 1 358 ? 5.674 10.811 -21.035 1.00 97.50 358 ASP A CA 1
ATOM 2755 C C . ASP A 1 358 ? 6.132 11.389 -22.373 1.00 97.50 358 ASP A C 1
ATOM 2757 O O . ASP A 1 358 ? 6.199 10.673 -23.370 1.00 97.50 358 ASP A O 1
ATOM 2761 N N . SER A 1 359 ? 6.429 12.679 -22.424 1.00 97.81 359 SER A N 1
ATOM 2762 C CA . SER A 1 359 ? 7.047 13.321 -23.584 1.00 97.81 359 SER A CA 1
ATOM 2763 C C . SER A 1 359 ? 8.276 14.089 -23.150 1.00 97.81 359 SER A C 1
ATOM 2765 O O . SER A 1 359 ? 8.225 14.754 -22.120 1.00 97.81 359 SER A O 1
ATOM 2767 N N . GLY A 1 360 ? 9.336 14.050 -23.947 1.00 97.31 360 GLY A N 1
ATOM 2768 C CA . GLY A 1 360 ? 10.572 14.773 -23.673 1.00 97.31 360 GLY A CA 1
ATOM 2769 C C . GLY A 1 360 ? 11.113 15.444 -24.925 1.00 97.31 360 GLY A C 1
ATOM 2770 O O . GLY A 1 360 ? 10.959 14.927 -26.032 1.00 97.31 360 GLY A O 1
ATOM 2771 N N . SER A 1 361 ? 11.763 16.584 -24.730 1.00 97.69 361 SER A N 1
ATOM 2772 C CA . SER A 1 361 ? 12.500 17.327 -25.749 1.00 97.69 361 SER A CA 1
ATOM 2773 C C . SER A 1 361 ? 13.959 17.454 -25.300 1.00 97.69 361 SER A C 1
ATOM 2775 O O . SER A 1 361 ? 14.275 18.355 -24.514 1.00 97.69 361 SER A O 1
ATOM 2777 N N . PRO A 1 362 ? 14.831 16.524 -25.730 1.00 96.75 362 PRO A N 1
ATOM 2778 C CA . PRO A 1 362 ? 16.266 16.584 -25.470 1.00 96.75 362 PRO A CA 1
ATOM 2779 C C . PRO A 1 362 ? 16.930 17.801 -26.129 1.00 96.75 362 PRO A C 1
ATOM 2781 O O . PRO A 1 362 ? 16.516 18.245 -27.196 1.00 96.75 362 PRO A O 1
ATOM 2784 N N . SER A 1 363 ? 17.980 18.340 -25.511 1.00 95.06 363 SER A N 1
ATOM 2785 C CA . SER A 1 363 ? 18.750 19.477 -26.034 1.00 95.06 363 SER A CA 1
ATOM 2786 C C . SER A 1 363 ? 19.742 19.104 -27.143 1.00 95.06 363 SER A C 1
ATOM 2788 O O . SER A 1 363 ? 20.238 19.978 -27.853 1.00 95.06 363 SER A O 1
ATOM 2790 N N . ASP A 1 364 ? 20.037 17.817 -27.331 1.00 83.81 364 ASP A N 1
ATOM 2791 C CA . ASP A 1 364 ? 21.088 17.304 -28.210 1.00 83.81 364 ASP A CA 1
ATOM 2792 C C . ASP A 1 364 ? 20.637 17.164 -29.676 1.00 83.81 364 ASP A C 1
ATOM 2794 O O . ASP A 1 364 ? 20.727 16.090 -30.254 1.00 83.81 364 ASP A O 1
ATOM 2798 N N . ARG A 1 365 ? 20.139 18.242 -30.303 1.00 77.12 365 ARG A N 1
ATOM 2799 C CA . ARG A 1 365 ? 19.674 18.303 -31.719 1.00 77.12 365 ARG A CA 1
ATOM 2800 C C . ARG A 1 365 ? 18.623 17.256 -32.144 1.00 77.12 365 ARG A C 1
ATOM 2802 O O . ARG A 1 365 ? 18.207 17.265 -33.301 1.00 77.12 365 ARG A O 1
ATOM 2809 N N . ARG A 1 366 ? 18.187 16.364 -31.255 1.00 81.81 366 ARG A N 1
ATOM 2810 C CA . ARG A 1 366 ? 17.127 15.383 -31.503 1.00 81.81 366 ARG A CA 1
ATOM 2811 C C . ARG A 1 366 ? 15.770 16.063 -31.427 1.00 81.81 366 ARG A C 1
ATOM 2813 O O . ARG A 1 366 ? 15.580 16.993 -30.645 1.00 81.81 366 ARG A O 1
ATOM 2820 N N . ASN A 1 367 ? 14.809 15.573 -32.204 1.00 93.69 367 ASN A N 1
ATOM 2821 C CA . ASN A 1 367 ? 13.431 16.013 -32.040 1.00 93.69 367 ASN A CA 1
ATOM 2822 C C . ASN A 1 367 ? 12.836 15.472 -30.731 1.00 93.69 367 ASN A C 1
ATOM 2824 O O . ASN A 1 367 ? 13.363 14.559 -30.092 1.00 93.69 367 ASN A O 1
ATOM 2828 N N . SER A 1 368 ? 11.684 16.016 -30.343 1.00 96.81 368 SER A N 1
ATOM 2829 C CA . SER A 1 368 ? 10.920 15.501 -29.208 1.00 96.81 368 SER A CA 1
ATOM 2830 C C . SER A 1 368 ? 10.525 14.032 -29.403 1.00 96.81 368 SER A C 1
ATOM 2832 O O . SER A 1 368 ? 10.211 13.608 -30.520 1.00 96.81 368 SER A O 1
ATOM 2834 N N . TYR A 1 369 ? 10.429 13.282 -28.310 1.00 97.56 369 TYR A N 1
ATOM 2835 C CA . TYR A 1 369 ? 9.835 11.947 -28.283 1.00 97.56 369 TYR A CA 1
ATOM 2836 C C . TYR A 1 369 ? 8.602 11.921 -27.385 1.00 97.56 369 TYR A C 1
ATOM 2838 O O . TYR A 1 369 ? 8.453 12.740 -26.475 1.00 97.56 369 TYR A O 1
ATOM 2846 N N . ARG A 1 370 ? 7.719 10.943 -27.607 1.00 97.88 370 ARG A N 1
ATOM 2847 C CA . ARG A 1 370 ? 6.628 10.637 -26.672 1.00 97.88 370 ARG A CA 1
ATOM 2848 C C . ARG A 1 370 ? 6.502 9.138 -26.450 1.00 97.88 370 ARG A C 1
ATOM 2850 O O . ARG A 1 370 ? 6.851 8.332 -27.311 1.00 97.88 370 ARG A O 1
ATOM 2857 N N . ARG A 1 371 ? 6.009 8.769 -25.275 1.00 97.69 371 ARG A N 1
ATOM 2858 C CA . ARG A 1 371 ? 5.819 7.405 -24.793 1.00 97.69 371 ARG A CA 1
ATOM 2859 C C . ARG A 1 371 ? 4.425 7.284 -24.204 1.00 97.69 371 ARG A C 1
ATOM 2861 O O . ARG A 1 371 ? 3.955 8.184 -23.515 1.00 97.69 371 ARG A O 1
ATOM 2868 N N . LEU A 1 372 ? 3.786 6.159 -24.477 1.00 97.56 372 LEU A N 1
ATOM 2869 C CA . LEU A 1 372 ? 2.506 5.766 -23.909 1.00 97.56 372 LEU A CA 1
ATOM 2870 C C . LEU A 1 372 ? 2.631 4.324 -23.424 1.00 97.56 372 LEU A C 1
ATOM 2872 O O . LEU A 1 372 ? 3.118 3.472 -24.169 1.00 97.56 372 LEU A O 1
ATOM 2876 N N . ALA A 1 373 ? 2.184 4.048 -22.207 1.00 97.06 373 ALA A N 1
ATOM 2877 C CA . ALA A 1 373 ? 2.083 2.707 -21.653 1.00 97.06 373 ALA A CA 1
ATOM 2878 C C . ALA A 1 373 ? 0.715 2.502 -20.999 1.00 97.06 373 ALA A C 1
ATOM 2880 O O . ALA A 1 373 ? 0.161 3.415 -20.392 1.00 97.06 373 ALA A O 1
ATOM 2881 N N . ILE A 1 374 ? 0.177 1.295 -21.133 1.00 97.06 374 ILE A N 1
ATOM 2882 C CA . ILE A 1 374 ? -1.045 0.845 -20.472 1.00 97.06 374 ILE A CA 1
ATOM 2883 C C . ILE A 1 374 ? -0.695 -0.427 -19.712 1.00 97.06 374 ILE A C 1
ATOM 2885 O O . ILE A 1 374 ? -0.110 -1.342 -20.295 1.00 97.06 374 ILE A O 1
ATOM 2889 N N . VAL A 1 375 ? -1.037 -0.482 -18.429 1.00 96.44 375 VAL A N 1
ATOM 2890 C CA . VAL A 1 375 ? -0.787 -1.635 -17.558 1.00 96.44 375 VAL A CA 1
ATOM 2891 C C . VAL A 1 375 ? -2.066 -1.964 -16.806 1.00 96.44 375 VAL A C 1
ATOM 2893 O O . VAL A 1 375 ? -2.650 -1.097 -16.164 1.00 96.44 375 VAL A O 1
ATOM 2896 N N . GLY A 1 376 ? -2.509 -3.210 -16.897 1.00 96.75 376 GLY A N 1
ATOM 2897 C CA . GLY A 1 376 ? -3.647 -3.748 -16.168 1.00 96.75 376 GLY A CA 1
ATOM 2898 C C . GLY A 1 376 ? -3.200 -4.903 -15.285 1.00 96.75 376 GLY A C 1
ATOM 2899 O O . GLY A 1 376 ? -2.397 -5.733 -15.699 1.00 96.75 376 GLY A O 1
ATOM 2900 N N . GLY A 1 377 ? -3.721 -4.970 -14.071 1.00 96.38 377 GLY A N 1
ATOM 2901 C CA . GLY A 1 377 ? -3.465 -6.048 -13.134 1.00 96.38 377 GLY A CA 1
ATOM 2902 C C . GLY A 1 377 ? -4.765 -6.541 -12.522 1.00 96.38 377 GLY A C 1
ATOM 2903 O O . GLY A 1 377 ? -5.677 -5.753 -12.267 1.00 96.38 377 GLY A O 1
ATOM 2904 N N . TYR A 1 378 ? -4.827 -7.838 -12.252 1.00 97.25 378 TYR A N 1
ATOM 2905 C CA . TYR A 1 378 ? -5.924 -8.484 -11.551 1.00 97.25 378 TYR A CA 1
ATOM 2906 C C . TYR A 1 378 ? -5.385 -9.488 -10.537 1.00 97.25 378 TYR A C 1
ATOM 2908 O O . TYR A 1 378 ? -4.497 -10.273 -10.862 1.00 97.25 378 TYR A O 1
ATOM 2916 N N . GLN A 1 379 ? -5.936 -9.497 -9.328 1.00 95.50 379 GLN A N 1
ATOM 2917 C CA . GLN A 1 379 ? -5.627 -10.498 -8.317 1.00 95.50 379 GLN A CA 1
ATOM 2918 C C . GLN A 1 379 ? -6.890 -10.983 -7.612 1.00 95.50 379 GLN A C 1
ATOM 2920 O O . GLN A 1 379 ? -7.747 -10.196 -7.218 1.00 95.50 379 GLN A O 1
ATOM 2925 N N . LYS A 1 380 ? -7.000 -12.298 -7.424 1.00 94.81 380 LYS A N 1
ATOM 2926 C CA . LYS A 1 380 ? -8.114 -12.926 -6.714 1.00 94.81 380 LYS A CA 1
ATOM 2927 C C . LYS A 1 380 ? -7.645 -14.135 -5.920 1.00 94.81 380 LYS A C 1
ATOM 2929 O O . LYS A 1 380 ? -6.865 -14.942 -6.408 1.00 94.81 380 LYS A O 1
ATOM 2934 N N . GLU A 1 381 ? -8.162 -14.269 -4.705 1.00 92.69 381 GLU A N 1
ATOM 2935 C CA . GLU A 1 381 ? -8.093 -15.503 -3.922 1.00 92.69 381 GLU A CA 1
ATOM 2936 C C . GLU A 1 381 ? -9.419 -16.250 -4.116 1.00 92.69 381 GLU A C 1
ATOM 2938 O O . GLU A 1 381 ? -10.478 -15.764 -3.721 1.00 92.69 381 GLU A O 1
ATOM 2943 N N . ILE A 1 382 ? -9.381 -17.398 -4.785 1.00 94.69 382 ILE A N 1
ATOM 2944 C CA . ILE A 1 382 ? -10.552 -18.229 -5.069 1.00 94.69 382 ILE A CA 1
ATOM 2945 C C . ILE A 1 382 ? -10.663 -19.271 -3.951 1.00 94.69 382 ILE A C 1
ATOM 2947 O O . ILE A 1 382 ? -9.770 -20.116 -3.844 1.00 94.69 382 ILE A O 1
ATOM 2951 N N . PRO A 1 383 ? -11.707 -19.236 -3.108 1.00 92.88 383 PRO A N 1
ATOM 2952 C CA . PRO A 1 383 ? -11.883 -20.238 -2.065 1.00 92.88 383 PRO A CA 1
ATOM 2953 C C . PRO A 1 383 ? -12.206 -21.602 -2.687 1.00 92.88 383 PRO A C 1
ATOM 2955 O O . PRO A 1 383 ? -13.104 -21.700 -3.519 1.00 92.88 383 PRO A O 1
ATOM 2958 N N . ILE A 1 384 ? -11.471 -22.643 -2.284 1.00 93.56 384 ILE A N 1
ATOM 2959 C CA . ILE A 1 384 ? -11.810 -24.042 -2.606 1.00 93.56 384 ILE A CA 1
ATOM 2960 C C . ILE A 1 384 ? -12.564 -24.662 -1.427 1.00 93.56 384 ILE A C 1
ATOM 2962 O O . ILE A 1 384 ? -13.607 -25.282 -1.594 1.00 93.56 384 ILE A O 1
ATOM 2966 N N . THR A 1 385 ? -12.014 -24.486 -0.224 1.00 90.06 385 THR A N 1
ATOM 2967 C CA . THR A 1 385 ? -12.546 -24.991 1.045 1.00 90.06 385 THR A CA 1
ATOM 2968 C C . THR A 1 385 ? -12.285 -23.955 2.148 1.00 90.06 385 THR A C 1
ATOM 2970 O O . THR A 1 385 ? -11.620 -22.939 1.917 1.00 90.06 385 THR A O 1
ATOM 2973 N N . LEU A 1 386 ? -12.821 -24.174 3.353 1.00 84.19 386 LEU A N 1
ATOM 2974 C CA . LEU A 1 386 ? -12.553 -23.313 4.513 1.00 84.19 386 LEU A CA 1
ATOM 2975 C C . LEU A 1 386 ? -11.038 -23.159 4.727 1.00 84.19 386 LEU A C 1
ATOM 2977 O O . LEU A 1 386 ? -10.317 -24.151 4.818 1.00 84.19 386 LEU A O 1
ATOM 2981 N N . ASN A 1 387 ? -10.564 -21.912 4.827 1.00 83.31 387 ASN A N 1
ATOM 2982 C CA . ASN A 1 387 ? -9.148 -21.554 5.011 1.00 83.31 387 ASN A CA 1
ATOM 2983 C C . ASN A 1 387 ? -8.200 -21.903 3.846 1.00 83.31 387 ASN A C 1
ATOM 2985 O O . ASN A 1 387 ? -6.985 -21.733 3.970 1.00 83.31 387 ASN A O 1
ATOM 2989 N N . GLN A 1 388 ? -8.714 -22.354 2.697 1.00 89.62 388 GLN A N 1
ATOM 2990 C CA . GLN A 1 388 ? -7.897 -22.701 1.532 1.00 89.62 388 GLN A CA 1
ATOM 2991 C C . GLN A 1 388 ? -8.336 -21.919 0.301 1.00 89.62 388 GLN A C 1
ATOM 2993 O O . GLN A 1 388 ? -9.452 -22.066 -0.199 1.00 89.62 388 GLN A O 1
ATOM 2998 N N . THR A 1 389 ? -7.413 -21.117 -0.225 1.00 93.62 389 THR A N 1
ATOM 2999 C CA . THR A 1 389 ? -7.643 -20.303 -1.419 1.00 93.62 389 THR A CA 1
ATOM 3000 C C . THR A 1 389 ? -6.574 -20.540 -2.480 1.00 93.62 389 THR A C 1
ATOM 3002 O O . THR A 1 389 ? -5.379 -20.565 -2.162 1.00 93.62 389 THR A O 1
ATOM 3005 N N . ILE A 1 390 ? -6.997 -20.659 -3.740 1.00 96.19 390 ILE A N 1
ATOM 3006 C CA . ILE A 1 390 ? -6.116 -20.546 -4.909 1.00 96.19 390 ILE A CA 1
ATOM 3007 C C . ILE A 1 390 ? -5.914 -19.062 -5.186 1.00 96.19 390 ILE A C 1
ATOM 3009 O O . ILE A 1 390 ? -6.875 -18.357 -5.494 1.00 96.19 390 ILE A O 1
ATOM 3013 N N . GLY A 1 391 ? -4.683 -18.577 -5.087 1.00 95.25 391 GLY A N 1
ATOM 3014 C CA . GLY A 1 391 ? -4.365 -17.199 -5.447 1.00 95.25 391 GLY A CA 1
ATOM 3015 C C . GLY A 1 391 ? -4.012 -17.115 -6.925 1.00 95.25 391 GLY A C 1
ATOM 3016 O O . GLY A 1 391 ? -3.092 -17.798 -7.361 1.00 95.25 391 GLY A O 1
ATOM 3017 N N . VAL A 1 392 ? -4.706 -16.274 -7.684 1.00 97.50 392 VAL A N 1
ATOM 3018 C CA . VAL A 1 392 ? -4.367 -15.944 -9.073 1.00 97.50 392 VAL A CA 1
ATOM 3019 C C . VAL A 1 392 ? -4.012 -14.465 -9.135 1.00 97.50 392 VAL A C 1
ATOM 3021 O O . VAL A 1 392 ? -4.798 -13.629 -8.697 1.00 97.50 392 VAL A O 1
ATOM 3024 N N . GLU A 1 393 ? -2.845 -14.139 -9.679 1.00 96.56 393 GLU A N 1
ATOM 3025 C CA . GLU A 1 393 ? -2.402 -12.772 -9.965 1.00 96.56 393 GLU A CA 1
ATOM 3026 C C . GLU A 1 393 ? -1.952 -12.700 -11.426 1.00 96.56 393 GLU A C 1
ATOM 3028 O O . GLU A 1 393 ? -1.113 -13.482 -11.863 1.00 96.56 393 GLU A O 1
ATOM 3033 N N . ALA A 1 394 ? -2.526 -11.774 -12.186 1.00 97.69 394 ALA A N 1
ATOM 3034 C CA . ALA A 1 394 ? -2.213 -11.554 -13.588 1.00 97.69 394 ALA A CA 1
ATOM 3035 C C . ALA A 1 394 ? -1.893 -10.078 -13.825 1.00 97.69 394 ALA A C 1
ATOM 3037 O O . ALA A 1 394 ? -2.624 -9.204 -13.361 1.00 97.69 394 ALA A O 1
ATOM 3038 N N . ILE A 1 395 ? -0.821 -9.799 -14.562 1.00 96.75 395 ILE A N 1
ATOM 3039 C CA . ILE A 1 395 ? -0.434 -8.444 -14.969 1.00 96.75 395 ILE A CA 1
ATOM 3040 C C . ILE A 1 395 ? -0.195 -8.453 -16.472 1.00 96.75 395 ILE A C 1
ATOM 3042 O O . ILE A 1 395 ? 0.534 -9.293 -16.990 1.00 96.75 395 ILE A O 1
ATOM 3046 N N . LEU A 1 396 ? -0.827 -7.526 -17.175 1.00 97.44 396 LEU A N 1
ATOM 3047 C CA . LEU A 1 396 ? -0.699 -7.331 -18.609 1.00 97.44 396 LEU A CA 1
ATOM 3048 C C . LEU A 1 396 ? -0.266 -5.893 -18.854 1.00 97.44 396 LEU A C 1
ATOM 3050 O O . LEU A 1 396 ? -0.781 -4.969 -18.227 1.00 97.44 396 LEU A O 1
ATOM 3054 N N . GLY A 1 397 ? 0.618 -5.672 -19.816 1.00 96.62 397 GLY A N 1
ATOM 3055 C CA . GLY A 1 397 ? 0.966 -4.311 -20.186 1.00 96.62 397 GLY A CA 1
ATOM 3056 C C . GLY A 1 397 ? 1.472 -4.186 -21.603 1.00 96.62 397 GLY A C 1
ATOM 3057 O O . GLY A 1 397 ? 1.984 -5.133 -22.194 1.00 96.62 397 GLY A O 1
ATOM 3058 N N . ARG A 1 398 ? 1.325 -2.988 -22.158 1.00 97.75 398 ARG A N 1
ATOM 3059 C CA . ARG A 1 398 ? 1.786 -2.635 -23.497 1.00 97.75 398 ARG A CA 1
ATOM 3060 C C . ARG A 1 398 ? 2.280 -1.203 -23.498 1.00 97.75 398 ARG A C 1
ATOM 3062 O O . ARG A 1 398 ? 1.649 -0.339 -22.900 1.00 97.75 398 ARG A O 1
ATOM 3069 N N . GLY A 1 399 ? 3.360 -0.941 -24.220 1.00 97.12 399 GLY A N 1
ATOM 3070 C CA . GLY A 1 399 ? 3.867 0.410 -24.402 1.00 97.12 399 GLY A CA 1
ATOM 3071 C C . GLY A 1 399 ? 4.356 0.665 -25.814 1.00 97.12 399 GLY A C 1
ATOM 3072 O O . GLY A 1 399 ? 4.751 -0.256 -26.531 1.00 97.12 399 GLY A O 1
ATOM 3073 N N . ARG A 1 400 ? 4.314 1.932 -26.221 1.00 97.44 400 ARG A N 1
ATOM 3074 C CA . ARG A 1 400 ? 4.869 2.420 -27.480 1.00 97.44 400 ARG A CA 1
ATOM 3075 C C . ARG A 1 400 ? 5.497 3.790 -27.275 1.00 97.44 400 ARG A C 1
ATOM 3077 O O . ARG A 1 400 ? 4.941 4.647 -26.598 1.00 97.44 400 ARG A O 1
ATOM 3084 N N . ALA A 1 401 ? 6.647 3.978 -27.893 1.00 97.25 401 ALA A N 1
ATOM 3085 C CA . ALA A 1 401 ? 7.390 5.212 -27.967 1.00 97.25 401 ALA A CA 1
ATOM 3086 C C . ALA A 1 401 ? 7.535 5.601 -29.440 1.00 97.25 401 ALA A C 1
ATOM 3088 O O . ALA A 1 401 ? 7.590 4.737 -30.322 1.00 97.25 401 ALA A O 1
ATOM 3089 N N . TRP A 1 402 ? 7.569 6.898 -29.709 1.00 97.06 402 TRP A N 1
ATOM 3090 C CA . TRP A 1 402 ? 7.662 7.456 -31.054 1.00 97.06 402 TRP A CA 1
ATOM 3091 C C . TRP A 1 402 ? 8.416 8.793 -31.044 1.00 97.06 402 TRP A C 1
ATOM 3093 O O . TRP A 1 402 ? 8.580 9.403 -29.986 1.00 97.06 402 TRP A O 1
ATOM 3103 N N . GLY A 1 403 ? 8.883 9.227 -32.218 1.00 96.12 403 GLY A N 1
ATOM 3104 C CA . GLY A 1 403 ? 9.831 10.339 -32.369 1.00 96.12 403 GLY A CA 1
ATOM 3105 C C . GLY A 1 403 ? 11.290 9.888 -32.238 1.00 96.12 403 GLY A C 1
ATOM 3106 O O . GLY A 1 403 ? 11.590 8.693 -32.344 1.00 96.12 403 GLY A O 1
ATOM 3107 N N . ASP A 1 404 ? 12.189 10.835 -31.971 1.00 95.75 404 ASP A N 1
ATOM 3108 C CA . ASP A 1 404 ? 13.634 10.589 -31.869 1.00 9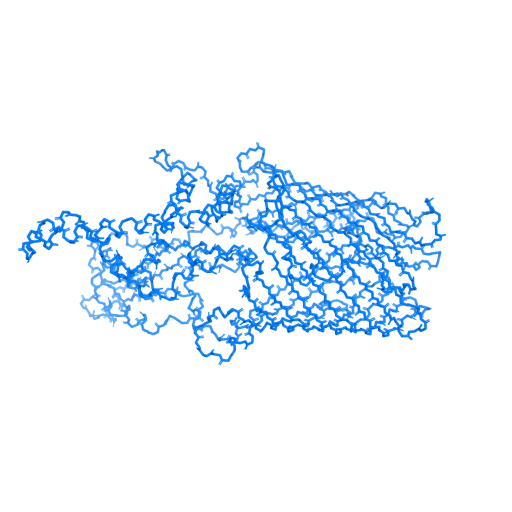5.75 404 ASP A CA 1
ATOM 3109 C C . ASP A 1 404 ? 14.018 10.116 -30.464 1.00 95.75 404 ASP A C 1
ATOM 3111 O O . ASP A 1 404 ? 14.648 10.817 -29.678 1.00 95.75 404 ASP A O 1
ATOM 3115 N N . ILE A 1 405 ? 13.590 8.898 -30.126 1.00 95.56 405 ILE A N 1
ATOM 3116 C CA . ILE A 1 405 ? 13.685 8.369 -28.761 1.00 95.56 405 ILE A CA 1
ATOM 3117 C C . ILE A 1 405 ? 15.157 8.110 -28.389 1.00 95.56 405 ILE A C 1
ATOM 3119 O O . ILE A 1 405 ? 15.781 7.210 -28.989 1.00 95.56 405 ILE A O 1
ATOM 3123 N N . PRO A 1 406 ? 15.696 8.828 -27.384 1.00 95.06 406 PRO A N 1
ATOM 3124 C CA . PRO A 1 406 ? 17.043 8.603 -26.887 1.00 95.06 406 PRO A CA 1
ATOM 3125 C C . PRO A 1 406 ? 17.175 7.238 -26.219 1.00 95.06 406 PRO A C 1
ATOM 3127 O O . PRO A 1 406 ? 16.185 6.661 -25.768 1.00 95.06 406 PRO A O 1
ATOM 3130 N N . GLU A 1 407 ? 18.385 6.682 -26.172 1.00 93.50 407 GLU A N 1
ATOM 3131 C CA . GLU A 1 407 ? 18.581 5.298 -25.731 1.00 93.50 407 GLU A CA 1
ATOM 3132 C C . GLU A 1 407 ? 18.124 5.097 -24.277 1.00 93.50 407 GLU A C 1
ATOM 3134 O O . GLU A 1 407 ? 17.432 4.125 -23.979 1.00 93.50 407 GLU A O 1
ATOM 3139 N N . TYR A 1 408 ? 18.365 6.080 -23.404 1.00 93.94 408 TYR A N 1
ATOM 3140 C CA . TYR A 1 408 ? 17.900 6.065 -22.012 1.00 93.94 408 TYR A CA 1
ATOM 3141 C C . TYR A 1 408 ? 16.369 6.120 -21.844 1.00 93.94 408 TYR A C 1
ATOM 3143 O O . TYR A 1 408 ? 15.859 5.768 -20.781 1.00 93.94 408 TYR A O 1
ATOM 3151 N N . ALA A 1 409 ? 15.620 6.561 -22.862 1.00 95.25 409 ALA A N 1
ATOM 3152 C CA . ALA A 1 409 ? 14.157 6.637 -22.828 1.00 95.25 409 ALA A CA 1
ATOM 3153 C C . ALA A 1 409 ? 13.474 5.437 -23.506 1.00 95.25 409 ALA A C 1
ATOM 3155 O O . ALA A 1 409 ? 12.242 5.342 -23.509 1.00 95.25 409 ALA A O 1
ATOM 3156 N N . ARG A 1 410 ? 14.244 4.506 -24.078 1.00 95.50 410 ARG A N 1
ATOM 3157 C CA . ARG A 1 410 ? 13.708 3.275 -24.669 1.00 95.50 410 ARG A CA 1
ATOM 3158 C C . ARG A 1 410 ? 13.220 2.305 -23.601 1.00 95.50 410 ARG A C 1
ATOM 3160 O O . ARG A 1 410 ? 13.554 2.416 -22.425 1.00 95.50 410 ARG A O 1
ATOM 3167 N N . PHE A 1 411 ? 12.418 1.338 -24.028 1.00 95.75 411 PHE A N 1
ATOM 3168 C CA . PHE A 1 411 ? 11.888 0.318 -23.136 1.00 95.75 411 PHE A CA 1
ATOM 3169 C C . PHE A 1 411 ? 12.877 -0.842 -22.987 1.00 95.75 411 PHE A C 1
ATOM 3171 O O . PHE A 1 411 ? 13.294 -1.442 -23.981 1.00 95.75 411 PHE A O 1
ATOM 3178 N N . TYR A 1 412 ? 13.200 -1.186 -21.745 1.00 94.62 412 TYR A N 1
ATOM 3179 C CA . TYR A 1 412 ? 14.012 -2.350 -21.381 1.00 94.62 412 TYR A CA 1
ATOM 3180 C C . TYR A 1 412 ? 13.178 -3.249 -20.488 1.00 94.62 412 TYR A C 1
ATOM 3182 O O . TYR A 1 412 ? 12.464 -2.746 -19.636 1.00 94.62 412 TYR A O 1
ATOM 3190 N N . GLY A 1 413 ? 13.228 -4.559 -20.673 1.00 94.06 413 GLY A N 1
ATOM 3191 C CA . GLY A 1 413 ? 12.548 -5.497 -19.786 1.00 94.06 413 GLY A CA 1
ATOM 3192 C C . GLY A 1 413 ? 13.425 -5.933 -18.621 1.00 94.06 413 GLY A C 1
ATOM 3193 O O . GLY A 1 413 ? 14.632 -5.682 -18.596 1.00 94.06 413 GLY A O 1
ATOM 3194 N N . GLY A 1 414 ? 12.808 -6.633 -17.682 1.00 92.75 414 GLY A N 1
ATOM 3195 C CA . GLY A 1 414 ? 13.485 -7.180 -16.514 1.00 92.75 414 GLY A CA 1
ATOM 3196 C C . GLY A 1 414 ? 12.569 -7.216 -15.304 1.00 92.75 414 GLY A C 1
ATOM 3197 O O . GLY A 1 414 ? 11.366 -6.959 -15.413 1.00 92.75 414 GLY A O 1
ATOM 3198 N N . ASN A 1 415 ? 13.143 -7.522 -14.147 1.00 86.06 415 ASN A N 1
ATOM 3199 C CA . ASN A 1 415 ? 12.438 -7.409 -12.881 1.00 86.06 415 ASN A CA 1
ATOM 3200 C C . ASN A 1 415 ? 12.031 -5.946 -12.605 1.00 86.06 415 ASN A C 1
ATOM 3202 O O . ASN A 1 415 ? 12.742 -5.012 -12.985 1.00 86.06 415 ASN A O 1
ATOM 3206 N N . SER A 1 416 ? 10.888 -5.733 -11.953 1.00 76.62 416 SER A N 1
ATOM 3207 C CA . SER A 1 416 ? 10.409 -4.398 -11.578 1.00 76.62 416 SER A CA 1
ATOM 3208 C C . SER A 1 416 ? 10.727 -4.090 -10.118 1.00 76.62 416 SER A C 1
ATOM 3210 O O . SER A 1 416 ? 10.561 -4.938 -9.249 1.00 76.62 416 SER A O 1
ATOM 3212 N N . GLY A 1 417 ? 11.106 -2.845 -9.824 1.00 61.56 417 GLY A N 1
ATOM 3213 C CA . GLY A 1 417 ? 11.362 -2.393 -8.450 1.00 61.56 417 GLY A CA 1
ATOM 3214 C C . GLY A 1 417 ? 10.111 -2.138 -7.593 1.00 61.56 417 GLY A C 1
ATOM 3215 O O . GLY A 1 417 ? 10.255 -1.688 -6.461 1.00 61.56 417 GLY A O 1
ATOM 3216 N N . GLY A 1 418 ? 8.899 -2.370 -8.114 1.00 75.19 418 GLY A N 1
ATOM 3217 C CA . GLY A 1 418 ? 7.634 -2.085 -7.426 1.00 75.19 418 GLY A CA 1
ATOM 3218 C C . GLY A 1 418 ? 6.561 -3.148 -7.661 1.00 75.19 418 GLY A C 1
ATOM 3219 O O . GLY A 1 418 ? 6.671 -3.969 -8.575 1.00 75.19 418 GLY A O 1
ATOM 3220 N N . ASN A 1 419 ? 5.512 -3.111 -6.838 1.00 86.94 419 ASN A N 1
ATOM 3221 C CA . ASN A 1 419 ? 4.400 -4.057 -6.854 1.00 86.94 419 ASN A CA 1
ATOM 3222 C C . ASN A 1 419 ? 3.152 -3.382 -7.425 1.00 86.94 419 ASN A C 1
ATOM 3224 O O . ASN A 1 419 ? 2.306 -2.917 -6.666 1.00 86.94 419 ASN A O 1
ATOM 3228 N N . PHE A 1 420 ? 3.008 -3.351 -8.756 1.00 91.25 420 PHE A N 1
ATOM 3229 C CA . PHE A 1 420 ? 1.938 -2.600 -9.432 1.00 91.25 420 PHE A CA 1
ATOM 3230 C C . PHE A 1 420 ? 0.553 -2.782 -8.793 1.00 91.25 420 PHE A C 1
ATOM 3232 O O . PHE A 1 420 ? -0.130 -1.799 -8.524 1.00 91.25 420 PHE A O 1
ATOM 3239 N N . LEU A 1 421 ? 0.150 -4.022 -8.502 1.00 91.19 421 LEU A N 1
ATOM 3240 C CA . LEU A 1 421 ? -1.149 -4.328 -7.899 1.00 91.19 421 LEU A CA 1
ATOM 3241 C C . LEU A 1 421 ? -1.279 -3.845 -6.449 1.00 91.19 421 LEU A C 1
ATOM 3243 O O . LEU A 1 421 ? -2.299 -3.269 -6.089 1.00 91.19 421 LEU A O 1
ATOM 3247 N N . TYR A 1 422 ? -0.250 -4.013 -5.630 1.00 88.25 422 TYR A N 1
ATOM 3248 C CA . TYR A 1 422 ? -0.363 -3.851 -4.176 1.00 88.25 422 TYR A CA 1
ATOM 3249 C C . TYR A 1 422 ? 0.076 -2.478 -3.672 1.00 88.25 422 TYR A C 1
ATOM 3251 O O . TYR A 1 422 ? -0.361 -2.040 -2.612 1.00 88.25 422 TYR A O 1
ATOM 3259 N N . ASP A 1 423 ? 0.906 -1.782 -4.442 1.00 87.06 423 ASP A N 1
ATOM 3260 C CA . ASP A 1 423 ? 1.364 -0.445 -4.104 1.00 87.06 423 ASP A CA 1
ATOM 3261 C C . ASP A 1 423 ? 0.190 0.551 -4.181 1.00 87.06 423 ASP A C 1
ATOM 3263 O O . ASP A 1 423 ? -0.571 0.526 -5.158 1.00 87.06 423 ASP A O 1
ATOM 3267 N N . PRO A 1 424 ? 0.010 1.450 -3.197 1.00 86.19 424 PRO A N 1
ATOM 3268 C CA . PRO A 1 424 ? -1.051 2.448 -3.255 1.00 86.19 424 PRO A CA 1
ATOM 3269 C C . PRO A 1 424 ? -0.987 3.302 -4.529 1.00 86.19 424 PRO A C 1
ATOM 3271 O O . PRO A 1 424 ? 0.068 3.531 -5.122 1.00 86.19 424 PRO A O 1
ATOM 3274 N N . ILE A 1 425 ? -2.133 3.810 -4.969 1.00 88.19 425 ILE A N 1
ATOM 3275 C CA . ILE A 1 425 ? -2.243 4.566 -6.225 1.00 88.19 425 ILE A CA 1
ATOM 3276 C C . ILE A 1 425 ? -1.396 5.856 -6.267 1.00 88.19 425 ILE A C 1
ATOM 3278 O O . ILE A 1 425 ? -1.112 6.386 -7.336 1.00 88.19 425 ILE A O 1
ATOM 3282 N N . ASN A 1 426 ? -0.992 6.361 -5.103 1.00 81.75 426 ASN A N 1
ATOM 3283 C CA . ASN A 1 426 ? -0.254 7.607 -4.928 1.00 81.75 426 ASN A CA 1
ATOM 3284 C C . ASN A 1 426 ? 1.239 7.417 -4.606 1.00 81.75 426 ASN A C 1
ATOM 3286 O O . ASN A 1 426 ? 1.939 8.420 -4.478 1.00 81.75 426 ASN A O 1
ATOM 3290 N N . VAL A 1 427 ? 1.750 6.187 -4.455 1.00 81.25 427 VAL A N 1
ATOM 3291 C CA . VAL A 1 427 ? 3.179 5.998 -4.149 1.00 81.25 427 VAL A CA 1
ATOM 3292 C C . VAL A 1 427 ? 4.060 6.162 -5.385 1.00 81.25 427 VAL A C 1
ATOM 3294 O O . VAL A 1 427 ? 3.657 5.892 -6.511 1.00 81.25 427 VAL A O 1
ATOM 3297 N N . GLN A 1 428 ? 5.314 6.572 -5.183 1.00 77.94 428 GLN A N 1
ATOM 3298 C CA . GLN A 1 428 ? 6.222 6.883 -6.291 1.00 77.94 428 GLN A CA 1
ATOM 3299 C C . GLN A 1 428 ? 6.444 5.718 -7.280 1.00 77.94 428 GLN A C 1
ATOM 3301 O O . GLN A 1 428 ? 6.639 5.936 -8.477 1.0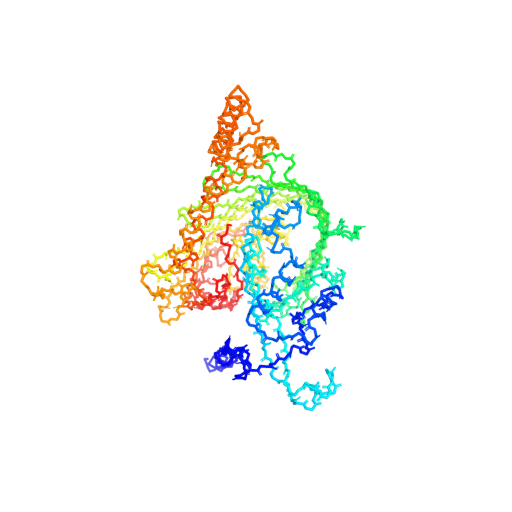0 77.94 428 GLN A O 1
ATOM 3306 N N . SER A 1 429 ? 6.405 4.473 -6.793 1.00 77.81 429 SER A N 1
ATOM 3307 C CA . SER A 1 429 ? 6.581 3.269 -7.615 1.00 77.81 429 SER A CA 1
ATOM 3308 C C . SER A 1 429 ? 5.449 3.054 -8.624 1.00 77.81 429 SER A C 1
ATOM 3310 O O . SER A 1 429 ? 5.708 2.525 -9.702 1.00 77.81 429 SER A O 1
ATOM 3312 N N . THR A 1 430 ? 4.223 3.494 -8.320 1.00 81.38 430 THR A N 1
ATOM 3313 C CA . THR A 1 430 ? 3.065 3.427 -9.231 1.00 81.38 430 THR A CA 1
ATOM 3314 C C . THR A 1 430 ? 2.926 4.687 -10.073 1.00 81.38 430 THR A C 1
ATOM 3316 O O . THR A 1 430 ? 2.401 4.635 -11.183 1.00 81.38 430 THR A O 1
ATOM 3319 N N . THR A 1 431 ? 3.412 5.817 -9.559 1.00 78.25 431 THR A N 1
ATOM 3320 C CA . THR A 1 431 ? 3.278 7.121 -10.205 1.00 78.25 431 THR A CA 1
ATOM 3321 C C . THR A 1 431 ? 4.411 7.464 -11.172 1.00 78.25 431 THR A C 1
ATOM 3323 O O . THR A 1 431 ? 4.227 8.308 -12.053 1.00 78.25 431 THR A O 1
ATOM 3326 N N . SER A 1 432 ? 5.572 6.817 -11.042 1.00 84.69 432 SER A N 1
ATOM 3327 C CA . SER A 1 432 ? 6.643 6.888 -12.036 1.00 84.69 432 SER A CA 1
ATOM 3328 C C . SER A 1 432 ? 6.283 6.107 -13.306 1.00 84.69 432 SER A C 1
ATOM 3330 O O . SER A 1 432 ? 5.564 5.111 -13.266 1.00 84.69 432 SER A O 1
ATOM 3332 N N . PHE A 1 433 ? 6.770 6.570 -14.459 1.00 88.19 433 PHE A N 1
ATOM 3333 C CA . PHE A 1 433 ? 6.496 5.919 -15.737 1.00 88.19 433 PHE A CA 1
ATOM 3334 C C . PHE A 1 433 ? 7.035 4.474 -15.748 1.00 88.19 433 PHE A C 1
ATOM 3336 O O . PHE A 1 433 ? 8.248 4.256 -15.722 1.00 88.19 433 PHE A O 1
ATOM 3343 N N . LEU A 1 434 ? 6.131 3.489 -15.811 1.00 79.44 434 LEU A N 1
ATOM 3344 C CA . LEU A 1 434 ? 6.437 2.059 -15.908 1.00 79.44 434 LEU A CA 1
ATOM 3345 C C . LEU A 1 434 ? 6.943 1.741 -17.324 1.00 79.44 434 LEU A C 1
ATOM 3347 O O . LEU A 1 434 ? 6.200 1.306 -18.203 1.00 79.44 434 LEU A O 1
ATOM 3351 N N . GLY A 1 435 ? 8.219 2.030 -17.568 1.00 69.88 435 GLY A N 1
ATOM 3352 C CA . GLY A 1 435 ? 8.829 1.999 -18.899 1.00 69.88 435 GLY A CA 1
ATOM 3353 C C . GLY A 1 435 ? 9.303 0.630 -19.381 1.00 69.88 435 GLY A C 1
ATOM 3354 O O . GLY A 1 435 ? 10.224 0.569 -20.192 1.00 69.88 435 GLY A O 1
ATOM 3355 N N . SER A 1 436 ? 8.743 -0.470 -18.884 1.00 87.56 436 SER A N 1
ATOM 3356 C CA . SER A 1 436 ? 9.407 -1.765 -19.023 1.00 87.56 436 SER A CA 1
ATOM 3357 C C . SER A 1 436 ? 8.434 -2.936 -18.990 1.00 87.56 436 SER A C 1
ATOM 3359 O O . SER A 1 436 ? 7.577 -2.975 -18.105 1.00 87.56 436 SER A O 1
ATOM 3361 N N . PRO A 1 437 ? 8.558 -3.929 -19.892 1.00 93.81 437 PRO A N 1
ATOM 3362 C CA . PRO A 1 437 ? 7.874 -5.194 -19.696 1.00 93.81 437 PRO A CA 1
ATOM 3363 C C . PRO A 1 437 ? 8.448 -5.940 -18.489 1.00 93.81 437 PRO A C 1
ATOM 3365 O O . PRO A 1 437 ? 9.665 -6.118 -18.391 1.00 93.81 437 PRO A O 1
ATOM 3368 N N . LEU A 1 438 ? 7.569 -6.414 -17.606 1.00 94.38 438 LEU A N 1
ATOM 3369 C CA . LEU A 1 438 ? 7.964 -7.242 -16.472 1.00 94.38 438 LEU A CA 1
ATOM 3370 C C . LEU A 1 438 ? 8.408 -8.623 -16.974 1.00 94.38 438 LEU A C 1
ATOM 3372 O O . LEU A 1 438 ? 7.624 -9.380 -17.550 1.00 94.38 438 LEU A O 1
ATOM 3376 N N . LEU A 1 439 ? 9.682 -8.941 -16.759 1.00 94.94 439 LEU A N 1
ATOM 3377 C CA . LEU A 1 439 ? 10.291 -10.226 -17.094 1.00 94.94 439 LEU A CA 1
ATOM 3378 C C . LEU A 1 439 ? 11.201 -10.643 -15.941 1.00 94.94 439 LEU A C 1
ATOM 3380 O O . LEU A 1 439 ? 12.364 -10.255 -15.876 1.00 94.94 439 LEU A O 1
ATOM 3384 N N . ARG A 1 440 ? 10.663 -11.428 -15.012 1.00 94.31 440 ARG A N 1
ATOM 3385 C CA . ARG A 1 440 ? 11.302 -11.711 -13.722 1.00 94.31 440 ARG A CA 1
ATOM 3386 C C . ARG A 1 440 ? 12.511 -12.627 -13.833 1.00 94.31 440 ARG A C 1
ATOM 3388 O O . ARG A 1 440 ? 13.339 -12.644 -12.929 1.00 94.31 440 ARG A O 1
ATOM 3395 N N . SER A 1 441 ? 12.637 -13.355 -14.942 1.00 94.62 441 SER A N 1
ATOM 3396 C CA . SER A 1 441 ? 13.788 -14.209 -15.245 1.00 94.62 441 SER A CA 1
ATOM 3397 C C . SER A 1 441 ? 15.053 -13.442 -15.656 1.00 94.62 441 SER A C 1
ATOM 3399 O O . SER A 1 441 ? 16.080 -14.070 -15.916 1.00 94.62 441 SER A O 1
ATOM 3401 N N . VAL A 1 442 ? 14.984 -12.108 -15.729 1.00 93.12 442 VAL A N 1
ATOM 3402 C CA . VAL A 1 442 ? 16.074 -11.209 -16.121 1.00 93.12 442 VAL A CA 1
ATOM 3403 C C . VAL A 1 442 ? 16.148 -10.047 -15.116 1.00 93.12 442 VAL A C 1
ATOM 3405 O O . VAL A 1 442 ? 15.115 -9.604 -14.612 1.00 93.12 442 VAL A O 1
ATOM 3408 N N . GLY A 1 443 ? 17.349 -9.555 -14.794 1.00 89.75 443 GLY A N 1
ATOM 3409 C CA . GLY A 1 443 ? 17.528 -8.426 -13.873 1.00 89.75 443 GLY A CA 1
ATOM 3410 C C . GLY A 1 443 ? 16.928 -7.121 -14.405 1.00 89.75 443 GLY A C 1
ATOM 3411 O O . GLY A 1 443 ? 16.571 -7.012 -15.584 1.00 89.75 443 GLY A O 1
ATOM 3412 N N . GLN A 1 444 ? 16.781 -6.124 -13.532 1.00 89.88 444 GLN A N 1
ATOM 3413 C CA . GLN A 1 444 ? 16.134 -4.857 -13.883 1.00 89.88 444 GLN A CA 1
ATOM 3414 C C . GLN A 1 444 ? 16.850 -4.160 -15.061 1.00 89.88 444 GLN A C 1
ATOM 3416 O O . GLN A 1 444 ? 18.067 -4.008 -15.062 1.00 89.88 444 GLN A O 1
ATOM 3421 N N . ASN A 1 445 ? 16.089 -3.719 -16.073 1.00 91.12 445 ASN A N 1
ATOM 3422 C CA . ASN A 1 445 ? 16.587 -3.027 -17.277 1.00 91.12 445 ASN A CA 1
ATOM 3423 C C . ASN A 1 445 ? 17.643 -3.790 -18.107 1.00 91.12 445 ASN A C 1
ATOM 3425 O O . ASN A 1 445 ? 18.396 -3.176 -18.868 1.00 91.12 445 ASN A O 1
ATOM 3429 N N . GLN A 1 446 ? 17.721 -5.118 -18.000 1.00 90.88 446 GLN A N 1
ATOM 3430 C CA . GLN A 1 446 ? 18.711 -5.898 -18.750 1.00 90.88 446 GLN A CA 1
ATOM 3431 C C . GLN A 1 446 ? 18.167 -6.522 -20.037 1.00 90.88 446 GLN A C 1
ATOM 3433 O O . GLN A 1 446 ? 18.943 -6.801 -20.957 1.00 90.88 446 GLN A O 1
ATOM 3438 N N . ALA A 1 447 ? 16.855 -6.752 -20.133 1.00 93.06 447 ALA A N 1
ATOM 3439 C CA . ALA A 1 447 ? 16.276 -7.341 -21.331 1.00 93.06 447 ALA A CA 1
ATOM 3440 C C . ALA A 1 447 ? 16.129 -6.269 -22.418 1.00 93.06 447 ALA A C 1
ATOM 3442 O O . ALA A 1 447 ? 15.407 -5.287 -22.263 1.00 93.06 447 ALA A O 1
ATOM 3443 N N . GLY A 1 448 ? 16.773 -6.484 -23.558 1.00 92.31 448 GLY A N 1
ATOM 3444 C CA . GLY A 1 448 ? 16.636 -5.630 -24.732 1.00 92.31 448 GLY A CA 1
ATOM 3445 C C . GLY A 1 448 ? 17.048 -6.364 -26.000 1.00 92.31 448 GLY A C 1
ATOM 3446 O O . GLY A 1 448 ? 17.214 -7.585 -26.008 1.00 92.31 448 GLY A O 1
ATOM 3447 N N . VAL A 1 449 ? 17.188 -5.629 -27.092 1.00 90.19 449 VAL A N 1
ATOM 3448 C CA . VAL A 1 449 ? 17.587 -6.152 -28.398 1.00 90.19 449 VAL A CA 1
ATOM 3449 C C . VAL A 1 449 ? 19.104 -6.128 -28.526 1.00 90.19 449 VAL A C 1
ATOM 3451 O O . VAL A 1 449 ? 19.720 -5.072 -28.415 1.00 90.19 449 VAL A O 1
ATOM 3454 N N . ARG A 1 450 ? 19.731 -7.284 -28.762 1.00 87.19 450 ARG A N 1
ATOM 3455 C CA . ARG A 1 450 ? 21.189 -7.362 -28.901 1.00 87.19 450 ARG A CA 1
ATOM 3456 C C . ARG A 1 450 ? 21.619 -7.104 -30.335 1.00 87.19 450 ARG A C 1
ATOM 3458 O O . ARG A 1 450 ? 21.131 -7.737 -31.263 1.00 87.19 450 ARG A O 1
ATOM 3465 N N . ARG A 1 451 ? 22.578 -6.206 -30.527 1.00 83.62 451 ARG A N 1
ATOM 3466 C CA . ARG A 1 451 ? 23.244 -6.030 -31.824 1.00 83.62 451 ARG A CA 1
ATOM 3467 C C . ARG A 1 451 ? 24.380 -7.037 -31.985 1.00 83.62 451 ARG A C 1
ATOM 3469 O O . ARG A 1 451 ? 24.840 -7.613 -31.000 1.00 83.62 451 ARG A O 1
ATOM 3476 N N . ALA A 1 452 ? 24.868 -7.207 -33.215 1.00 80.81 452 ALA A N 1
ATOM 3477 C CA . ALA A 1 452 ? 26.031 -8.049 -33.513 1.00 80.81 452 ALA A CA 1
ATOM 3478 C C . ALA A 1 452 ? 27.271 -7.670 -32.674 1.00 80.81 452 ALA A C 1
ATOM 3480 O O . ALA A 1 452 ? 28.037 -8.538 -32.279 1.00 80.81 452 ALA A O 1
ATOM 3481 N N . SER A 1 453 ? 27.403 -6.391 -32.304 1.00 78.94 453 SER A N 1
ATOM 3482 C CA . SER A 1 453 ? 28.431 -5.867 -31.392 1.00 78.94 453 SER A CA 1
ATOM 3483 C C . SER A 1 453 ? 28.300 -6.338 -29.934 1.00 78.94 453 SER A C 1
ATOM 3485 O O . SER A 1 453 ? 29.108 -5.964 -29.089 1.00 78.94 453 SER A O 1
ATOM 3487 N N . GLY A 1 454 ? 27.253 -7.089 -29.580 1.00 80.62 454 GLY A N 1
ATOM 3488 C CA . GLY A 1 454 ? 26.985 -7.524 -28.208 1.00 80.62 454 GLY A CA 1
ATOM 3489 C C . GLY A 1 454 ? 26.477 -6.418 -27.275 1.00 80.62 454 GLY A C 1
ATOM 3490 O O . GLY A 1 454 ? 26.329 -6.670 -26.071 1.00 80.62 454 GLY A O 1
ATOM 3491 N N . THR A 1 455 ? 26.203 -5.220 -27.805 1.00 83.44 455 THR A N 1
ATOM 3492 C CA . THR A 1 455 ? 25.511 -4.139 -27.095 1.00 83.44 455 THR A CA 1
ATOM 3493 C C . THR A 1 455 ? 24.010 -4.418 -27.075 1.00 83.44 455 THR A C 1
ATOM 3495 O O . THR A 1 455 ? 23.444 -4.917 -28.052 1.00 83.44 455 THR A O 1
ATOM 3498 N N . VAL A 1 456 ? 23.358 -4.137 -25.947 1.00 88.75 456 VAL A N 1
ATOM 3499 C CA . VAL A 1 456 ? 21.903 -4.272 -25.818 1.00 88.75 456 VAL A CA 1
ATOM 3500 C C . VAL A 1 456 ? 21.280 -2.901 -26.016 1.00 88.75 456 VAL A C 1
ATOM 3502 O O . VAL A 1 456 ? 21.694 -1.930 -25.387 1.00 88.75 456 VAL A O 1
ATOM 3505 N N . ARG A 1 457 ? 20.278 -2.849 -26.883 1.00 91.50 457 ARG A N 1
ATOM 3506 C CA . ARG A 1 457 ? 19.485 -1.671 -27.187 1.00 91.50 457 ARG A CA 1
ATOM 3507 C C . ARG A 1 457 ? 18.076 -1.819 -26.624 1.00 91.50 457 ARG A C 1
ATOM 3509 O O . ARG A 1 457 ? 17.500 -2.905 -26.694 1.00 91.50 457 ARG A O 1
ATOM 3516 N N . GLY A 1 458 ? 17.492 -0.744 -26.121 1.00 93.62 458 GLY A N 1
ATOM 3517 C CA . GLY A 1 458 ? 16.083 -0.730 -25.742 1.00 93.62 458 GLY A CA 1
ATOM 3518 C C . GLY A 1 458 ? 15.154 -0.774 -26.963 1.00 93.62 458 GLY A C 1
ATOM 3519 O O . GLY A 1 458 ? 15.530 -0.421 -28.088 1.00 93.62 458 GLY A O 1
ATOM 3520 N N . GLY A 1 459 ? 13.911 -1.193 -26.742 1.00 95.06 459 GLY A N 1
ATOM 3521 C CA . GLY A 1 459 ? 12.854 -1.173 -27.754 1.00 95.06 459 GLY A CA 1
ATOM 3522 C C . GLY A 1 459 ? 12.074 0.135 -27.807 1.00 95.06 459 GLY A C 1
ATOM 3523 O O . GLY A 1 459 ? 12.143 0.971 -26.909 1.00 95.06 459 GLY A O 1
ATOM 3524 N N . THR A 1 460 ? 11.283 0.295 -28.863 1.00 96.06 460 THR A N 1
ATOM 3525 C CA . THR A 1 460 ? 10.302 1.384 -29.012 1.00 96.06 460 THR A CA 1
ATOM 3526 C C . THR A 1 460 ? 8.873 0.916 -28.789 1.00 96.06 460 THR A C 1
ATOM 3528 O O . THR A 1 460 ? 7.967 1.735 -28.728 1.00 96.06 460 THR A O 1
ATOM 3531 N N . SER A 1 461 ? 8.631 -0.384 -28.674 1.00 96.44 461 SER A N 1
ATOM 3532 C CA . SER A 1 461 ? 7.386 -0.900 -28.119 1.00 96.44 461 SER A CA 1
ATOM 3533 C C . SER A 1 461 ? 7.643 -2.153 -27.313 1.00 96.44 461 SER A C 1
ATOM 3535 O O . SER A 1 461 ? 8.674 -2.808 -27.460 1.00 96.44 461 SER A O 1
ATOM 3537 N N . PHE A 1 462 ? 6.700 -2.468 -26.441 1.00 96.62 462 PHE A N 1
ATOM 3538 C CA . PHE A 1 462 ? 6.692 -3.730 -25.731 1.00 96.62 462 PHE A CA 1
ATOM 3539 C C . PHE A 1 462 ? 5.268 -4.206 -25.496 1.00 96.62 462 PHE A C 1
ATOM 3541 O O . PHE A 1 462 ? 4.321 -3.416 -25.503 1.00 96.62 462 PHE A O 1
ATOM 3548 N N . TRP A 1 463 ? 5.145 -5.493 -25.203 1.00 97.06 463 TRP A N 1
ATOM 3549 C CA . TRP A 1 463 ? 4.015 -6.032 -24.461 1.00 97.06 463 TRP A CA 1
ATOM 3550 C C . TRP A 1 463 ? 4.508 -7.086 -23.474 1.00 97.06 463 TRP A C 1
ATOM 3552 O O . TRP A 1 463 ? 5.572 -7.677 -23.674 1.00 97.06 463 TRP A O 1
ATOM 3562 N N . HIS A 1 464 ? 3.752 -7.307 -22.407 1.00 97.69 464 HIS A N 1
ATOM 3563 C CA . HIS A 1 464 ? 3.995 -8.391 -21.472 1.00 97.69 464 HIS A CA 1
ATOM 3564 C C . HIS A 1 464 ? 2.704 -8.952 -20.885 1.00 97.69 464 HIS A C 1
ATOM 3566 O O . HIS A 1 464 ? 1.674 -8.276 -20.849 1.00 97.69 464 HIS A O 1
ATOM 3572 N N . ALA A 1 465 ? 2.806 -10.190 -20.419 1.00 98.00 465 ALA A N 1
ATOM 3573 C CA . ALA A 1 465 ? 1.829 -10.894 -19.623 1.00 98.00 465 ALA A CA 1
ATOM 3574 C C . ALA A 1 465 ? 2.557 -11.707 -18.548 1.00 98.00 465 ALA A C 1
ATOM 3576 O O . ALA A 1 465 ? 3.432 -12.513 -18.863 1.00 98.00 465 ALA A O 1
ATOM 3577 N N . ASN A 1 466 ? 2.188 -11.506 -17.291 1.00 97.44 466 ASN A N 1
ATOM 3578 C CA . ASN A 1 466 ? 2.704 -12.241 -16.148 1.00 97.44 466 ASN A CA 1
ATOM 3579 C C . ASN A 1 466 ? 1.538 -12.917 -15.443 1.00 97.44 466 ASN A C 1
ATOM 3581 O O . ASN A 1 466 ? 0.490 -12.302 -15.256 1.00 97.44 466 ASN A O 1
ATOM 3585 N N . LEU A 1 467 ? 1.734 -14.166 -15.044 1.00 97.88 467 LEU A N 1
ATOM 3586 C CA . LEU A 1 467 ? 0.766 -14.953 -14.301 1.00 97.88 467 LEU A CA 1
ATOM 3587 C C . LEU A 1 467 ? 1.455 -15.586 -13.096 1.00 97.88 467 LEU A C 1
ATOM 3589 O O . LEU A 1 467 ? 2.517 -16.197 -13.227 1.00 97.88 467 LEU A O 1
ATOM 3593 N N . ASN A 1 468 ? 0.816 -15.456 -11.943 1.00 97.50 468 ASN A N 1
ATOM 3594 C CA . ASN A 1 468 ? 1.149 -16.129 -10.702 1.00 97.50 468 ASN A CA 1
ATOM 3595 C C . ASN A 1 468 ? -0.053 -16.948 -10.268 1.00 97.50 468 ASN A C 1
ATOM 3597 O O . ASN A 1 468 ? -1.160 -16.419 -10.156 1.00 97.50 468 ASN A O 1
ATOM 3601 N N . VAL A 1 469 ? 0.174 -18.227 -9.999 1.00 98.06 469 VAL A N 1
ATOM 3602 C CA . VAL A 1 469 ? -0.838 -19.116 -9.437 1.00 98.06 469 VAL A CA 1
ATOM 3603 C C . VAL A 1 469 ? -0.274 -19.724 -8.169 1.00 98.06 469 VAL A C 1
ATOM 3605 O O . VAL A 1 469 ? 0.811 -20.298 -8.184 1.00 98.06 469 VAL A O 1
ATOM 3608 N N . THR A 1 470 ? -1.009 -19.608 -7.070 1.00 97.50 470 THR A N 1
ATOM 3609 C CA . THR A 1 470 ? -0.673 -20.260 -5.809 1.00 97.50 470 THR A CA 1
ATOM 3610 C C . THR A 1 470 ? -1.740 -21.252 -5.420 1.00 97.50 470 THR A C 1
ATOM 3612 O O . THR A 1 470 ? -2.930 -20.950 -5.474 1.00 97.50 470 THR A O 1
ATOM 3615 N N . ILE A 1 471 ? -1.308 -22.440 -5.021 1.00 96.75 471 ILE A N 1
ATOM 3616 C CA . ILE A 1 471 ? -2.195 -23.538 -4.642 1.00 96.75 471 ILE A CA 1
ATOM 3617 C C . ILE A 1 471 ? -1.947 -23.811 -3.158 1.00 96.75 471 ILE A C 1
ATOM 3619 O O . ILE A 1 471 ? -0.793 -23.964 -2.772 1.00 96.75 471 ILE A O 1
ATOM 3623 N N . PRO A 1 472 ? -2.965 -23.816 -2.288 1.00 93.94 472 PRO A N 1
ATOM 3624 C CA . PRO A 1 472 ? -2.750 -24.018 -0.862 1.00 93.94 472 PRO A CA 1
ATOM 3625 C C . PRO A 1 472 ? -2.397 -25.479 -0.563 1.00 93.94 472 PRO A C 1
ATOM 3627 O O . PRO A 1 472 ? -2.984 -26.387 -1.148 1.00 93.94 472 PRO A O 1
ATOM 3630 N N . ILE A 1 473 ? -1.476 -25.710 0.379 1.00 95.19 473 ILE A N 1
ATOM 3631 C CA . ILE A 1 473 ? -1.261 -27.039 0.968 1.00 95.19 473 ILE A CA 1
ATOM 3632 C C . ILE A 1 473 ? -2.088 -27.112 2.262 1.00 95.19 473 ILE A C 1
ATOM 3634 O O . ILE A 1 473 ? -1.776 -26.380 3.211 1.00 95.19 473 ILE A O 1
ATOM 3638 N N . PRO A 1 474 ? -3.126 -27.971 2.332 1.00 92.69 474 PRO A N 1
ATOM 3639 C CA . PRO A 1 474 ? -4.026 -28.073 3.483 1.00 92.69 474 PRO A CA 1
ATOM 3640 C C . PRO A 1 474 ? -3.316 -28.217 4.829 1.00 92.69 474 PRO A C 1
ATOM 3642 O O . PRO A 1 474 ? -3.617 -27.500 5.778 1.00 92.69 474 PRO A O 1
ATOM 3645 N N . THR A 1 475 ? -2.337 -29.116 4.899 1.00 94.75 475 THR A N 1
ATOM 3646 C CA . THR A 1 475 ? -1.619 -29.459 6.134 1.00 94.75 475 THR A CA 1
ATOM 3647 C C . THR A 1 475 ? -0.689 -28.348 6.621 1.00 94.75 475 THR A C 1
ATOM 3649 O O . THR A 1 475 ? -0.309 -28.344 7.789 1.00 94.75 475 THR A O 1
ATOM 3652 N N . TRP A 1 476 ? -0.334 -27.395 5.753 1.00 94.19 476 TRP A N 1
ATOM 3653 C CA . TRP A 1 476 ? 0.571 -26.276 6.049 1.00 94.19 476 TRP A CA 1
ATOM 3654 C C . TRP A 1 476 ? -0.149 -24.926 6.075 1.00 94.19 476 TRP A C 1
ATOM 3656 O O . TRP A 1 476 ? 0.482 -23.876 5.938 1.00 94.19 476 TRP A O 1
ATOM 3666 N N . SER A 1 477 ? -1.471 -24.950 6.233 1.00 92.50 477 SER A N 1
ATOM 3667 C CA . SER A 1 477 ? -2.304 -23.759 6.373 1.00 92.50 477 SER A CA 1
ATOM 3668 C C . SER A 1 477 ? -3.041 -23.819 7.705 1.00 92.50 477 SER A C 1
ATOM 3670 O O . SER A 1 477 ? -3.697 -24.813 8.014 1.00 92.50 477 SER A O 1
ATOM 3672 N N . ARG A 1 478 ? -2.920 -22.767 8.518 1.00 91.62 478 ARG A N 1
ATOM 3673 C CA . ARG A 1 478 ? -3.659 -22.636 9.777 1.00 91.62 478 ARG A CA 1
ATOM 3674 C C . ARG A 1 478 ? -4.592 -21.434 9.710 1.00 91.62 478 ARG A C 1
ATOM 3676 O O . ARG A 1 478 ? -4.087 -20.339 9.455 1.00 91.62 478 ARG A O 1
ATOM 3683 N N . PRO A 1 479 ? -5.897 -21.602 9.999 1.00 89.88 479 PRO A N 1
ATOM 3684 C CA . PRO A 1 479 ? -6.821 -20.478 10.084 1.00 89.88 479 PRO A CA 1
ATOM 3685 C C . PRO A 1 479 ? -6.330 -19.431 11.074 1.00 89.88 479 PRO A C 1
ATOM 3687 O O . PRO A 1 479 ? -5.760 -19.769 12.111 1.00 89.88 479 PRO A O 1
ATOM 3690 N N . LEU A 1 480 ? -6.591 -18.163 10.768 1.00 87.94 480 LEU A N 1
ATOM 3691 C CA . LEU A 1 480 ? -6.372 -17.071 11.710 1.00 87.94 480 LEU A CA 1
ATOM 3692 C C . LEU A 1 480 ? -7.335 -17.173 12.898 1.00 87.94 480 LEU A C 1
ATOM 3694 O O . LEU A 1 480 ? -6.927 -16.974 14.037 1.00 87.94 480 LEU A O 1
ATOM 3698 N N . ILE A 1 481 ? -8.597 -17.511 12.621 1.00 85.19 481 ILE A N 1
ATOM 3699 C CA . ILE A 1 481 ? -9.636 -17.742 13.625 1.00 85.19 481 ILE A CA 1
ATOM 3700 C C . ILE A 1 481 ? -10.007 -19.229 13.562 1.00 85.19 481 ILE A C 1
ATOM 3702 O O . ILE A 1 481 ? -10.695 -19.641 12.623 1.00 85.19 481 ILE A O 1
ATOM 3706 N N . PRO A 1 482 ? -9.511 -20.067 14.491 1.00 82.88 482 PRO A N 1
ATOM 3707 C CA . PRO A 1 482 ? -9.835 -21.485 14.491 1.00 82.88 482 PRO A CA 1
ATOM 3708 C C . PRO A 1 482 ? -11.332 -21.686 14.728 1.00 82.88 482 PRO A C 1
ATOM 3710 O O . PRO A 1 482 ? -11.961 -20.952 15.487 1.00 82.88 482 PRO A O 1
ATOM 3713 N N . ALA A 1 483 ? -11.899 -22.718 14.104 1.00 76.38 483 ALA A N 1
ATOM 3714 C CA . ALA A 1 483 ? -13.235 -23.189 14.437 1.00 76.38 483 ALA A CA 1
ATOM 3715 C C . ALA A 1 483 ? -13.167 -24.023 15.724 1.00 76.38 483 ALA A C 1
ATOM 3717 O O . ALA A 1 483 ? -13.282 -25.241 15.682 1.00 76.38 483 ALA A O 1
ATOM 3718 N N . ALA A 1 484 ? -12.853 -23.380 16.846 1.00 71.75 484 ALA A N 1
ATOM 3719 C CA . ALA A 1 484 ? -12.974 -24.007 18.151 1.00 71.75 484 ALA A CA 1
ATOM 3720 C C . ALA A 1 484 ? -14.407 -23.795 18.647 1.00 71.75 484 ALA A C 1
ATOM 3722 O O . ALA A 1 484 ? -14.895 -22.662 18.683 1.00 71.75 484 ALA A O 1
ATOM 3723 N N . ASP A 1 485 ? -15.075 -24.890 18.994 1.00 59.78 485 ASP A N 1
ATOM 3724 C CA . ASP A 1 485 ? -16.368 -24.848 19.662 1.00 59.78 485 ASP A CA 1
ATOM 3725 C C . ASP A 1 485 ? -16.126 -24.557 21.144 1.00 59.78 485 ASP A C 1
ATOM 3727 O O . ASP A 1 485 ? -15.915 -25.456 21.956 1.00 59.78 485 ASP A O 1
ATOM 3731 N N . GLU A 1 486 ? -16.123 -23.277 21.504 1.00 55.03 486 GLU A N 1
ATOM 3732 C CA . GLU A 1 486 ? -16.278 -22.891 22.901 1.00 55.03 486 GLU A CA 1
ATOM 3733 C C . GLU A 1 486 ? -17.742 -23.157 23.290 1.00 55.03 486 GLU A C 1
ATOM 3735 O O . GLU A 1 486 ? -18.660 -22.475 22.842 1.00 55.03 486 GLU A O 1
ATOM 3740 N N . SER A 1 487 ? -17.959 -24.248 24.032 1.00 54.66 487 SER A N 1
ATOM 3741 C CA . SER A 1 487 ? -19.124 -24.489 24.904 1.00 54.66 487 SER A CA 1
ATOM 3742 C C . SER A 1 487 ? -20.539 -24.245 24.336 1.00 54.66 487 SER A C 1
ATOM 3744 O O . SER A 1 487 ? -21.457 -23.912 25.083 1.00 54.66 487 SER A O 1
ATOM 3746 N N . GLY A 1 488 ? -20.762 -24.520 23.047 1.00 58.34 488 GLY A N 1
ATOM 3747 C CA . GLY A 1 488 ? -22.101 -24.658 22.462 1.00 58.34 488 GLY A CA 1
ATOM 3748 C C . GLY A 1 488 ? -22.579 -23.447 21.651 1.00 58.34 488 GLY A C 1
ATOM 3749 O O . GLY A 1 488 ? -22.778 -22.345 22.149 1.00 58.34 488 GLY A O 1
ATOM 3750 N N . THR A 1 489 ? -22.855 -23.694 20.368 1.00 60.22 489 THR A N 1
ATOM 3751 C CA . THR A 1 489 ? -23.529 -22.830 19.368 1.00 60.22 489 THR A CA 1
ATOM 3752 C C . THR A 1 489 ? -22.836 -21.538 18.904 1.00 60.22 489 THR A C 1
ATOM 3754 O O . THR A 1 489 ? -23.111 -21.096 17.785 1.00 60.22 489 THR A O 1
ATOM 3757 N N . LEU A 1 490 ? -21.906 -20.947 19.663 1.00 63.81 490 LEU A N 1
ATOM 3758 C CA . LEU A 1 490 ? -21.251 -19.677 19.306 1.00 63.81 490 LEU A CA 1
ATOM 3759 C C . LEU A 1 490 ? -19.740 -19.827 19.095 1.00 63.81 490 LEU A C 1
ATOM 3761 O O . LEU A 1 490 ? -18.925 -19.510 19.948 1.00 63.81 490 LEU A O 1
ATOM 3765 N N . ASN A 1 491 ? -19.356 -20.235 17.887 1.00 82.56 491 ASN A N 1
ATOM 3766 C CA . ASN A 1 491 ? -17.973 -20.127 17.424 1.00 82.56 491 ASN A CA 1
ATOM 3767 C C . ASN A 1 491 ? -17.568 -18.638 17.312 1.00 82.56 491 ASN A C 1
ATOM 3769 O O . ASN A 1 491 ? -18.335 -17.830 16.774 1.00 82.56 491 ASN A O 1
ATOM 3773 N N . LEU A 1 492 ? -16.356 -18.278 17.758 1.00 80.69 492 LEU A N 1
ATOM 3774 C CA . LEU A 1 492 ? -15.759 -16.931 17.670 1.00 80.69 492 LEU A CA 1
ATOM 3775 C C . LEU A 1 492 ? -15.934 -16.284 16.285 1.00 80.69 492 LEU A C 1
ATOM 3777 O O . LEU A 1 492 ? -16.190 -15.087 16.157 1.00 80.69 492 LEU A O 1
ATOM 3781 N N . LYS A 1 493 ? -15.868 -17.096 15.231 1.00 85.31 493 LYS A N 1
ATOM 3782 C CA . LYS A 1 493 ? -16.132 -16.701 13.848 1.00 85.31 493 LYS A CA 1
ATOM 3783 C C . LYS A 1 493 ? -17.537 -16.123 13.645 1.00 85.31 493 LYS A C 1
ATOM 3785 O O . LYS A 1 493 ? -17.702 -15.077 13.015 1.00 85.31 493 LYS A O 1
ATOM 3790 N N . ASN A 1 494 ? -18.551 -16.801 14.179 1.00 86.31 494 ASN A N 1
ATOM 3791 C CA . ASN A 1 494 ? -19.941 -16.360 14.115 1.00 86.31 494 ASN A CA 1
ATOM 3792 C C . ASN A 1 494 ? -20.164 -15.154 15.027 1.00 86.31 494 ASN A C 1
ATOM 3794 O O . ASN A 1 494 ? -20.896 -14.247 14.638 1.00 86.31 494 ASN A O 1
ATOM 3798 N N . ALA A 1 495 ? -19.498 -15.103 16.185 1.00 83.00 495 ALA A N 1
ATOM 3799 C CA . ALA A 1 495 ? -19.535 -13.944 17.071 1.00 83.00 495 ALA A CA 1
ATOM 3800 C C . ALA A 1 495 ? -18.996 -12.684 16.372 1.00 83.00 495 ALA A C 1
ATOM 3802 O O . ALA A 1 495 ? -19.679 -11.664 16.364 1.00 83.00 495 ALA A O 1
ATOM 3803 N N . LEU A 1 496 ? -17.850 -12.773 15.685 1.00 80.94 496 LEU A N 1
ATOM 3804 C CA . LEU A 1 496 ? -17.270 -11.657 14.931 1.00 80.94 496 LEU A CA 1
ATOM 3805 C C . LEU A 1 496 ? -18.196 -11.182 13.802 1.00 80.94 496 LEU A C 1
ATOM 3807 O O . LEU A 1 496 ? -18.458 -9.987 13.664 1.00 80.94 496 LEU A O 1
ATOM 3811 N N . LYS A 1 497 ? -18.734 -12.113 13.005 1.00 88.50 497 LYS A N 1
ATOM 3812 C CA . LYS A 1 497 ? -19.680 -11.782 11.926 1.00 88.50 497 LYS A CA 1
ATOM 3813 C C . LYS A 1 497 ? -20.964 -11.156 12.465 1.00 88.50 497 LYS A C 1
ATOM 3815 O O . LYS A 1 497 ? -21.438 -10.167 11.912 1.00 88.50 497 LYS A O 1
ATOM 3820 N N . LYS A 1 498 ? -21.501 -11.700 13.561 1.00 86.44 498 LYS A N 1
ATOM 3821 C CA . LYS A 1 498 ? -22.685 -11.167 14.243 1.00 86.44 498 LYS A CA 1
ATOM 3822 C C . LYS A 1 498 ? -22.412 -9.773 14.797 1.00 86.44 498 LYS A C 1
ATOM 3824 O O . LYS A 1 498 ? -23.254 -8.906 14.610 1.00 86.44 498 LYS A O 1
ATOM 3829 N N . GLN A 1 499 ? -21.241 -9.538 15.391 1.00 82.44 499 GLN A N 1
ATOM 3830 C CA . GLN A 1 499 ? -20.839 -8.234 15.917 1.00 82.44 499 GLN A CA 1
ATOM 3831 C C . GLN A 1 499 ? -20.740 -7.181 14.809 1.00 82.44 499 GLN A C 1
ATOM 3833 O O . GLN A 1 499 ? -21.240 -6.070 14.977 1.00 82.44 499 GLN A O 1
ATOM 3838 N N . VAL A 1 500 ? -20.160 -7.528 13.654 1.00 83.19 500 VAL A N 1
ATOM 3839 C CA . VAL A 1 500 ? -20.118 -6.622 12.497 1.00 83.19 500 VAL A CA 1
ATOM 3840 C C . VAL A 1 500 ? -21.519 -6.372 11.948 1.00 83.19 500 VAL A C 1
ATOM 3842 O O . VAL A 1 500 ? -21.868 -5.217 11.721 1.00 83.19 500 VAL A O 1
ATOM 3845 N N . ALA A 1 501 ? -22.357 -7.403 11.815 1.00 86.56 501 ALA A N 1
ATOM 3846 C CA . ALA A 1 501 ? -23.745 -7.239 11.383 1.00 86.56 501 ALA A CA 1
ATOM 3847 C C . ALA A 1 501 ? -24.567 -6.364 12.354 1.00 86.56 501 ALA A C 1
ATOM 3849 O O . ALA A 1 501 ? -25.312 -5.492 11.914 1.00 86.56 501 ALA A O 1
ATOM 3850 N N . SER A 1 502 ? -24.395 -6.530 13.670 1.00 85.81 502 SER A N 1
ATOM 3851 C CA . SER A 1 502 ? -25.056 -5.703 14.690 1.00 85.81 502 SER A CA 1
ATOM 3852 C C . SER A 1 502 ? -24.451 -4.306 14.829 1.00 85.81 502 SER A C 1
ATOM 3854 O O . SER A 1 502 ? -25.113 -3.397 15.321 1.00 85.81 502 SER A O 1
ATOM 3856 N N . GLY A 1 503 ? -23.204 -4.106 14.396 1.00 82.19 503 GLY A N 1
ATOM 3857 C CA . GLY A 1 503 ? -22.531 -2.811 14.450 1.00 82.19 503 GLY A CA 1
ATOM 3858 C C . GLY A 1 503 ? -23.174 -1.770 13.534 1.00 82.19 503 GLY A C 1
ATOM 3859 O O . GLY A 1 503 ? -23.188 -0.591 13.873 1.00 82.19 503 GLY A O 1
ATOM 3860 N N . GLN A 1 504 ? -23.763 -2.196 12.412 1.00 89.38 504 GLN A N 1
ATOM 3861 C CA . GLN A 1 504 ? -24.385 -1.285 11.450 1.00 89.38 504 GLN A CA 1
ATOM 3862 C C . GLN A 1 504 ? -25.548 -0.473 12.044 1.00 89.38 504 GLN A C 1
ATOM 3864 O O . GLN A 1 504 ? -25.506 0.758 11.970 1.00 89.38 504 GLN A O 1
ATOM 3869 N N . PRO A 1 505 ? -26.588 -1.094 12.640 1.00 88.50 505 PRO A N 1
ATOM 3870 C CA . PRO A 1 505 ? -27.671 -0.332 13.253 1.00 88.50 505 PRO A CA 1
ATOM 3871 C C . PRO A 1 505 ? -27.177 0.527 14.421 1.00 88.50 505 PRO A C 1
ATOM 3873 O O . PRO A 1 505 ? -27.653 1.649 14.572 1.00 88.50 505 PRO A O 1
ATOM 3876 N N . LEU A 1 506 ? -26.194 0.059 15.202 1.00 80.69 506 LEU A N 1
ATOM 3877 C CA . LEU A 1 506 ? -25.608 0.842 16.296 1.00 80.69 506 LEU 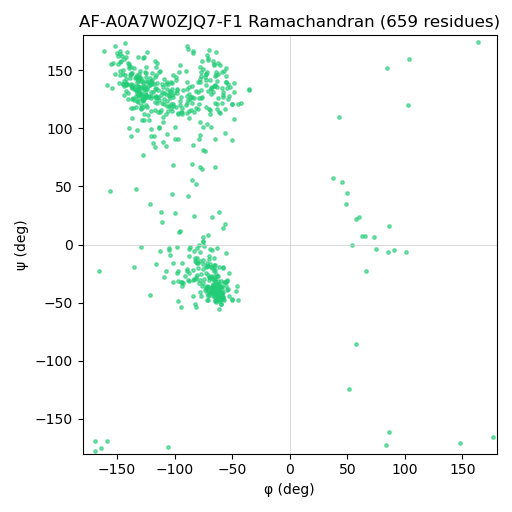A CA 1
ATOM 3878 C C . LEU A 1 506 ? -24.902 2.100 15.784 1.00 80.69 506 LEU A C 1
ATOM 3880 O O . LEU A 1 506 ? -25.111 3.176 16.337 1.00 80.69 506 LEU A O 1
ATOM 3884 N N . PHE A 1 507 ? -24.140 1.988 14.695 1.00 83.06 507 PHE A N 1
ATOM 3885 C CA . PHE A 1 507 ? -23.520 3.131 14.030 1.00 83.06 507 PHE A CA 1
ATOM 3886 C C . PHE A 1 507 ? -24.572 4.132 13.543 1.00 83.06 507 PHE A C 1
ATOM 3888 O O . PHE A 1 507 ? -24.479 5.318 13.846 1.00 83.06 507 PHE A O 1
ATOM 3895 N N . ILE A 1 508 ? -25.624 3.656 12.867 1.00 86.56 508 ILE A N 1
ATOM 3896 C CA . ILE A 1 508 ? -26.725 4.512 12.400 1.00 86.56 508 ILE A CA 1
ATOM 3897 C C . ILE A 1 508 ? -27.381 5.248 13.578 1.00 86.56 508 ILE A C 1
ATOM 3899 O O . ILE A 1 508 ? -27.622 6.450 13.490 1.00 86.56 508 ILE A O 1
ATOM 3903 N N . ILE A 1 509 ? -27.652 4.553 14.687 1.00 87.12 509 ILE A N 1
ATOM 3904 C CA . ILE A 1 509 ? -28.264 5.141 15.887 1.00 87.12 509 ILE A CA 1
ATOM 3905 C C . ILE A 1 509 ? -27.334 6.175 16.531 1.00 87.12 509 ILE A C 1
ATOM 3907 O O . ILE A 1 509 ? -27.787 7.277 16.839 1.00 87.12 509 ILE A O 1
ATOM 3911 N N . ALA A 1 510 ? -26.055 5.842 16.716 1.00 82.25 510 ALA A N 1
ATOM 3912 C CA . ALA A 1 510 ? -25.072 6.717 17.347 1.00 82.25 510 ALA A CA 1
ATOM 3913 C C . ALA A 1 510 ? -24.840 7.992 16.523 1.00 82.25 510 ALA A C 1
ATOM 3915 O O . ALA A 1 510 ? -24.958 9.096 17.052 1.00 82.25 510 ALA A O 1
ATOM 3916 N N . THR A 1 511 ? -24.605 7.861 15.213 1.00 84.19 511 THR A N 1
ATOM 3917 C CA . THR A 1 511 ? -24.409 9.013 14.324 1.00 84.19 511 THR A CA 1
ATOM 3918 C C . THR A 1 511 ? -25.682 9.848 14.184 1.00 84.19 511 THR A C 1
ATOM 3920 O O . THR A 1 511 ? -25.597 11.074 14.148 1.00 84.19 511 THR A O 1
ATOM 3923 N N . ALA A 1 512 ? -26.868 9.225 14.148 1.00 90.88 512 ALA A N 1
ATOM 3924 C CA . ALA A 1 512 ? -28.129 9.967 14.129 1.00 90.88 512 ALA A CA 1
ATOM 3925 C C . ALA A 1 512 ? -28.286 10.793 15.404 1.00 90.88 512 ALA A C 1
ATOM 3927 O O . ALA A 1 512 ? -28.576 11.981 15.325 1.00 90.88 512 ALA A O 1
ATOM 3928 N N . ARG A 1 513 ? -28.011 10.195 16.570 1.00 90.38 513 ARG A N 1
ATOM 3929 C CA . ARG A 1 513 ? -28.070 10.884 17.860 1.00 90.38 513 ARG A CA 1
ATOM 3930 C C . ARG A 1 513 ? -27.125 12.082 17.913 1.00 90.38 513 ARG A C 1
ATOM 3932 O O . ARG A 1 513 ? -27.537 13.133 18.380 1.00 90.38 513 ARG A O 1
ATOM 3939 N N . GLN A 1 514 ? -25.907 11.954 17.386 1.00 88.44 514 GLN A N 1
ATOM 3940 C CA . GLN A 1 514 ? -24.932 13.051 17.329 1.00 88.44 514 GLN A CA 1
ATOM 3941 C C . GLN A 1 514 ? -25.382 14.233 16.451 1.00 88.44 514 GLN A C 1
ATOM 3943 O O . GLN A 1 514 ? -24.925 15.352 16.670 1.00 88.44 514 GLN A O 1
ATOM 3948 N N . ARG A 1 515 ? -26.265 14.008 15.466 1.00 91.44 515 ARG A N 1
ATOM 3949 C CA . ARG A 1 515 ? -26.819 15.068 14.602 1.00 91.44 515 ARG A CA 1
ATOM 3950 C C . ARG A 1 515 ? -28.069 15.744 15.166 1.00 91.44 515 ARG A C 1
ATOM 3952 O O . ARG A 1 515 ? -28.500 16.749 14.608 1.00 91.44 515 ARG A O 1
ATOM 3959 N N . LEU A 1 516 ? -28.650 15.203 16.235 1.00 94.25 516 LEU A N 1
ATOM 3960 C CA . LEU A 1 516 ? -29.804 15.802 16.904 1.00 94.25 516 LEU A CA 1
ATOM 3961 C C . LEU A 1 516 ? -29.397 17.001 17.760 1.00 94.25 516 LEU A C 1
ATOM 3963 O O . LEU A 1 516 ? -28.245 17.107 18.193 1.00 94.25 516 LEU A O 1
ATOM 3967 N N . SER A 1 517 ? -30.366 17.875 18.043 1.00 96.12 517 SER A N 1
ATOM 3968 C CA . SER A 1 517 ? -30.189 18.952 19.016 1.00 96.12 517 SER A CA 1
ATOM 3969 C C . SER A 1 517 ? -29.888 18.374 20.407 1.00 96.12 517 SER A C 1
ATOM 3971 O O . SER A 1 517 ? -30.253 17.238 20.714 1.00 96.12 517 SER A O 1
ATOM 3973 N N . LYS A 1 518 ? -29.206 19.137 21.271 1.00 94.88 518 LYS A N 1
ATOM 3974 C CA . LYS A 1 518 ? -28.910 18.678 22.641 1.00 94.88 518 LYS A CA 1
ATOM 3975 C C . LYS A 1 518 ? -30.190 18.384 23.434 1.00 94.88 518 LYS A C 1
ATOM 3977 O O . LYS A 1 518 ? -30.218 17.403 24.167 1.00 94.88 518 LYS A O 1
ATOM 3982 N N . GLU A 1 519 ? -31.232 19.187 23.223 1.00 96.19 519 GLU A N 1
ATOM 3983 C CA . GLU A 1 519 ? -32.558 19.014 23.829 1.00 96.19 519 GLU A CA 1
ATOM 3984 C C . GLU A 1 519 ? -33.191 17.685 23.403 1.00 96.19 519 GLU A C 1
ATOM 3986 O O . GLU A 1 519 ? -33.583 16.888 24.252 1.00 96.19 519 GLU A O 1
ATOM 3991 N N . ASP A 1 520 ? -33.190 17.373 22.103 1.00 96.12 520 ASP A N 1
ATOM 3992 C CA . ASP A 1 520 ? -33.686 16.085 21.599 1.00 96.12 520 ASP A CA 1
ATOM 3993 C C . ASP A 1 520 ? -32.862 14.906 22.137 1.00 96.12 520 ASP A C 1
ATOM 3995 O O . ASP A 1 520 ? -33.401 13.842 22.437 1.00 96.12 520 ASP A O 1
ATOM 3999 N N . GLN A 1 521 ? -31.539 15.066 22.266 1.00 94.25 521 GLN A N 1
ATOM 4000 C CA . GLN A 1 521 ? -30.669 14.019 22.810 1.00 94.25 521 GLN A CA 1
ATOM 4001 C C . GLN A 1 521 ? -30.958 13.712 24.282 1.00 94.25 521 GLN A C 1
ATOM 4003 O O . GLN A 1 521 ? -30.773 12.557 24.690 1.00 94.25 521 GLN A O 1
ATOM 4008 N N . GLU A 1 522 ? -31.343 14.730 25.055 1.00 94.44 522 GLU A N 1
ATOM 4009 C CA . GLU A 1 522 ? -31.721 14.636 26.466 1.00 94.44 522 GLU A CA 1
ATOM 4010 C C . GLU A 1 522 ? -33.131 14.066 26.625 1.00 94.44 522 GLU A C 1
ATOM 4012 O O . GLU A 1 522 ? -33.311 13.119 27.386 1.00 94.44 522 GLU A O 1
ATOM 4017 N N . LEU A 1 523 ? -34.093 14.520 25.815 1.00 94.94 523 LEU A N 1
ATOM 4018 C CA . LEU A 1 523 ? -35.434 13.931 25.747 1.00 94.94 523 LEU A CA 1
ATOM 4019 C C . LEU A 1 523 ? -35.384 12.443 25.386 1.00 94.94 523 LEU A C 1
ATOM 4021 O O . LEU A 1 523 ? -36.064 11.634 26.001 1.00 94.94 523 LEU A O 1
ATOM 4025 N N . LEU A 1 524 ? -34.526 12.039 24.447 1.00 94.88 524 LEU A N 1
ATOM 4026 C CA . LEU A 1 524 ? -34.340 10.625 24.100 1.00 94.88 524 LEU A CA 1
ATOM 4027 C C . LEU A 1 524 ? -33.645 9.789 25.192 1.00 94.88 524 LEU A C 1
ATOM 4029 O O . LEU A 1 524 ? -33.452 8.591 24.982 1.00 94.88 524 LEU A O 1
ATOM 4033 N N . ARG A 1 525 ? -33.194 10.388 26.306 1.00 92.69 525 ARG A N 1
ATOM 4034 C CA . ARG A 1 525 ? -32.748 9.637 27.494 1.00 92.69 525 ARG A CA 1
ATOM 4035 C C . ARG A 1 525 ? -33.888 9.326 28.448 1.00 92.69 525 ARG A C 1
ATOM 4037 O O . ARG A 1 525 ? -33.785 8.308 29.116 1.00 92.69 525 ARG A O 1
ATOM 4044 N N . SER A 1 526 ? -34.901 10.188 28.521 1.00 92.69 526 SER A N 1
ATOM 4045 C CA . SER A 1 526 ? -36.053 9.953 29.387 1.00 92.69 526 SER A CA 1
ATOM 4046 C C . SER A 1 526 ? -36.977 8.907 28.778 1.00 92.69 526 SER A C 1
ATOM 4048 O O . SER A 1 526 ? -37.413 9.065 27.632 1.00 92.69 526 SER A O 1
ATOM 4050 N N . ASP A 1 527 ? -37.302 7.873 29.547 1.00 92.00 527 ASP A N 1
ATOM 4051 C CA . ASP A 1 527 ? -38.348 6.924 29.172 1.00 92.00 527 ASP A CA 1
ATOM 4052 C C . ASP A 1 527 ? -39.735 7.547 29.389 1.00 92.00 527 ASP A C 1
ATOM 4054 O O . ASP A 1 527 ? -39.936 8.403 30.253 1.00 92.00 527 ASP A O 1
ATOM 4058 N N . GLU A 1 528 ? -40.730 7.127 28.601 1.00 92.38 528 GLU A N 1
ATOM 4059 C CA . GLU A 1 528 ? -42.092 7.671 28.716 1.00 92.38 528 GLU A CA 1
ATOM 4060 C C . GLU A 1 528 ? -42.689 7.434 30.116 1.00 92.38 528 GLU A C 1
ATOM 4062 O O . GLU A 1 528 ? -43.414 8.290 30.622 1.00 92.38 528 GLU A O 1
ATOM 4067 N N . SER A 1 529 ? -42.313 6.329 30.771 1.00 92.44 529 SER A N 1
ATOM 4068 C CA . SER A 1 529 ? -42.692 6.023 32.154 1.00 92.44 529 SER A CA 1
ATOM 4069 C C . SER A 1 529 ? -42.102 7.006 33.164 1.00 92.44 529 SER A C 1
ATOM 4071 O O . SER A 1 529 ? -42.800 7.410 34.084 1.00 92.44 529 SER A O 1
ATOM 4073 N N . GLU A 1 530 ? -40.863 7.470 32.969 1.00 94.44 530 GLU A N 1
ATOM 4074 C CA . GLU A 1 530 ? -40.255 8.466 33.865 1.00 94.44 530 GLU A CA 1
ATOM 4075 C C . GLU A 1 530 ? -41.008 9.801 33.810 1.00 94.44 530 GLU A C 1
ATOM 4077 O O . GLU A 1 530 ? -41.111 10.506 34.810 1.00 94.44 530 GLU A O 1
ATOM 4082 N N . ILE A 1 531 ? -41.573 10.149 32.650 1.00 93.69 531 ILE A N 1
ATOM 4083 C CA . ILE A 1 531 ? -42.399 11.354 32.492 1.00 93.69 531 ILE A CA 1
ATOM 4084 C C . ILE A 1 531 ? -43.737 11.201 33.231 1.00 93.69 531 ILE A C 1
ATOM 4086 O O . ILE A 1 531 ? -44.251 12.175 33.789 1.00 93.69 531 ILE A O 1
ATOM 4090 N N . ASP A 1 532 ? -44.310 9.997 33.231 1.00 93.31 532 ASP A N 1
ATOM 4091 C CA . ASP A 1 532 ? -45.564 9.704 33.926 1.00 93.31 532 ASP A CA 1
ATOM 4092 C C . ASP A 1 532 ? -45.391 9.650 35.447 1.00 93.31 532 ASP A C 1
ATOM 4094 O O . ASP A 1 532 ? -46.258 10.158 36.166 1.00 93.31 532 ASP A O 1
ATOM 4098 N N . ASP A 1 533 ? -44.258 9.140 35.925 1.00 95.75 533 ASP A N 1
ATOM 4099 C CA . ASP A 1 533 ? -43.953 8.992 37.352 1.00 95.75 533 ASP A CA 1
ATOM 4100 C C . ASP A 1 533 ? -43.440 10.285 38.007 1.00 95.75 533 ASP A C 1
ATOM 4102 O O . ASP A 1 533 ? -43.466 10.418 39.232 1.00 95.75 533 ASP A O 1
ATOM 4106 N N . ASP A 1 534 ? -43.032 11.285 37.221 1.00 94.94 534 ASP A N 1
ATOM 4107 C CA . ASP A 1 534 ? -42.577 12.572 37.745 1.00 94.94 534 ASP A CA 1
ATOM 4108 C C . ASP A 1 534 ? -43.742 13.354 38.383 1.00 94.94 534 ASP A C 1
ATOM 4110 O O . ASP A 1 534 ? -44.581 13.966 37.709 1.00 94.94 534 ASP A O 1
ATOM 4114 N N . SER A 1 535 ? -43.820 13.325 39.715 1.00 95.69 535 SER A N 1
ATOM 4115 C CA . SER A 1 535 ? -44.857 14.009 40.494 1.00 95.69 535 SER A CA 1
ATOM 4116 C C . SER A 1 535 ? -44.725 15.534 40.476 1.00 95.69 535 SER A C 1
ATOM 4118 O O . SER A 1 535 ? -45.651 16.223 40.899 1.00 95.69 535 SER A O 1
ATOM 4120 N N . SER A 1 536 ? -43.594 16.075 40.008 1.00 95.94 536 SER A N 1
ATOM 4121 C CA . SER A 1 536 ? -43.362 17.522 39.942 1.00 95.94 536 SER A CA 1
ATOM 4122 C C . SER A 1 536 ? -44.035 18.194 38.736 1.00 95.94 536 SER A C 1
ATOM 4124 O O . SER A 1 536 ? -44.202 19.414 38.725 1.00 95.94 536 SER A O 1
ATOM 4126 N N . LEU A 1 537 ? -44.461 17.414 37.735 1.00 95.94 537 LEU A N 1
ATOM 4127 C CA . LEU A 1 537 ? -45.065 17.912 36.498 1.00 95.94 537 LEU A CA 1
ATOM 4128 C C . LEU A 1 537 ? -46.600 17.849 36.537 1.00 95.94 537 LEU A C 1
ATOM 4130 O O . LEU A 1 537 ? -47.202 16.822 36.850 1.00 95.94 537 LEU A O 1
ATOM 4134 N N . THR A 1 538 ? -47.256 18.932 36.118 1.00 97.31 538 THR A N 1
ATOM 4135 C CA . THR A 1 538 ? -48.709 18.955 35.868 1.00 97.31 538 THR A CA 1
ATOM 4136 C C . THR A 1 538 ? -49.089 18.061 34.680 1.00 97.31 538 THR A C 1
ATOM 4138 O O . THR A 1 538 ? -48.275 17.815 33.790 1.00 97.31 538 THR A O 1
ATOM 4141 N N . GLN A 1 539 ? -50.349 17.612 34.596 1.00 96.31 539 GLN A N 1
ATOM 4142 C CA . GLN A 1 539 ? -50.819 16.790 33.464 1.00 96.31 539 GLN A CA 1
ATOM 4143 C C . GLN A 1 539 ? -50.568 17.451 32.097 1.00 96.31 539 GLN A C 1
ATOM 4145 O O . GLN A 1 539 ? -50.153 16.776 31.157 1.00 96.31 539 GLN A O 1
ATOM 4150 N N . ALA A 1 540 ? -50.750 18.772 31.994 1.00 96.56 540 ALA A N 1
ATOM 4151 C CA . ALA A 1 540 ? -50.465 19.522 30.771 1.00 96.56 540 ALA A CA 1
ATOM 4152 C C . ALA A 1 540 ? -48.964 19.513 30.421 1.00 96.56 540 ALA A C 1
ATOM 4154 O O . ALA A 1 540 ? -48.601 19.316 29.262 1.00 96.56 540 ALA A O 1
ATOM 4155 N N . GLN A 1 541 ? -48.079 19.655 31.416 1.00 96.81 541 GLN A N 1
ATOM 4156 C CA . GLN A 1 541 ? -46.628 19.561 31.212 1.00 96.81 541 GLN A CA 1
ATOM 4157 C C . GLN A 1 541 ? -46.196 18.148 30.807 1.00 96.81 541 GLN A C 1
ATOM 4159 O O . GLN A 1 541 ? -45.364 18.007 29.911 1.00 96.81 541 GLN A O 1
ATOM 4164 N N . LYS A 1 542 ? -46.794 17.104 31.397 1.00 96.06 542 LYS A N 1
ATOM 4165 C CA . LYS A 1 542 ? -46.560 15.709 30.989 1.00 96.06 542 LYS A CA 1
ATOM 4166 C C . LYS A 1 542 ? -46.951 15.490 29.529 1.00 96.06 542 LYS A C 1
ATOM 4168 O O . LYS A 1 542 ? -46.162 14.945 28.761 1.00 96.06 542 LYS A O 1
ATOM 4173 N N . GLN A 1 543 ? -48.122 15.977 29.113 1.00 96.75 543 GLN A N 1
ATOM 4174 C CA . GLN A 1 543 ? -48.565 15.900 27.715 1.00 96.75 543 GLN A CA 1
ATOM 4175 C C . GLN A 1 543 ? -47.622 16.649 26.762 1.00 96.75 543 GLN A C 1
ATOM 4177 O O . GLN A 1 543 ? -47.247 16.097 25.726 1.00 96.75 543 GLN A O 1
ATOM 4182 N N . ALA A 1 544 ? -47.177 17.855 27.129 1.00 96.69 544 ALA A N 1
ATOM 4183 C CA . ALA A 1 544 ? -46.221 18.625 26.334 1.00 96.69 544 ALA A CA 1
ATOM 4184 C C . ALA A 1 544 ? -44.869 17.901 26.198 1.00 96.69 544 ALA A C 1
ATOM 4186 O O . ALA A 1 544 ? -44.358 17.762 25.086 1.00 96.69 544 ALA A O 1
ATOM 4187 N N . LYS A 1 545 ? -44.321 17.362 27.296 1.00 96.31 545 LYS A N 1
ATOM 4188 C CA . LYS A 1 545 ? -43.050 16.617 27.295 1.00 96.31 545 LYS A CA 1
ATOM 4189 C C . LYS A 1 545 ? -43.153 15.317 26.488 1.00 96.31 545 LYS A C 1
ATOM 4191 O O . LYS A 1 545 ? -42.243 14.998 25.728 1.00 96.31 545 LYS A O 1
ATOM 4196 N N . LYS A 1 546 ? -44.289 14.609 26.548 1.00 96.94 546 LYS A N 1
ATOM 4197 C CA . LYS A 1 546 ? -44.571 13.449 25.680 1.00 96.94 546 LYS A CA 1
ATOM 4198 C C . LYS A 1 546 ? -44.644 13.825 24.201 1.00 96.94 546 LYS A C 1
ATOM 4200 O O . LYS A 1 546 ? -44.149 13.086 23.352 1.00 96.94 546 LYS A O 1
ATOM 4205 N N . GLN A 1 547 ? -45.243 14.968 23.871 1.00 97.00 547 GLN A N 1
ATOM 4206 C CA . GLN A 1 547 ? -45.285 15.456 22.492 1.00 97.00 547 GLN A CA 1
ATOM 4207 C C . GLN A 1 547 ? -43.884 15.822 21.984 1.00 97.00 547 GLN A C 1
ATOM 4209 O O . GLN A 1 547 ? -43.537 15.453 20.862 1.00 97.00 547 GLN A O 1
ATOM 4214 N N . GLN A 1 548 ? -43.060 16.460 22.819 1.00 96.50 548 GLN A N 1
ATOM 4215 C CA . GLN A 1 548 ? -41.650 16.728 22.519 1.00 96.50 548 GLN A CA 1
ATOM 4216 C C . GLN A 1 548 ? -40.851 15.431 22.336 1.00 96.50 548 GLN A C 1
ATOM 4218 O O . GLN A 1 548 ? -40.121 15.304 21.358 1.00 96.50 548 GLN A O 1
ATOM 4223 N N . LEU A 1 549 ? -41.044 14.427 23.199 1.00 96.94 549 LEU A N 1
ATOM 4224 C CA . LEU A 1 549 ? -40.408 13.115 23.056 1.00 96.94 549 LEU A CA 1
ATOM 4225 C C . LEU A 1 549 ? -40.772 12.452 21.719 1.00 96.94 549 LEU A C 1
ATOM 4227 O O . LEU A 1 549 ? -39.891 11.957 21.017 1.00 96.94 549 LEU A O 1
ATOM 4231 N N . LYS A 1 550 ? -42.049 12.489 21.316 1.00 97.19 550 LYS A N 1
ATOM 4232 C CA . LYS A 1 550 ? -42.490 11.976 20.006 1.00 97.19 550 LYS A CA 1
ATOM 4233 C C . LYS A 1 550 ? -41.836 12.728 18.844 1.00 97.19 550 LYS A C 1
ATOM 4235 O O . LYS A 1 550 ? -41.379 12.098 17.893 1.00 97.19 550 LYS A O 1
ATOM 4240 N N . GLN A 1 551 ? -41.738 14.055 18.929 1.00 97.06 551 GLN A N 1
ATOM 4241 C CA . GLN A 1 551 ? -41.041 14.866 17.925 1.00 97.06 551 GLN A CA 1
ATOM 4242 C C . GLN A 1 551 ? -39.547 14.519 17.849 1.00 97.06 551 GLN A C 1
ATOM 4244 O O . GLN A 1 551 ? -39.029 14.316 16.749 1.00 97.06 551 GLN A O 1
ATOM 4249 N N . ALA A 1 552 ? -38.878 14.353 18.992 1.00 96.12 552 ALA A N 1
ATOM 4250 C CA . ALA A 1 552 ? -37.480 13.936 19.067 1.00 96.12 552 ALA A CA 1
ATOM 4251 C C . ALA A 1 552 ? -37.269 12.523 18.484 1.00 96.12 552 ALA A C 1
ATOM 4253 O O . ALA A 1 552 ? -36.305 12.281 17.753 1.00 96.12 552 ALA A O 1
ATOM 4254 N N . GLN A 1 553 ? -38.195 11.587 18.727 1.00 96.88 553 GLN A N 1
ATOM 4255 C CA . GLN A 1 553 ? -38.182 10.244 18.131 1.00 96.88 553 GLN A CA 1
ATOM 4256 C C . GLN A 1 553 ? -38.363 10.283 16.605 1.00 96.88 553 GLN A C 1
ATOM 4258 O O . GLN A 1 553 ? -37.653 9.580 15.877 1.00 96.88 553 GLN A O 1
ATOM 4263 N N . GLU A 1 554 ? -39.272 11.115 16.092 1.00 97.56 554 GLU A N 1
ATOM 4264 C CA . GLU A 1 554 ? -39.441 11.315 14.651 1.00 97.56 554 GLU A CA 1
ATOM 4265 C C . GLU A 1 554 ? -38.212 11.962 14.009 1.00 97.56 554 GLU A C 1
ATOM 4267 O O . GLU A 1 554 ? -37.776 11.522 12.940 1.00 97.56 554 GLU A O 1
ATOM 4272 N N . ALA A 1 555 ? -37.628 12.972 14.658 1.00 96.81 555 ALA A N 1
ATOM 4273 C CA . ALA A 1 555 ? -36.388 13.602 14.221 1.00 96.81 555 ALA A CA 1
ATOM 4274 C C . ALA A 1 555 ? -35.248 12.574 14.161 1.00 96.81 555 ALA A C 1
ATOM 4276 O O . ALA A 1 555 ? -34.567 12.464 13.138 1.00 96.81 555 ALA A O 1
ATOM 4277 N N . ALA A 1 556 ? -35.110 11.735 15.194 1.00 96.31 556 ALA A N 1
ATOM 4278 C CA . ALA A 1 556 ? -34.148 10.638 15.213 1.00 96.31 556 ALA A CA 1
ATOM 4279 C C . ALA A 1 556 ? -34.386 9.649 14.063 1.00 96.31 556 ALA A C 1
ATOM 4281 O O . ALA A 1 556 ? -33.430 9.235 13.408 1.00 96.31 556 ALA A O 1
ATOM 4282 N N . ARG A 1 557 ? -35.644 9.286 13.769 1.00 97.56 557 ARG A N 1
ATOM 4283 C CA . ARG A 1 557 ? -35.979 8.405 12.636 1.00 97.56 557 ARG A CA 1
ATOM 4284 C C . ARG A 1 557 ? -35.555 9.020 11.301 1.00 97.56 557 ARG A C 1
ATOM 4286 O O . ARG A 1 557 ? -34.902 8.338 10.514 1.00 97.56 557 ARG A O 1
ATOM 4293 N N . ARG A 1 558 ? -35.854 10.304 11.076 1.00 97.38 558 ARG A N 1
ATOM 4294 C CA . ARG A 1 558 ? -35.457 11.032 9.857 1.00 97.38 558 ARG A CA 1
ATOM 4295 C C . ARG A 1 558 ? -33.936 11.082 9.699 1.00 97.38 558 ARG A C 1
ATOM 4297 O O . ARG A 1 558 ? -33.431 10.851 8.604 1.00 97.38 558 ARG A O 1
ATOM 4304 N N . GLU A 1 559 ? -33.189 11.336 10.775 1.00 96.75 559 GLU A N 1
ATOM 4305 C CA . GLU A 1 559 ? -31.720 11.326 10.719 1.00 96.75 559 GLU A CA 1
ATOM 4306 C C . GLU A 1 559 ? -31.154 9.923 10.453 1.00 96.75 559 GLU A C 1
ATOM 4308 O O . GLU A 1 559 ? -30.244 9.774 9.634 1.00 96.75 559 GLU A O 1
ATOM 4313 N N . ARG A 1 560 ? -31.731 8.869 11.047 1.00 97.31 560 ARG A N 1
ATOM 4314 C CA . ARG A 1 560 ? -31.348 7.476 10.749 1.00 97.31 560 ARG A CA 1
ATOM 4315 C C . ARG A 1 560 ? -31.559 7.135 9.273 1.00 97.31 560 ARG A C 1
ATOM 4317 O O . ARG A 1 560 ? -30.675 6.538 8.662 1.00 97.31 560 ARG A O 1
ATOM 4324 N N . GLU A 1 561 ? -32.688 7.533 8.689 1.00 97.25 561 GLU A N 1
ATOM 4325 C CA . GLU A 1 561 ? -32.981 7.327 7.263 1.00 97.25 561 GLU A CA 1
ATOM 4326 C C . GLU A 1 561 ? -31.985 8.058 6.354 1.00 97.25 561 GLU A C 1
ATOM 4328 O O . GLU A 1 561 ? -31.542 7.489 5.358 1.00 97.25 561 GLU A O 1
ATOM 4333 N N . LYS A 1 562 ? -31.556 9.273 6.723 1.00 95.69 562 LYS A N 1
ATOM 4334 C CA . LYS A 1 562 ? -30.510 10.013 5.992 1.00 95.69 562 LYS A CA 1
ATOM 4335 C C . LYS A 1 562 ? -29.133 9.345 6.077 1.00 95.69 562 LYS A C 1
ATOM 4337 O O . LYS A 1 562 ? -28.367 9.417 5.119 1.00 95.69 562 LYS A O 1
ATOM 4342 N N . ILE A 1 563 ? -28.799 8.719 7.208 1.00 92.69 563 ILE A N 1
ATOM 4343 C CA . ILE A 1 563 ? -27.489 8.081 7.447 1.00 92.69 563 ILE A CA 1
ATOM 4344 C C . ILE A 1 563 ? -27.423 6.670 6.853 1.00 92.69 563 ILE A C 1
ATOM 4346 O O . ILE A 1 563 ? -26.351 6.227 6.437 1.00 92.69 563 ILE A O 1
ATOM 4350 N N . LYS A 1 564 ? -28.555 5.964 6.771 1.00 95.62 564 LYS A N 1
ATOM 4351 C CA . LYS A 1 564 ? -28.620 4.568 6.320 1.00 95.62 564 LYS A CA 1
ATOM 4352 C C . LYS A 1 564 ? -27.885 4.304 4.991 1.00 95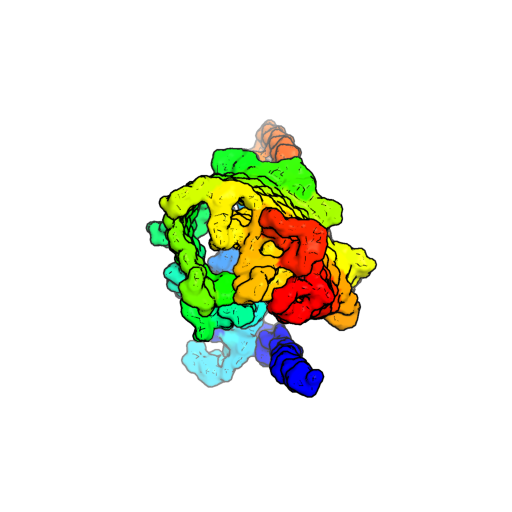.62 564 LYS A C 1
ATOM 4354 O O . LYS A 1 564 ? -27.069 3.387 4.988 1.00 95.62 564 LYS A O 1
ATOM 4359 N N . PRO A 1 565 ? -28.034 5.104 3.911 1.00 92.88 565 PRO A N 1
ATOM 4360 C CA . PRO A 1 565 ? -27.304 4.868 2.661 1.00 92.88 565 PRO A CA 1
ATOM 4361 C C . PRO A 1 565 ? -25.778 4.962 2.810 1.00 92.88 565 PRO A C 1
ATOM 4363 O O . PRO A 1 565 ? -25.031 4.241 2.143 1.00 92.88 565 PRO A O 1
ATOM 4366 N N . GLU A 1 566 ? -25.298 5.852 3.683 1.00 85.12 566 GLU A N 1
ATOM 4367 C CA . GLU A 1 566 ? -23.876 5.987 3.994 1.00 85.12 566 GLU A CA 1
ATOM 4368 C C . GLU A 1 566 ? -23.374 4.795 4.815 1.00 85.12 566 GLU A C 1
ATOM 4370 O O . GLU A 1 566 ? -22.341 4.221 4.470 1.00 85.12 566 GLU A O 1
ATOM 4375 N N . ALA A 1 567 ? -24.129 4.370 5.831 1.00 86.25 567 ALA A N 1
ATOM 4376 C CA . ALA A 1 567 ? -23.819 3.176 6.612 1.00 86.25 567 ALA A CA 1
ATOM 4377 C C . ALA A 1 567 ? -23.823 1.910 5.740 1.00 86.25 567 ALA A C 1
ATOM 4379 O O . ALA A 1 567 ? -22.876 1.135 5.793 1.00 86.25 567 ALA A O 1
ATOM 4380 N N . ASP A 1 568 ? -24.823 1.728 4.872 1.00 89.75 568 ASP A N 1
ATOM 4381 C CA . ASP A 1 568 ? -24.893 0.618 3.911 1.00 89.75 568 ASP A CA 1
ATOM 4382 C C . ASP A 1 568 ? -23.678 0.610 2.972 1.00 89.75 568 ASP A C 1
ATOM 4384 O O . ASP A 1 568 ? -23.143 -0.442 2.624 1.00 89.75 568 ASP A O 1
ATOM 4388 N N . ARG A 1 569 ? -23.202 1.785 2.540 1.00 83.25 569 ARG A N 1
ATOM 4389 C CA . ARG A 1 569 ? -21.968 1.898 1.750 1.00 83.25 569 ARG A CA 1
ATOM 4390 C C . ARG A 1 569 ? -20.743 1.453 2.553 1.00 83.25 569 ARG A C 1
ATOM 4392 O O . ARG A 1 569 ? -19.963 0.663 2.038 1.00 83.25 569 ARG A O 1
ATOM 4399 N N . VAL A 1 570 ? -20.590 1.923 3.790 1.00 80.69 570 VAL A N 1
ATOM 4400 C CA . VAL A 1 570 ? -19.466 1.547 4.667 1.00 80.69 570 VAL A CA 1
ATOM 4401 C C . VAL A 1 570 ? -19.485 0.047 4.968 1.00 80.69 570 VAL A C 1
ATOM 4403 O O . VAL A 1 570 ? -18.468 -0.631 4.842 1.00 80.69 570 VAL A O 1
ATOM 4406 N N . TRP A 1 571 ? -20.649 -0.520 5.278 1.00 87.31 571 TRP A N 1
ATOM 4407 C CA . TRP A 1 571 ? -20.775 -1.946 5.578 1.00 87.31 571 TRP A CA 1
ATOM 4408 C C . TRP A 1 571 ? -20.597 -2.848 4.359 1.00 87.31 571 TRP A C 1
ATOM 4410 O O . TRP A 1 571 ? -20.128 -3.976 4.520 1.00 87.31 571 TRP A O 1
ATOM 4420 N N . ARG A 1 572 ? -20.880 -2.365 3.142 1.00 83.31 572 ARG A N 1
ATOM 4421 C CA . ARG A 1 572 ? -20.495 -3.060 1.902 1.00 83.31 572 ARG A CA 1
ATOM 4422 C C . ARG A 1 572 ? -18.980 -3.181 1.737 1.00 83.31 572 ARG A C 1
ATOM 4424 O O . ARG A 1 572 ? -18.535 -4.128 1.097 1.00 83.31 572 ARG A O 1
ATOM 4431 N N . GLU A 1 573 ? -18.201 -2.269 2.316 1.00 78.62 573 GLU A N 1
ATOM 4432 C CA . GLU A 1 573 ? -16.735 -2.339 2.336 1.00 78.62 573 GLU A CA 1
ATOM 4433 C C . GLU A 1 573 ? -16.240 -3.225 3.499 1.00 78.62 573 GLU A C 1
ATOM 4435 O O . GLU A 1 573 ? -15.404 -4.098 3.283 1.00 78.62 573 GLU A O 1
ATOM 4440 N N . ILE A 1 574 ? -16.805 -3.087 4.708 1.00 80.38 574 ILE A N 1
ATOM 4441 C CA . ILE A 1 574 ? -16.374 -3.834 5.910 1.00 80.38 574 ILE A CA 1
ATOM 4442 C C . ILE A 1 574 ? -16.759 -5.321 5.849 1.00 80.38 574 ILE A C 1
ATOM 4444 O O . ILE A 1 574 ? -15.929 -6.191 6.111 1.00 80.38 574 ILE A O 1
ATOM 4448 N N . THR A 1 575 ? -18.008 -5.639 5.497 1.00 86.00 575 THR A N 1
ATOM 4449 C CA . THR A 1 575 ? -18.562 -7.000 5.627 1.00 86.00 575 THR A CA 1
ATOM 4450 C C . THR A 1 575 ? -17.784 -8.048 4.823 1.00 86.00 575 THR A C 1
ATOM 4452 O O . THR A 1 575 ? -17.455 -9.095 5.387 1.00 86.00 575 THR A O 1
ATOM 4455 N N . PRO A 1 576 ? -17.425 -7.817 3.541 1.00 83.75 576 PRO A N 1
ATOM 4456 C CA . PRO A 1 576 ? -16.619 -8.775 2.787 1.00 83.75 576 PRO A CA 1
ATOM 4457 C C . PRO A 1 576 ? -15.238 -9.002 3.403 1.00 83.75 576 PRO A C 1
ATOM 4459 O O . PRO A 1 576 ? -14.730 -10.119 3.350 1.00 83.75 576 PRO A O 1
ATOM 4462 N N . VAL A 1 577 ? -14.642 -7.969 4.007 1.00 80.69 577 VAL A N 1
ATOM 4463 C CA . VAL A 1 577 ? -13.330 -8.062 4.660 1.00 80.69 577 VAL A CA 1
ATOM 4464 C C . VAL A 1 577 ? -13.424 -8.867 5.943 1.00 80.69 577 VAL A C 1
ATOM 4466 O O . VAL A 1 577 ? -12.643 -9.794 6.131 1.00 80.69 577 VAL A O 1
ATOM 4469 N N . THR A 1 578 ? -14.409 -8.583 6.795 1.00 83.94 578 THR A N 1
ATOM 4470 C CA . THR A 1 578 ? -14.663 -9.379 8.001 1.00 83.94 578 THR A CA 1
ATOM 4471 C C . THR A 1 578 ? -14.929 -10.833 7.647 1.00 83.94 578 THR A C 1
ATOM 4473 O O . THR A 1 578 ? -14.341 -11.718 8.259 1.00 83.94 578 THR A O 1
ATOM 4476 N N . ASN A 1 579 ? -15.762 -11.093 6.635 1.00 87.50 579 ASN A N 1
ATOM 4477 C CA . ASN A 1 579 ? -16.011 -12.451 6.165 1.00 87.50 579 ASN A CA 1
ATOM 4478 C C . ASN A 1 579 ? -14.722 -13.104 5.669 1.00 87.50 579 ASN A C 1
ATOM 4480 O O . ASN A 1 579 ? -14.427 -14.222 6.068 1.00 87.50 579 ASN A O 1
ATOM 4484 N N . PHE A 1 580 ? -13.898 -12.397 4.893 1.00 85.12 580 PHE A N 1
ATOM 4485 C CA . PHE A 1 580 ? -12.613 -12.928 4.452 1.00 85.12 580 PHE A CA 1
ATOM 4486 C C . PHE A 1 580 ? -11.677 -13.260 5.620 1.00 85.12 580 PHE A C 1
ATOM 4488 O O . PHE A 1 580 ? -11.127 -14.357 5.664 1.00 85.12 580 PHE A O 1
ATOM 4495 N N . ILE A 1 581 ? -11.536 -12.358 6.593 1.00 83.88 581 ILE A N 1
ATOM 4496 C CA . ILE A 1 581 ? -10.719 -12.575 7.794 1.00 83.88 581 ILE A CA 1
ATOM 4497 C C . ILE A 1 581 ? -11.235 -13.777 8.596 1.00 83.88 581 ILE A C 1
ATOM 4499 O O . ILE A 1 581 ? -10.452 -14.605 9.053 1.00 83.88 581 ILE A O 1
ATOM 4503 N N . ALA A 1 582 ? -12.552 -13.887 8.739 1.00 86.12 582 ALA A N 1
ATOM 4504 C CA . ALA A 1 582 ? -13.204 -14.926 9.520 1.00 86.12 582 ALA A CA 1
ATOM 4505 C C . ALA A 1 582 ? -13.216 -16.300 8.825 1.00 86.12 582 ALA A C 1
ATOM 4507 O O . ALA A 1 582 ? -13.196 -17.329 9.496 1.00 86.12 582 ALA A O 1
ATOM 4508 N N . ASP A 1 583 ? -13.310 -16.337 7.493 1.00 88.56 583 ASP A N 1
ATOM 4509 C CA . ASP A 1 583 ? -13.493 -17.564 6.707 1.00 88.56 583 ASP A CA 1
ATOM 4510 C C . ASP A 1 583 ? -12.213 -18.087 6.045 1.00 88.56 583 ASP A C 1
ATOM 4512 O O . ASP A 1 583 ? -12.100 -19.295 5.818 1.00 88.56 583 ASP A O 1
ATOM 4516 N N . TYR A 1 584 ? -11.302 -17.190 5.663 1.00 86.94 584 TYR A N 1
ATOM 4517 C CA . TYR A 1 584 ? -10.234 -17.494 4.706 1.00 86.94 584 TYR A CA 1
ATOM 4518 C C . TYR A 1 584 ? -8.854 -16.979 5.117 1.00 86.94 584 TYR A C 1
ATOM 4520 O O . TYR A 1 584 ? -7.856 -17.472 4.584 1.00 86.94 584 TYR A O 1
ATOM 4528 N N . ALA A 1 585 ? -8.758 -16.010 6.033 1.00 86.50 585 ALA A N 1
ATOM 4529 C CA . ALA A 1 585 ? -7.456 -15.565 6.506 1.00 86.50 585 ALA A CA 1
ATOM 4530 C C . ALA A 1 585 ? -6.780 -16.674 7.310 1.00 86.50 585 ALA A C 1
ATOM 4532 O O . ALA A 1 585 ? -7.375 -17.327 8.168 1.00 86.50 585 ALA A O 1
ATOM 4533 N N . ASN A 1 586 ? -5.498 -16.854 7.027 1.00 86.69 586 ASN A N 1
ATOM 4534 C CA . ASN A 1 586 ? -4.661 -17.832 7.688 1.00 86.69 586 ASN A CA 1
ATOM 4535 C C . ASN A 1 586 ? -3.686 -17.112 8.618 1.00 86.69 586 ASN A C 1
ATOM 4537 O O . ASN A 1 586 ? -3.096 -16.104 8.231 1.00 86.69 586 ASN A O 1
ATOM 4541 N N . LEU A 1 587 ? -3.471 -17.651 9.819 1.00 88.19 587 LEU A N 1
ATOM 4542 C CA . LEU A 1 587 ? -2.370 -17.232 10.682 1.00 88.19 587 LEU A CA 1
ATOM 4543 C C . LEU A 1 587 ? -1.048 -17.414 9.934 1.00 88.19 587 LEU A C 1
ATOM 4545 O O . LEU A 1 587 ? -0.244 -16.488 9.848 1.00 88.19 587 LEU A O 1
ATOM 4549 N N . TYR A 1 588 ? -0.879 -18.587 9.324 1.00 92.00 588 TYR A N 1
ATOM 4550 C CA . TYR A 1 588 ? 0.136 -18.828 8.312 1.00 92.00 588 TYR A CA 1
ATOM 4551 C C . TYR A 1 588 ? -0.369 -19.803 7.244 1.00 92.00 588 TYR A C 1
ATOM 4553 O O . TYR A 1 588 ? -1.186 -20.679 7.525 1.00 92.00 588 TYR A O 1
ATOM 4561 N N . SER A 1 589 ? 0.119 -19.669 6.013 1.00 93.56 589 SER A N 1
ATOM 4562 C CA . SER A 1 589 ? -0.080 -20.663 4.956 1.00 93.56 589 SER A CA 1
ATOM 4563 C C . SER A 1 589 ? 1.142 -20.766 4.058 1.00 93.56 589 SER A C 1
ATOM 4565 O O . SER A 1 589 ? 1.729 -19.752 3.686 1.00 93.56 589 SER A O 1
ATOM 4567 N N . VAL A 1 590 ? 1.509 -21.990 3.692 1.00 96.31 590 VAL A N 1
ATOM 4568 C CA . VAL A 1 590 ? 2.539 -22.259 2.686 1.00 96.31 590 VAL A CA 1
ATOM 4569 C C . VAL A 1 590 ? 1.856 -22.741 1.413 1.00 96.31 590 VAL A C 1
ATOM 4571 O O . VAL A 1 590 ? 1.105 -23.718 1.425 1.00 96.31 590 VAL A O 1
ATOM 4574 N N . LYS A 1 591 ? 2.108 -22.043 0.306 1.00 97.25 591 LYS A N 1
ATOM 4575 C CA . LYS A 1 591 ? 1.515 -22.333 -0.999 1.00 97.25 591 LYS A CA 1
ATOM 4576 C C . LYS A 1 591 ? 2.614 -22.493 -2.050 1.00 97.25 591 LYS A C 1
ATOM 4578 O O . LYS A 1 591 ? 3.406 -21.566 -2.216 1.00 97.25 591 LYS A O 1
ATOM 4583 N N . PRO A 1 592 ? 2.684 -23.611 -2.790 1.00 98.06 592 PRO A N 1
ATOM 4584 C CA . PRO A 1 592 ? 3.426 -23.662 -4.038 1.00 98.06 592 PRO A CA 1
ATOM 4585 C C . PRO A 1 592 ? 3.014 -22.517 -4.957 1.00 98.06 592 PRO A C 1
ATOM 4587 O O . PRO A 1 592 ? 1.826 -22.225 -5.098 1.00 98.06 592 PRO A O 1
ATOM 4590 N N . LEU A 1 593 ? 4.007 -21.872 -5.558 1.00 97.75 593 LEU A N 1
ATOM 4591 C CA . LEU A 1 593 ? 3.854 -20.748 -6.468 1.00 97.75 593 LEU A CA 1
ATOM 4592 C C . LEU A 1 593 ? 4.308 -21.176 -7.861 1.00 97.75 593 LEU A C 1
ATOM 4594 O O . LEU A 1 593 ? 5.442 -21.607 -8.041 1.00 97.75 593 LEU A O 1
ATOM 4598 N N . LEU A 1 594 ? 3.430 -21.029 -8.844 1.00 98.31 594 LEU A N 1
ATOM 4599 C CA . LEU A 1 594 ? 3.730 -21.173 -10.262 1.00 98.31 594 LEU A CA 1
ATOM 4600 C C . LEU A 1 594 ? 3.798 -19.784 -10.880 1.00 98.31 594 LEU A C 1
ATOM 4602 O O . LEU A 1 594 ? 2.906 -18.963 -10.669 1.00 98.31 594 LEU A O 1
ATOM 4606 N N . MET A 1 595 ? 4.856 -19.528 -11.638 1.00 97.94 595 MET A N 1
ATOM 4607 C CA . MET A 1 595 ? 5.107 -18.239 -12.273 1.00 97.94 595 MET A CA 1
ATOM 4608 C C . MET A 1 595 ? 5.287 -18.437 -13.768 1.00 97.94 595 MET A C 1
ATOM 4610 O O . MET A 1 595 ? 6.034 -19.314 -14.202 1.00 97.94 595 MET A O 1
ATOM 4614 N N . PHE A 1 596 ? 4.637 -17.593 -14.553 1.00 98.25 596 PHE A N 1
ATOM 4615 C CA . PHE A 1 596 ? 4.791 -17.555 -15.996 1.00 98.25 596 PHE A CA 1
ATOM 4616 C C . PHE A 1 596 ? 4.931 -16.114 -16.462 1.00 98.25 596 PHE A C 1
ATOM 4618 O O . PHE A 1 596 ? 4.147 -15.254 -16.064 1.00 98.25 596 PHE A O 1
ATOM 4625 N N . ASP A 1 597 ? 5.910 -15.876 -17.328 1.00 97.88 597 ASP A N 1
ATOM 4626 C CA . ASP A 1 597 ? 6.146 -14.589 -17.964 1.00 97.88 597 ASP A CA 1
ATOM 4627 C C . ASP A 1 597 ? 6.199 -14.762 -19.480 1.00 97.88 597 ASP A C 1
ATOM 4629 O O . ASP A 1 597 ? 6.908 -15.628 -20.001 1.00 97.88 597 ASP A O 1
ATOM 4633 N N . ALA A 1 598 ? 5.507 -13.881 -20.191 1.00 97.88 598 ALA A N 1
ATOM 4634 C CA . ALA A 1 598 ? 5.622 -13.698 -21.626 1.00 97.88 598 ALA A CA 1
ATOM 4635 C C . ALA A 1 598 ? 5.853 -12.217 -21.913 1.00 97.88 598 ALA A C 1
ATOM 4637 O O . ALA A 1 598 ? 5.056 -11.382 -21.502 1.00 97.88 598 ALA A O 1
ATOM 4638 N N . ALA A 1 599 ? 6.926 -11.870 -22.619 1.00 97.25 599 ALA A N 1
ATOM 4639 C CA . ALA A 1 599 ? 7.222 -10.476 -22.934 1.00 97.25 599 ALA A CA 1
ATOM 4640 C C . ALA A 1 599 ? 7.911 -10.317 -24.284 1.00 97.25 599 ALA A C 1
ATOM 4642 O O . ALA A 1 599 ? 8.750 -11.126 -24.678 1.00 97.25 599 ALA A O 1
ATOM 4643 N N . ARG A 1 600 ? 7.625 -9.225 -24.984 1.00 95.88 600 ARG A N 1
ATOM 4644 C CA . ARG A 1 600 ? 8.297 -8.858 -26.232 1.00 95.88 600 ARG A CA 1
ATOM 4645 C C . ARG A 1 600 ? 8.698 -7.395 -26.192 1.00 95.88 600 ARG A C 1
ATOM 4647 O O . ARG A 1 600 ? 7.977 -6.569 -25.645 1.00 95.88 600 ARG A O 1
ATOM 4654 N N . ILE A 1 601 ? 9.848 -7.106 -26.789 1.00 95.50 601 ILE A N 1
ATOM 4655 C CA . ILE A 1 601 ? 10.405 -5.765 -26.953 1.00 95.50 601 ILE A CA 1
ATOM 4656 C C . ILE A 1 601 ? 10.720 -5.623 -28.438 1.00 95.50 601 ILE A C 1
ATOM 4658 O O . ILE A 1 601 ? 11.521 -6.401 -28.954 1.00 95.50 601 ILE A O 1
ATOM 4662 N N . ASP A 1 602 ? 10.084 -4.669 -29.111 1.00 94.56 602 ASP A N 1
ATOM 4663 C CA . ASP A 1 602 ? 10.270 -4.429 -30.541 1.00 94.56 602 ASP A CA 1
ATOM 4664 C C . ASP A 1 602 ? 11.192 -3.234 -30.788 1.00 94.56 602 ASP A C 1
ATOM 4666 O O . ASP A 1 602 ? 11.140 -2.226 -30.076 1.00 94.56 602 ASP A O 1
ATOM 4670 N N . VAL A 1 603 ? 11.982 -3.314 -31.860 1.00 89.81 603 VAL A N 1
ATOM 4671 C CA . VAL A 1 603 ? 12.787 -2.208 -32.393 1.00 89.81 603 VAL A CA 1
ATOM 4672 C C . VAL A 1 603 ? 12.305 -1.892 -33.817 1.00 89.81 603 VAL A C 1
ATOM 4674 O O . VAL A 1 603 ? 12.039 -2.827 -34.575 1.00 89.81 603 VAL A O 1
ATOM 4677 N N . PRO A 1 604 ? 12.180 -0.610 -34.214 1.00 85.75 604 PRO A N 1
ATOM 4678 C CA . PRO A 1 604 ? 11.775 -0.245 -35.566 1.00 85.75 604 PRO A CA 1
ATOM 4679 C C . PRO A 1 604 ? 12.807 -0.722 -36.587 1.00 85.75 604 PRO A C 1
ATOM 4681 O O . PRO A 1 604 ? 14.009 -0.611 -36.345 1.00 85.75 604 PRO A O 1
ATOM 4684 N N . GLY A 1 605 ? 12.332 -1.212 -37.731 1.00 83.25 605 GLY A N 1
ATOM 4685 C CA . GLY A 1 605 ? 13.183 -1.651 -38.840 1.00 83.25 605 GLY A CA 1
ATOM 4686 C C . GLY A 1 605 ? 13.681 -3.096 -38.747 1.00 83.25 605 GLY A C 1
ATOM 4687 O O . GLY A 1 605 ? 14.260 -3.584 -39.710 1.00 83.25 605 GLY A O 1
ATOM 4688 N N . GLU A 1 606 ? 13.429 -3.810 -37.645 1.00 84.06 606 GLU A N 1
ATOM 4689 C CA . GLU A 1 606 ? 13.653 -5.258 -37.604 1.00 84.06 606 GLU A CA 1
ATOM 4690 C C . GLU A 1 606 ? 12.403 -6.030 -38.052 1.00 84.06 606 GLU A C 1
ATOM 4692 O O . GLU A 1 606 ? 11.287 -5.757 -37.600 1.00 84.06 606 GLU A O 1
ATOM 4697 N N . THR A 1 607 ? 12.590 -7.025 -38.922 1.00 80.38 607 THR A N 1
ATOM 4698 C CA . THR A 1 607 ? 11.512 -7.886 -39.425 1.00 80.38 607 THR A CA 1
ATOM 4699 C C . THR A 1 607 ? 10.894 -8.731 -38.306 1.00 80.38 607 THR A C 1
ATOM 4701 O O . THR A 1 607 ? 11.570 -9.175 -37.370 1.00 80.38 607 THR A O 1
ATOM 4704 N N . LEU A 1 608 ? 9.578 -8.969 -38.389 1.00 75.81 608 LEU A N 1
ATOM 4705 C CA . LEU A 1 608 ? 8.883 -9.887 -37.485 1.00 75.81 608 LEU A CA 1
ATOM 4706 C C . LEU A 1 608 ? 9.530 -11.277 -37.614 1.00 75.81 608 LEU A C 1
ATOM 4708 O O . LEU A 1 608 ? 9.574 -11.831 -38.706 1.00 75.81 608 LEU A O 1
ATOM 4712 N N . GLY A 1 609 ? 10.049 -11.832 -36.516 1.00 70.56 609 GLY A N 1
ATOM 4713 C CA . GLY A 1 609 ? 10.772 -13.112 -36.536 1.00 70.56 609 GLY A CA 1
ATOM 4714 C C . GLY A 1 609 ? 12.298 -12.996 -36.492 1.00 70.56 609 GLY A C 1
ATOM 4715 O O . GLY A 1 609 ? 12.958 -14.014 -36.287 1.00 70.56 609 GLY A O 1
ATOM 4716 N N . SER A 1 610 ? 12.856 -11.780 -36.572 1.00 82.94 610 SER A N 1
ATOM 4717 C CA . SER A 1 610 ? 14.255 -11.524 -36.205 1.00 82.94 610 SER A CA 1
ATOM 4718 C C . SER A 1 610 ? 14.568 -12.162 -34.835 1.00 82.94 610 SER A C 1
ATOM 4720 O O . SER A 1 610 ? 13.746 -12.051 -33.914 1.00 82.94 610 SER A O 1
ATOM 4722 N N . PRO A 1 611 ? 15.743 -12.799 -34.639 1.00 81.38 611 PRO A N 1
ATOM 4723 C CA . PRO A 1 611 ? 16.149 -13.382 -33.352 1.00 81.38 611 PRO A CA 1
ATOM 4724 C C . PRO A 1 611 ? 16.060 -12.401 -32.175 1.00 81.38 611 PRO A C 1
ATOM 4726 O O . PRO A 1 611 ? 15.907 -12.812 -31.022 1.00 81.38 611 PRO A O 1
ATOM 4729 N N . ASN A 1 612 ? 16.144 -11.113 -32.489 1.00 79.19 612 ASN A N 1
ATOM 4730 C CA . ASN A 1 612 ? 16.076 -9.984 -31.581 1.00 79.19 612 ASN A CA 1
ATOM 4731 C C . ASN A 1 612 ? 14.643 -9.554 -31.243 1.00 79.19 612 ASN A C 1
ATOM 4733 O O . ASN A 1 612 ? 14.391 -9.120 -30.118 1.00 79.19 612 ASN A O 1
ATOM 4737 N N . ASN A 1 613 ? 13.692 -9.744 -32.162 1.00 85.62 613 ASN A N 1
ATOM 4738 C CA . ASN A 1 613 ? 12.288 -9.382 -31.989 1.00 85.62 613 ASN A CA 1
ATOM 4739 C C . ASN A 1 613 ? 11.395 -10.598 -31.672 1.00 85.62 613 ASN A C 1
ATOM 4741 O O . ASN A 1 613 ? 10.309 -10.785 -32.230 1.00 85.62 613 ASN A O 1
ATOM 4745 N N . ARG A 1 614 ? 11.882 -11.474 -30.786 1.00 90.88 614 ARG A N 1
ATOM 4746 C CA . ARG A 1 614 ? 11.159 -12.674 -30.348 1.00 90.88 614 ARG A CA 1
ATOM 4747 C C . ARG A 1 614 ? 10.464 -12.471 -29.009 1.00 90.88 614 ARG A C 1
ATOM 4749 O O . ARG A 1 614 ? 11.006 -11.836 -28.104 1.00 90.88 614 ARG A O 1
ATOM 4756 N N . THR A 1 615 ? 9.292 -13.085 -28.862 1.00 95.94 615 THR A N 1
ATOM 4757 C CA . THR A 1 615 ? 8.638 -13.227 -27.559 1.00 95.94 615 THR A CA 1
ATOM 4758 C C . THR A 1 615 ? 9.525 -14.066 -26.646 1.00 95.94 615 THR A C 1
ATOM 4760 O O . THR A 1 615 ? 9.946 -15.170 -27.007 1.00 95.94 615 THR A O 1
ATOM 4763 N N . ARG A 1 616 ? 9.830 -13.515 -25.476 1.00 96.25 616 ARG A N 1
ATOM 4764 C CA . ARG A 1 616 ? 10.521 -14.182 -24.383 1.00 96.25 616 ARG A CA 1
ATOM 4765 C C . ARG A 1 616 ? 9.490 -14.890 -23.525 1.00 96.25 616 ARG A C 1
ATOM 4767 O O . ARG A 1 616 ? 8.455 -14.303 -23.225 1.00 96.25 616 ARG A O 1
ATOM 4774 N N . PHE A 1 617 ? 9.791 -16.122 -23.144 1.00 97.69 617 PHE A N 1
ATOM 4775 C CA . PHE A 1 617 ? 8.978 -16.916 -22.235 1.00 97.69 617 PHE A CA 1
ATOM 4776 C C . PHE A 1 617 ? 9.835 -17.360 -21.067 1.00 97.69 617 PHE A C 1
ATOM 4778 O O . PHE A 1 617 ? 10.943 -17.867 -21.275 1.00 97.69 617 PHE A O 1
ATOM 4785 N N . ALA A 1 618 ? 9.305 -17.216 -19.862 1.00 97.94 618 ALA A N 1
ATOM 4786 C CA . ALA A 1 618 ? 9.876 -17.811 -18.674 1.00 97.94 618 ALA A CA 1
ATOM 4787 C C . ALA A 1 618 ? 8.802 -18.548 -17.882 1.00 97.94 618 ALA A C 1
ATOM 4789 O O . ALA A 1 618 ? 7.661 -18.100 -17.795 1.00 97.94 618 ALA A O 1
ATOM 4790 N N . ILE A 1 619 ? 9.182 -19.686 -17.315 1.00 98.25 619 ILE A N 1
ATOM 4791 C CA . ILE A 1 619 ? 8.345 -20.471 -16.417 1.00 98.25 619 ILE A CA 1
ATOM 4792 C C . ILE A 1 619 ? 9.142 -20.765 -15.158 1.00 98.25 619 ILE A C 1
ATOM 4794 O O . ILE A 1 619 ? 10.348 -21.009 -15.212 1.00 98.25 619 ILE A O 1
ATOM 4798 N N . GLY A 1 620 ? 8.484 -20.709 -14.016 1.00 97.75 620 GLY A N 1
ATOM 4799 C CA . GLY A 1 620 ? 9.132 -20.878 -12.736 1.00 97.75 620 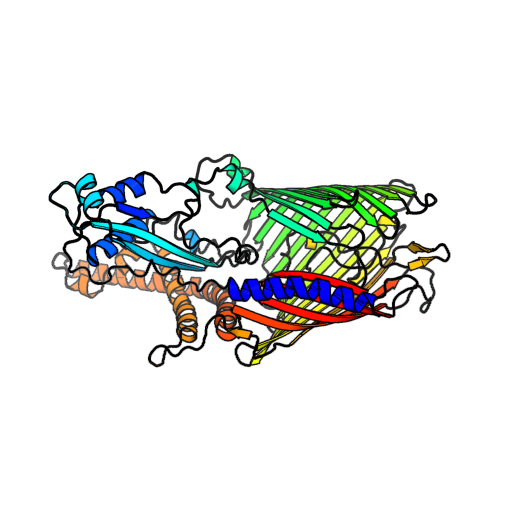GLY A CA 1
ATOM 4800 C C . GLY A 1 620 ? 8.225 -21.469 -11.688 1.00 97.75 620 GLY A C 1
ATOM 4801 O O . GLY A 1 620 ? 7.002 -21.498 -11.821 1.00 97.75 620 GLY A O 1
ATOM 4802 N N . GLY A 1 621 ? 8.879 -21.914 -10.629 1.00 98.00 621 GLY A N 1
ATOM 4803 C CA . GLY A 1 621 ? 8.249 -22.408 -9.422 1.00 98.00 621 GLY A CA 1
ATOM 4804 C C . GLY A 1 621 ? 8.812 -21.687 -8.206 1.00 98.00 621 GLY A C 1
ATOM 4805 O O . GLY A 1 621 ? 9.902 -21.109 -8.249 1.00 98.00 621 GLY A O 1
ATOM 4806 N N . GLY A 1 622 ? 8.072 -21.731 -7.113 1.00 97.50 622 GLY A N 1
ATOM 4807 C CA . GLY A 1 622 ? 8.466 -21.132 -5.856 1.00 97.50 622 GLY A CA 1
ATOM 4808 C C . GLY A 1 622 ? 7.563 -21.549 -4.709 1.00 97.50 622 GLY A C 1
ATOM 4809 O O . GLY A 1 622 ? 6.718 -22.437 -4.834 1.00 97.50 622 GLY A O 1
ATOM 4810 N N . LEU A 1 623 ? 7.737 -20.862 -3.592 1.00 97.69 623 LEU A N 1
ATOM 4811 C CA . LEU A 1 623 ? 6.903 -20.955 -2.412 1.00 97.69 623 LEU A CA 1
ATOM 4812 C C . LEU A 1 623 ? 6.423 -19.555 -2.047 1.00 97.69 623 LEU A C 1
ATOM 4814 O O . LEU A 1 623 ? 7.198 -18.601 -2.029 1.00 97.69 623 LEU A O 1
ATOM 4818 N N . GLN A 1 624 ? 5.142 -19.455 -1.725 1.00 96.62 624 GLN A N 1
ATOM 4819 C CA . GLN A 1 624 ? 4.553 -18.312 -1.057 1.00 96.62 624 GLN A CA 1
ATOM 4820 C C . GLN A 1 624 ? 4.263 -18.703 0.392 1.00 96.62 624 GLN A C 1
ATOM 4822 O O . GLN A 1 624 ? 3.409 -19.550 0.657 1.00 96.62 624 GLN A O 1
ATOM 4827 N N . LEU A 1 625 ? 4.948 -18.064 1.331 1.00 95.31 625 LEU A N 1
ATOM 4828 C CA . LEU A 1 625 ? 4.609 -18.081 2.745 1.00 95.31 625 LEU A CA 1
ATOM 4829 C C . LEU A 1 625 ? 3.734 -16.865 3.035 1.00 95.31 625 LEU A C 1
ATOM 4831 O O . LEU A 1 625 ? 4.166 -15.727 2.890 1.00 95.31 625 LEU A O 1
ATOM 4835 N N . THR A 1 626 ? 2.500 -17.099 3.454 1.00 90.44 626 THR A N 1
ATOM 4836 C CA . THR A 1 626 ? 1.617 -16.037 3.933 1.00 90.44 626 THR A CA 1
ATOM 4837 C C . THR A 1 626 ? 1.591 -16.080 5.451 1.00 90.44 626 THR A C 1
ATOM 4839 O O . THR A 1 626 ? 1.333 -17.148 5.990 1.00 90.44 626 THR A O 1
ATOM 4842 N N . VAL A 1 627 ? 1.830 -14.963 6.135 1.00 87.62 627 VAL A N 1
ATOM 4843 C CA . VAL A 1 627 ? 1.660 -14.822 7.590 1.00 87.62 627 VAL A CA 1
ATOM 4844 C C . VAL A 1 627 ? 0.674 -13.689 7.830 1.00 87.62 627 VAL A C 1
ATOM 4846 O O . VAL A 1 627 ? 1.001 -12.521 7.606 1.00 87.62 627 VAL A O 1
ATOM 4849 N N . VAL A 1 628 ? -0.544 -14.035 8.248 1.00 85.31 628 VAL A N 1
ATOM 4850 C CA . VAL A 1 628 ? -1.694 -13.127 8.365 1.00 85.31 628 VAL A CA 1
ATOM 4851 C C . VAL A 1 628 ? -2.027 -12.451 7.025 1.00 85.31 628 VAL A C 1
ATOM 4853 O O . VAL A 1 628 ? -2.855 -12.948 6.269 1.00 85.31 628 VAL A O 1
ATOM 4856 N N . VAL A 1 629 ? -1.359 -11.339 6.709 1.00 79.19 629 VAL A N 1
ATOM 4857 C CA . VAL A 1 629 ? -1.547 -10.524 5.492 1.00 79.19 629 VAL A CA 1
ATOM 4858 C C . VAL A 1 629 ? -0.240 -10.231 4.740 1.00 79.19 629 VAL A C 1
ATOM 4860 O O . VAL A 1 629 ? -0.265 -9.634 3.663 1.00 79.19 629 VAL A O 1
ATOM 4863 N N . ALA A 1 630 ? 0.904 -10.681 5.269 1.00 83.94 630 ALA A N 1
ATOM 4864 C CA . ALA A 1 630 ? 2.196 -10.631 4.589 1.00 83.94 630 ALA A CA 1
ATOM 4865 C C . ALA A 1 630 ? 2.324 -11.849 3.697 1.00 83.94 630 ALA A C 1
ATOM 4867 O O . ALA A 1 630 ? 2.218 -12.965 4.189 1.00 83.94 630 ALA A O 1
ATOM 4868 N N . LYS A 1 631 ? 2.629 -11.640 2.424 1.00 88.50 631 LYS A N 1
ATOM 4869 C CA . LYS A 1 631 ? 3.015 -12.668 1.467 1.00 88.50 631 LYS A CA 1
ATOM 4870 C C . LYS A 1 631 ? 4.497 -12.542 1.178 1.00 88.50 631 LYS A C 1
ATOM 4872 O O . LYS A 1 631 ? 4.937 -11.579 0.561 1.00 88.50 631 LYS A O 1
ATOM 4877 N N . PHE A 1 632 ? 5.253 -13.526 1.617 1.00 92.56 632 PHE A N 1
ATOM 4878 C CA . PHE A 1 632 ? 6.632 -13.719 1.228 1.00 92.56 632 PHE A CA 1
ATOM 4879 C C . PHE A 1 632 ? 6.685 -14.748 0.104 1.00 92.56 632 PHE A C 1
ATOM 4881 O O . PHE A 1 632 ? 6.360 -15.913 0.306 1.00 92.56 632 PHE A O 1
ATOM 4888 N N . GLU A 1 633 ? 7.073 -14.318 -1.084 1.00 94.31 633 GLU A N 1
ATOM 4889 C CA . GLU A 1 633 ? 7.238 -15.166 -2.255 1.00 94.31 633 GLU A CA 1
ATOM 4890 C C . GLU A 1 633 ? 8.723 -15.336 -2.543 1.00 94.31 633 GLU A C 1
ATOM 4892 O O . GLU A 1 633 ? 9.463 -14.358 -2.644 1.00 94.31 633 GLU A O 1
ATOM 4897 N N . VAL A 1 634 ? 9.154 -16.579 -2.704 1.00 95.88 634 VAL A N 1
ATOM 4898 C CA . VAL A 1 634 ? 10.500 -16.928 -3.152 1.00 95.88 634 VAL A CA 1
ATOM 4899 C C . VAL A 1 634 ? 10.395 -17.958 -4.260 1.00 95.88 634 VAL A C 1
ATOM 4901 O O . VAL A 1 634 ? 9.653 -18.929 -4.144 1.00 95.88 634 VAL A O 1
ATOM 4904 N N . GLY A 1 635 ? 11.131 -17.778 -5.345 1.00 96.38 635 GLY A N 1
ATOM 4905 C CA . GLY A 1 635 ? 11.125 -18.741 -6.435 1.00 96.38 635 GLY A CA 1
ATOM 4906 C C . GLY A 1 635 ? 12.218 -18.504 -7.456 1.00 96.38 635 GLY A C 1
ATOM 4907 O O . GLY A 1 635 ? 13.047 -17.606 -7.323 1.00 96.38 635 GLY A O 1
ATOM 4908 N N . TYR A 1 636 ? 12.211 -19.333 -8.490 1.00 96.44 636 TYR A N 1
ATOM 4909 C CA . TYR A 1 636 ? 13.138 -19.255 -9.609 1.00 96.44 636 TYR A CA 1
ATOM 4910 C C . TYR A 1 636 ? 12.357 -19.344 -10.915 1.00 96.44 636 TYR A C 1
ATOM 4912 O O . TYR A 1 636 ? 11.568 -20.273 -11.096 1.00 96.44 636 TYR A O 1
ATOM 4920 N N . LEU A 1 637 ? 12.579 -18.399 -11.831 1.00 97.25 637 LEU A N 1
ATOM 4921 C CA . LEU A 1 637 ? 12.049 -18.476 -13.193 1.00 97.25 637 LEU A CA 1
ATOM 4922 C C . LEU A 1 637 ? 13.151 -18.869 -14.163 1.00 97.25 637 LEU A C 1
ATOM 4924 O O . LEU A 1 637 ? 14.168 -18.186 -14.261 1.00 97.25 637 LEU A O 1
ATOM 4928 N N . HIS A 1 638 ? 12.900 -19.918 -14.937 1.00 97.62 638 HIS A N 1
ATOM 4929 C CA . HIS A 1 638 ? 13.731 -20.359 -16.041 1.00 97.62 638 HIS A CA 1
ATOM 4930 C C . HIS A 1 638 ? 13.230 -19.772 -17.366 1.00 97.62 638 HIS A C 1
ATOM 4932 O O . HIS A 1 638 ? 12.064 -19.925 -17.731 1.00 97.62 638 HIS A O 1
ATOM 4938 N N . SER A 1 639 ? 14.117 -19.127 -18.119 1.00 97.25 639 SER A N 1
ATOM 4939 C CA . SER A 1 639 ? 13.814 -18.566 -19.436 1.00 97.25 639 SER A CA 1
ATOM 4940 C C . SER A 1 639 ? 13.780 -19.670 -20.505 1.00 97.25 639 SER A C 1
ATOM 4942 O O . SER A 1 639 ? 14.812 -20.002 -21.090 1.00 97.25 639 SER A O 1
ATOM 4944 N N . VAL A 1 640 ? 12.591 -20.207 -20.795 1.00 97.62 640 VAL A N 1
ATOM 4945 C CA . VAL A 1 640 ? 12.347 -21.240 -21.826 1.00 97.62 640 VAL A CA 1
ATOM 4946 C C . VAL A 1 640 ? 12.696 -20.726 -23.223 1.00 97.62 640 VAL A C 1
ATOM 4948 O O . VAL A 1 640 ? 13.334 -21.410 -24.020 1.00 97.62 640 VAL A O 1
ATOM 4951 N N . ARG A 1 641 ? 12.312 -19.479 -23.514 1.00 96.38 641 ARG A N 1
ATOM 4952 C CA . ARG A 1 641 ? 12.672 -18.773 -24.747 1.00 96.38 641 ARG A CA 1
ATOM 4953 C C . ARG A 1 641 ? 13.252 -17.424 -24.355 1.00 96.38 641 ARG A C 1
ATOM 4955 O O . ARG A 1 641 ? 12.530 -16.540 -23.918 1.00 96.38 641 ARG A O 1
ATOM 4962 N N . ARG A 1 642 ? 14.562 -17.262 -24.500 1.00 93.62 642 ARG A N 1
ATOM 4963 C CA . ARG A 1 642 ? 15.329 -16.065 -24.089 1.00 93.62 642 ARG A CA 1
ATOM 4964 C C . ARG A 1 642 ? 15.942 -15.390 -25.303 1.00 93.62 642 ARG A C 1
ATOM 4966 O O . ARG A 1 642 ? 16.180 -16.126 -26.244 1.00 93.62 642 ARG A O 1
ATOM 4973 N N . ALA A 1 643 ? 16.227 -14.086 -25.360 1.00 91.75 643 ALA A N 1
ATOM 4974 C CA . ALA A 1 643 ? 17.024 -13.497 -26.458 1.00 91.75 643 ALA A CA 1
ATOM 4975 C C . ALA A 1 643 ? 18.508 -13.913 -26.368 1.00 91.75 643 ALA A C 1
ATOM 4977 O O . ALA A 1 643 ? 18.926 -14.424 -25.326 1.00 91.75 643 ALA A O 1
ATOM 4978 N N . PRO A 1 644 ? 19.311 -13.813 -27.449 1.00 89.56 644 PRO A N 1
ATOM 4979 C CA . PRO A 1 644 ? 20.724 -14.173 -27.381 1.00 89.56 644 PRO A CA 1
ATOM 4980 C C . PRO A 1 644 ? 21.409 -13.422 -26.240 1.00 89.56 644 PRO A C 1
ATOM 4982 O O . PRO A 1 644 ? 21.317 -12.206 -26.153 1.00 89.56 644 PRO A O 1
ATOM 4985 N N . GLY A 1 645 ? 22.050 -14.170 -25.344 1.00 88.31 645 GLY A N 1
ATOM 4986 C CA . GLY A 1 645 ? 22.762 -13.655 -24.180 1.00 88.31 645 GLY A CA 1
ATOM 4987 C C . GLY A 1 64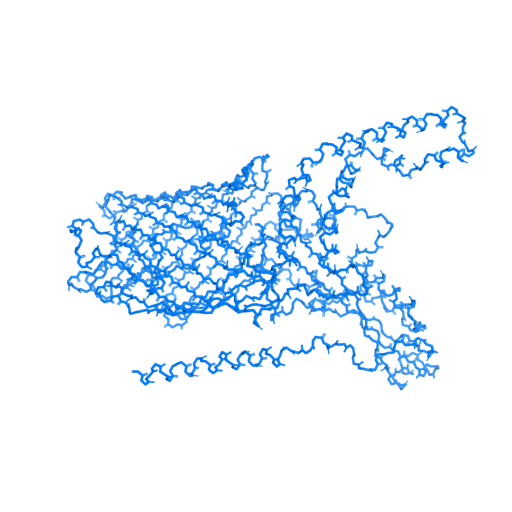5 ? 21.910 -13.175 -22.999 1.00 88.31 645 GLY A C 1
ATOM 4988 O O . GLY A 1 645 ? 22.500 -12.848 -21.972 1.00 88.31 645 GLY A O 1
ATOM 4989 N N . ASP A 1 646 ? 20.577 -13.169 -23.100 1.00 91.44 646 ASP A N 1
ATOM 4990 C CA . ASP A 1 646 ? 19.720 -13.099 -21.911 1.00 91.44 646 ASP A CA 1
ATOM 4991 C C . ASP A 1 646 ? 20.057 -14.271 -20.975 1.00 91.44 646 ASP A C 1
ATOM 4993 O O . ASP A 1 646 ? 20.425 -15.372 -21.417 1.00 91.44 646 ASP A O 1
ATOM 4997 N N . ASP A 1 647 ? 19.900 -14.054 -19.676 1.00 91.19 647 ASP A N 1
ATOM 4998 C CA . ASP A 1 647 ? 20.148 -15.089 -18.685 1.00 91.19 647 ASP A CA 1
ATOM 4999 C C . ASP A 1 647 ? 19.213 -16.293 -18.840 1.00 91.19 647 ASP A C 1
ATOM 5001 O O . ASP A 1 647 ? 18.119 -16.233 -19.414 1.00 91.19 647 ASP A O 1
ATOM 5005 N N . ARG A 1 648 ? 19.671 -17.439 -18.327 1.00 95.69 648 ARG A N 1
ATOM 5006 C CA . ARG A 1 648 ? 18.873 -18.676 -18.314 1.00 95.69 648 ARG A CA 1
ATOM 5007 C C . ARG A 1 648 ? 17.733 -18.625 -17.303 1.00 95.69 648 ARG A C 1
ATOM 5009 O O . ARG A 1 648 ? 16.837 -19.456 -17.383 1.00 95.69 648 ARG A O 1
ATOM 5016 N N . GLY A 1 649 ? 17.772 -17.696 -16.363 1.00 94.69 649 GLY A N 1
ATOM 5017 C CA . GLY A 1 649 ? 16.772 -17.556 -15.327 1.00 94.69 649 GLY A CA 1
ATOM 5018 C C . GLY A 1 649 ? 17.275 -16.699 -14.183 1.00 94.69 649 GLY A C 1
ATOM 5019 O O . GLY A 1 649 ? 18.452 -16.335 -14.151 1.00 94.69 649 GLY A O 1
ATOM 5020 N N . ASN A 1 650 ? 16.386 -16.415 -13.243 1.00 93.69 650 ASN A N 1
ATOM 5021 C CA . ASN A 1 650 ? 16.670 -15.544 -12.114 1.00 93.69 650 ASN A CA 1
ATOM 5022 C C . ASN A 1 650 ? 15.895 -15.995 -10.873 1.00 93.69 650 ASN A C 1
ATOM 5024 O O . ASN A 1 650 ? 14.794 -16.547 -10.983 1.00 93.69 650 ASN A O 1
ATOM 5028 N N . PHE A 1 651 ? 16.482 -15.745 -9.703 1.00 93.38 651 PHE A N 1
ATOM 5029 C CA . PHE A 1 651 ? 15.784 -15.878 -8.431 1.00 93.38 651 PHE A CA 1
ATOM 5030 C C . PHE A 1 651 ? 14.918 -14.646 -8.195 1.00 93.38 651 PHE A C 1
ATOM 5032 O O . PHE A 1 651 ? 15.320 -13.516 -8.466 1.00 93.38 651 PHE A O 1
ATOM 5039 N N . VAL A 1 652 ? 13.721 -14.877 -7.676 1.00 91.38 652 VAL A N 1
ATOM 5040 C CA . VAL A 1 652 ? 12.765 -13.832 -7.332 1.00 91.38 652 VAL A CA 1
ATOM 5041 C C . VAL A 1 652 ? 12.438 -13.978 -5.865 1.00 91.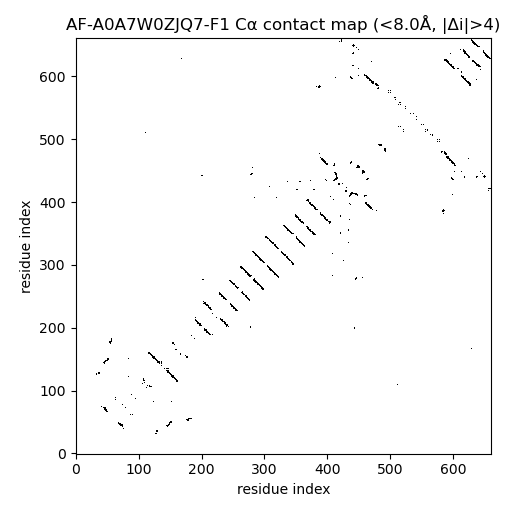38 652 VAL A C 1
ATOM 5043 O O . VAL A 1 652 ? 12.066 -15.060 -5.415 1.00 91.38 652 VAL A O 1
ATOM 5046 N N . MET A 1 653 ? 12.567 -12.879 -5.135 1.00 91.25 653 MET A N 1
ATOM 5047 C CA . MET A 1 653 ? 12.110 -12.761 -3.761 1.00 91.25 653 MET A CA 1
ATOM 5048 C C . MET A 1 653 ? 11.271 -11.499 -3.653 1.00 91.25 653 MET A C 1
ATOM 5050 O O . MET A 1 653 ? 11.674 -10.439 -4.132 1.00 91.25 653 MET A O 1
ATOM 5054 N N . ARG A 1 654 ? 10.086 -11.617 -3.063 1.00 87.19 654 ARG A N 1
ATOM 5055 C CA . ARG A 1 654 ? 9.117 -10.527 -2.986 1.00 87.19 654 ARG A CA 1
ATOM 5056 C C . ARG A 1 654 ? 8.385 -10.597 -1.656 1.00 87.19 654 ARG A C 1
ATOM 5058 O O . ARG A 1 654 ? 7.857 -11.642 -1.296 1.00 87.19 654 ARG A O 1
ATOM 5065 N N . LEU A 1 655 ? 8.339 -9.480 -0.939 1.00 87.00 655 LEU A N 1
ATOM 5066 C CA . LEU A 1 655 ? 7.457 -9.304 0.211 1.00 87.00 655 LEU A CA 1
ATOM 5067 C C . LEU A 1 655 ? 6.329 -8.360 -0.199 1.00 87.00 655 LEU A C 1
ATOM 5069 O O . LEU A 1 655 ? 6.572 -7.215 -0.579 1.00 87.00 655 LEU A O 1
ATOM 5073 N N . VAL A 1 656 ? 5.103 -8.860 -0.136 1.00 82.50 656 VAL A N 1
ATOM 5074 C CA . VAL A 1 656 ? 3.885 -8.136 -0.484 1.00 82.50 656 VAL A CA 1
ATOM 5075 C C . VAL A 1 656 ? 2.970 -8.100 0.726 1.00 82.50 656 VAL A C 1
ATOM 5077 O O . VAL A 1 656 ? 2.842 -9.082 1.450 1.00 82.50 656 VAL A O 1
ATOM 5080 N N . PHE A 1 657 ? 2.277 -6.989 0.916 1.00 77.31 657 PHE A N 1
ATOM 5081 C CA . PHE A 1 657 ? 1.188 -6.897 1.875 1.00 77.31 657 PHE A CA 1
ATOM 5082 C C . PHE A 1 657 ? -0.125 -6.909 1.107 1.00 77.31 657 PHE A C 1
ATOM 5084 O O . PHE A 1 657 ? -0.349 -6.049 0.257 1.00 77.31 657 PHE A O 1
ATOM 5091 N N . GLN A 1 658 ? -0.974 -7.907 1.357 1.00 70.31 658 GLN A N 1
ATOM 5092 C CA . GLN A 1 658 ? -2.295 -7.919 0.740 1.00 70.31 658 GLN A CA 1
ATOM 5093 C C . GLN A 1 658 ? -3.095 -6.745 1.270 1.00 70.31 658 GLN A C 1
ATOM 5095 O O . GLN A 1 658 ? -3.326 -6.640 2.474 1.00 70.31 658 GLN A O 1
ATOM 5100 N N . ASN A 1 659 ? -3.545 -5.884 0.364 1.00 62.72 659 ASN A N 1
ATOM 5101 C CA . ASN A 1 659 ? -4.529 -4.896 0.736 1.00 62.72 659 ASN A CA 1
ATOM 5102 C C . ASN A 1 659 ? -5.851 -5.624 1.011 1.00 62.72 659 ASN A C 1
ATOM 5104 O O . ASN A 1 659 ? -6.441 -6.214 0.107 1.00 62.72 659 ASN A O 1
ATOM 5108 N N . LEU A 1 660 ? -6.278 -5.634 2.273 1.00 56.09 660 LEU A N 1
ATOM 5109 C CA . LEU A 1 660 ? -7.579 -6.176 2.647 1.00 56.09 660 LEU A CA 1
ATOM 5110 C C . LEU A 1 660 ? -8.723 -5.213 2.269 1.00 56.09 660 LEU A C 1
ATOM 5112 O O . LEU A 1 660 ? -9.867 -5.662 2.195 1.00 56.09 660 LEU A O 1
ATOM 5116 N N . PHE A 1 661 ? -8.426 -3.934 1.996 1.00 50.75 661 PHE A N 1
ATOM 5117 C CA . PHE A 1 661 ? -9.399 -2.843 1.874 1.00 50.75 661 PHE A CA 1
ATOM 5118 C C . PHE A 1 661 ? -9.510 -2.307 0.444 1.00 50.75 661 PHE A C 1
ATOM 5120 O O . PHE A 1 661 ? -8.562 -1.656 -0.054 1.00 50.75 661 PHE A O 1
#

Radius of gyration: 30.68 Å; Cα contacts (8 Å, |Δi|>4): 1418; chains: 1; bounding box: 84×54×100 Å

pLDDT: mean 83.56, std 18.33, range [28.97, 98.31]

Solvent-accessible surface area (backbone atoms only — not comparable to full-atom values): 34442 Å² total; per-residue (Å²): 110,69,72,59,54,53,52,50,52,66,52,45,47,58,52,48,48,50,49,49,49,48,62,63,63,52,57,68,92,64,81,58,57,67,95,65,53,74,84,69,57,86,72,76,31,21,25,62,42,50,44,72,46,53,67,43,37,67,72,54,66,67,59,50,53,57,36,51,66,47,47,71,38,74,46,36,70,68,50,51,52,48,53,52,46,51,55,32,40,76,73,66,69,59,55,87,71,75,72,85,85,76,80,64,56,72,52,63,72,34,89,90,42,86,68,54,62,29,52,67,51,77,47,77,49,72,34,42,44,74,46,60,39,72,61,25,23,73,75,73,35,87,88,32,66,41,24,27,38,38,40,36,32,33,36,58,51,66,41,45,54,71,45,46,66,80,61,64,50,77,86,59,59,73,43,61,24,42,64,40,67,92,53,46,64,60,66,64,68,47,40,46,74,44,77,50,75,50,75,42,86,78,45,28,48,22,49,32,44,31,32,52,25,52,61,64,61,74,77,49,94,64,80,89,67,88,57,55,59,44,38,34,42,36,40,37,40,33,38,26,78,78,39,95,31,34,44,34,38,40,34,43,32,46,34,33,48,52,84,44,98,56,33,55,32,44,34,40,38,42,34,40,37,45,35,32,39,57,41,53,73,18,42,35,37,36,42,33,43,37,44,33,39,38,37,34,32,59,43,98,43,78,57,38,40,37,38,38,41,35,43,29,44,34,43,34,43,39,35,38,38,41,68,56,88,87,43,73,49,69,36,48,29,48,30,43,38,38,38,40,36,35,36,29,37,54,98,89,16,47,33,36,40,36,40,36,36,40,33,39,40,43,69,68,85,46,55,54,24,42,37,41,31,41,39,40,30,41,37,35,73,46,75,80,50,86,42,33,42,38,35,41,38,39,39,39,36,40,36,42,48,46,67,53,64,50,73,89,75,33,33,25,20,9,37,68,99,55,53,76,80,63,49,54,84,84,39,68,72,61,66,44,80,77,59,47,35,56,31,60,26,32,50,55,42,48,40,50,35,57,46,97,87,70,50,68,38,49,12,41,30,35,34,24,38,35,41,36,43,30,47,59,40,74,94,50,40,41,49,56,54,64,92,52,76,60,90,68,98,55,33,63,52,56,50,52,53,49,49,56,64,56,42,52,63,51,49,33,52,53,57,21,49,72,71,46,55,72,65,42,52,53,42,72,66,57,52,75,64,59,54,72,67,41,81,88,55,52,74,68,53,39,53,51,53,51,51,48,38,52,50,35,50,50,51,43,51,54,39,28,62,69,40,41,66,58,51,53,53,52,45,65,59,47,49,61,38,54,47,39,47,47,50,46,29,23,46,33,32,43,19,52,28,40,39,39,31,35,29,35,46,36,52,90,93,62,57,92,72,38,76,51,46,43,70,28,32,28,45,27,47,33,40,30,43,31,48,60,50,38,36,39,35,40,34,42,24,36,33,80,35,55,48,84,87,52,53,66,39,28,76,44,76,47,81,44,46,58,75,77,115

Secondary structure (DSSP, 8-state):
-HHHHHHHHHHHHHHHHHHHHHHHSS--S---S-TT------S--EEEEEEE-EEESPPPHHHHHHHHTTTTPBP-HHHHHHHHHHHHHHTT----S---SSSSGGGT--TT--S---EEEEEEEEEEEEEPHHHHHHHH-TT---EEEEEEEEEEEEE-SS-GGGG--SSS---SSEE-GGGS-HHHHHH--EEEEEEETTTEEEEEEEEEEETTTTT--S-----SEEEEEEEEEEEESSSS-EEEEEEEEEEEEEEETTEEEEEEEEEEEEEEEEETTEEEEEEEEEEEEEEEEE---SS--EEEEEEEEEEEEEEEE-SSTT-EEEEEEEEEEEEEEEEEEETTEEEEEEEEEEEEEESSSPPPEEEEEEEEEEEEEEEEETTEEEEEEEEEEEEEEEES--GGGSB-BB--SS-TTTS-TTSHHHHS---S-B-TTS-TT-B-EEPTTS-EE-BSEEEEEEEEEE---GGGEEESS-----SSS--HHHHHHHHHHHHHHHHHHHHHHHHS-HHHHHHTTS-HHHHHH-TTS-HHHHHHHHHHHHHHHHHHHHHHHHHHHHHHHHHHHHHHHHHHHHHT-EEEEEEEEEEEEEEEEE-TTPPTT-TTSPPEEEEEEEEEEEETTEEEEEEEEEEEE--TT--SEEEEEEEEE----

Sequence (661 aa):
MAACRIFFLTLAAPVLILLTTLTWAAVPGRAQCSGDDIHDPKAGYVARFVTVQARLGQVPKDLQNTLARHRGEPYSSAELTRYFAEVSSYLGENSGSAPRNEVAEDMIFGVNKLKAVSISVNHTDACVGVVPPTDCEKELGPSVAKCVDVKIRRLTVRVNTDNVSANILPFLPRSNKLTFFRQIPRPLLVFNPTFGVDHDREFGTAARIGTSINLFDLADDEVLNERNTQLLLNARGRKSLSESFYDSAASLILTRARPLKLFENVAMEASFVGTNLPHSKGKFLRNAARFGGSMNIRLNNNLFSRLNLSGAYRWSSNRLSGGTETFSESATENGFEARAITDGRIANGFAKLAVLMDSGSPSDRRNSYRRLAIVGGYQKEIPITLNQTIGVEAILGRGRAWGDIPEYARFYGGNSGGNFLYDPINVQSTTSFLGSPLLRSVGQNQAGVRRASGTVRGGTSFWHANLNVTIPIPTWSRPLIPAADESGTLNLKNALKKQVASGQPLFIIATARQRLSKEDQELLRSDESEIDDDSSLTQAQKQAKKQQLKQAQEAARREREKIKPEADRVWREITPVTNFIADYANLYSVKPLLMFDAARIDVPGETLGSPNNRTRFAIGGGLQLTVVVAKFEVGYLHSVRRAPGDDRGNFVMRLVFQNLF

Mean predicted aligned error: 10.33 Å